Protein AF-0000000081423616 (afdb_homodimer)

Radius of gyration: 27.79 Å; Cα contacts (8 Å, |Δi|>4): 1349; chains: 2; bounding box: 126×76×77 Å

Foldseek 3Di:
DDPPPPPPPPPPPPVPALDWDWPDWDDDDQWIKTKIWHQDPQQRAIWIKIKTAGPDDPAAAFEEEEEEAFQDANVQCVPQQQCNVLCRVLVYMYMYITAFGPPDDAVPLPVDRLHHNRHLLLDQFDPPSRRNHSHNVCCVQPVVLVSCVVPGRHDQLQYAYEYAASRNLNQLLSCLVCVSRHVAGEYELYQQALLQADSSQVHCCVRPVGSVSCLSSHNLSSQLPRDDAAYEYEYEYEPQEPCNPHGRPVVSNQPRDDPRYHYNYHYHYPDYRDSVRSNVCVSVVSVVSSVSSD/DDPPDPPPPPPPCPVPALDWDWPDWDDDDQWIKTKIWHQDPQQRAIWIKIKTAGPDDPAAAFEEEEEEAFQDANVQCVPQQQCNVLCRVLVYMYMYITAFGPPDDAVPLPVDRLHHNRHLLLDQFDPPSRRNHSHNVCCVLPVVLVSCVVPGRHDQLQYAYEYAASRNLNQLLSCLVCVSRHQAGEYELYQQALLQADSSQVHCCVRPVGSVSCLSSHNLSSQLPRDDAAYEYEYEYEPQEPCNPHGRPVVSNCPRDDPRYHYDYHYHYPDYRDSVRSNVCVSVVSVVSSVSSD

Structure (mmCIF, N/CA/C/O backbone):
data_AF-0000000081423616-model_v1
#
loop_
_entity.id
_entity.type
_entity.pdbx_description
1 polymer 'S-formylglutathione hydrolase'
#
loop_
_atom_site.group_PDB
_atom_site.id
_atom_site.type_symbol
_atom_site.label_atom_id
_atom_site.label_alt_id
_atom_site.label_comp_id
_atom_site.label_asym_id
_atom_site.label_entity_id
_atom_site.label_seq_id
_atom_site.pdbx_PDB_ins_code
_atom_site.Cartn_x
_atom_site.Cartn_y
_atom_site.Cartn_z
_atom_site.occupancy
_atom_site.B_iso_or_equiv
_atom_site.auth_seq_id
_atom_site.auth_comp_id
_atom_site.auth_asym_id
_atom_site.auth_atom_id
_atom_site.pdbx_PDB_model_num
ATOM 1 N N . MET A 1 1 ? -69.375 26.703 20.109 1 29.42 1 MET A N 1
ATOM 2 C CA . MET A 1 1 ? -68.688 25.984 19.062 1 29.42 1 MET A CA 1
ATOM 3 C C . MET A 1 1 ? -67.188 26.391 19.016 1 29.42 1 MET A C 1
ATOM 5 O O . MET A 1 1 ? -66.875 27.516 18.625 1 29.42 1 MET A O 1
ATOM 9 N N . GLY A 1 2 ? -66.312 25.953 19.969 1 26.25 2 GLY A N 1
ATOM 10 C CA . GLY A 1 2 ? -64.938 26.391 20.281 1 26.25 2 GLY A CA 1
ATOM 11 C C . GLY A 1 2 ? -63.906 25.953 19.234 1 26.25 2 GLY A C 1
ATOM 12 O O . GLY A 1 2 ? -63.906 24.797 18.828 1 26.25 2 GLY A O 1
ATOM 13 N N . ALA A 1 3 ? -63.438 26.922 18.391 1 34.41 3 ALA A N 1
ATOM 14 C CA . ALA A 1 3 ? -62.375 26.766 17.406 1 34.41 3 ALA A CA 1
ATOM 15 C C . ALA A 1 3 ? -61.094 26.172 18.047 1 34.41 3 ALA A C 1
ATOM 17 O O . ALA A 1 3 ? -60.531 26.766 18.953 1 34.41 3 ALA A O 1
ATOM 18 N N . GLN A 1 4 ? -60.969 24.766 18.094 1 31.61 4 GLN A N 1
ATOM 19 C CA . GLN A 1 4 ? -59.781 24.078 18.594 1 31.61 4 GLN A CA 1
ATOM 20 C C . GLN A 1 4 ? -58.562 24.406 17.75 1 31.61 4 GLN A C 1
ATOM 22 O O . GLN A 1 4 ? -58.594 24.219 16.531 1 31.61 4 GLN A O 1
ATOM 27 N N . ASN A 1 5 ? -57.719 25.359 18.125 1 34.25 5 ASN A N 1
ATOM 28 C CA . ASN A 1 5 ? -56.438 25.719 17.531 1 34.25 5 ASN A CA 1
ATOM 29 C C . ASN A 1 5 ? -55.469 24.516 17.484 1 34.25 5 ASN A C 1
ATOM 31 O O . ASN A 1 5 ? -55.094 23.984 18.531 1 34.25 5 ASN A O 1
ATOM 35 N N . ILE A 1 6 ? -55.406 23.672 16.422 1 33.28 6 ILE A N 1
ATOM 36 C CA . ILE A 1 6 ? -54.5 22.578 16.156 1 33.28 6 ILE A CA 1
ATOM 37 C C . ILE A 1 6 ? -53.094 23.141 15.953 1 33.28 6 ILE A C 1
ATOM 39 O O . ILE A 1 6 ? -52.844 23.875 14.992 1 33.28 6 ILE A O 1
ATOM 43 N N . SER A 1 7 ? -52.281 23.359 16.938 1 31.11 7 SER A N 1
ATOM 44 C CA . SER A 1 7 ? -50.844 23.672 16.797 1 31.11 7 SER A CA 1
ATOM 45 C C . SER A 1 7 ? -50.094 22.531 16.141 1 31.11 7 SER A C 1
ATOM 47 O O . SER A 1 7 ? -50.062 21.422 16.688 1 31.11 7 SER A O 1
ATOM 49 N N . VAL A 1 8 ? -49.938 22.438 14.836 1 36.56 8 VAL A N 1
ATOM 50 C CA . VAL A 1 8 ? -49.062 21.5 14.141 1 36.56 8 VAL A CA 1
ATOM 51 C C . VAL A 1 8 ? -47.625 21.766 14.5 1 36.56 8 VAL A C 1
ATOM 53 O O . VAL A 1 8 ? -47.094 22.844 14.25 1 36.56 8 VAL A O 1
ATOM 56 N N . SER A 1 9 ? -47 21.109 15.508 1 33.41 9 SER A N 1
ATOM 57 C CA . SER A 1 9 ? -45.562 21.141 15.773 1 33.41 9 SER A CA 1
ATOM 58 C C . SER A 1 9 ? -44.781 20.516 14.625 1 33.41 9 SER A C 1
ATOM 60 O O . SER A 1 9 ? -44.969 19.344 14.297 1 33.41 9 SER A O 1
ATOM 62 N N . ILE A 1 10 ? -44.375 21.188 13.625 1 32.12 10 ILE A N 1
ATOM 63 C CA . ILE A 1 10 ? -43.406 20.734 12.609 1 32.12 10 ILE A CA 1
ATOM 64 C C . ILE A 1 10 ? -42.062 20.406 13.258 1 32.12 10 ILE A C 1
ATOM 66 O O . ILE A 1 10 ? -41.406 21.297 13.789 1 32.12 10 ILE A O 1
ATOM 70 N N . THR A 1 11 ? -41.844 19.281 13.883 1 32.38 11 THR A N 1
ATOM 71 C CA . THR A 1 11 ? -40.5 18.828 14.219 1 32.38 11 THR A CA 1
ATOM 72 C C . THR A 1 11 ? -39.656 18.688 12.961 1 32.38 11 THR A C 1
ATOM 74 O O . THR A 1 11 ? -39.906 17.828 12.117 1 32.38 11 THR A O 1
ATOM 77 N N . ILE A 1 12 ? -39.125 19.719 12.391 1 32.28 12 ILE A N 1
ATOM 78 C CA . ILE A 1 12 ? -38.094 19.594 11.383 1 32.28 12 ILE A CA 1
ATOM 79 C C . ILE A 1 12 ? -36.969 18.719 11.906 1 32.28 12 ILE A C 1
ATOM 81 O O . ILE A 1 12 ? -36.312 19.078 12.891 1 32.28 12 ILE A O 1
ATOM 85 N N . ASN A 1 13 ? -37.062 17.453 11.93 1 33.97 13 ASN A N 1
ATOM 86 C CA . ASN A 1 13 ? -35.875 16.609 12.133 1 33.97 13 ASN A CA 1
ATOM 87 C C . ASN A 1 13 ? -34.719 17.031 11.234 1 33.97 13 ASN A C 1
ATOM 89 O O . ASN A 1 13 ? -34.688 16.688 10.055 1 33.97 13 ASN A O 1
ATOM 93 N N . ILE A 1 14 ? -34.125 18.172 11.25 1 36.03 14 ILE A N 1
ATOM 94 C CA . ILE A 1 14 ? -32.906 18.625 10.617 1 36.03 14 ILE A CA 1
ATOM 95 C C . ILE A 1 14 ? -31.781 17.625 10.867 1 36.03 14 ILE A C 1
ATOM 97 O O . ILE A 1 14 ? -30.609 17.891 10.602 1 36.03 14 ILE A O 1
ATOM 101 N N . SER A 1 15 ? -31.891 16.672 11.703 1 40.56 15 SER A N 1
ATOM 102 C CA . SER A 1 15 ? -30.688 15.898 12.031 1 40.56 15 SER A CA 1
ATOM 103 C C . SER A 1 15 ? -30.125 15.203 10.789 1 40.56 15 SER A C 1
ATOM 105 O O . SER A 1 15 ? -29.578 14.109 10.891 1 40.56 15 SER A O 1
ATOM 107 N N . SER A 1 16 ? -30.547 15.266 9.633 1 44.94 16 SER A N 1
ATOM 108 C CA . SER A 1 16 ? -30.156 14.773 8.32 1 44.94 16 SER A CA 1
ATOM 109 C C . SER A 1 16 ? -28.672 15 8.062 1 44.94 16 SER A C 1
ATOM 111 O O . SER A 1 16 ? -28.078 14.32 7.223 1 44.94 16 SER A O 1
ATOM 113 N N . GLU A 1 17 ? -28.062 16.094 8.469 1 50.91 17 GLU A N 1
ATOM 114 C CA . GLU A 1 17 ? -26.844 16.766 8.008 1 50.91 17 GLU A CA 1
ATOM 115 C C . GLU A 1 17 ? -25.609 15.906 8.289 1 50.91 17 GLU A C 1
ATOM 117 O O . GLU A 1 17 ? -24.688 15.859 7.477 1 50.91 17 GLU A O 1
ATOM 122 N N . MET A 1 18 ? -25.375 15.391 9.461 1 64.94 18 MET A N 1
ATOM 123 C CA . MET A 1 18 ? -24.125 14.695 9.797 1 64.94 18 MET A CA 1
ATOM 124 C C . MET A 1 18 ? -24.188 13.234 9.383 1 64.94 18 MET A C 1
ATOM 126 O O . MET A 1 18 ? -23.656 12.359 10.078 1 64.94 18 MET A O 1
ATOM 130 N N . SER A 1 19 ? -24.844 13.016 8.258 1 85.12 19 SER A N 1
ATOM 131 C CA . SER A 1 19 ? -25 11.617 7.871 1 85.12 19 SER A CA 1
ATOM 132 C C . SER A 1 19 ? -23.859 11.156 6.984 1 85.12 19 SER A C 1
ATOM 134 O O . SER A 1 19 ? -23.438 11.883 6.082 1 85.12 19 SER A O 1
ATOM 136 N N . LEU A 1 20 ? -23.172 10.055 7.363 1 96.25 20 LEU A N 1
ATOM 137 C CA . LEU A 1 20 ? -22.094 9.422 6.621 1 96.25 20 LEU A CA 1
ATOM 138 C C . LEU A 1 20 ? -22.609 8.281 5.754 1 96.25 20 LEU A C 1
ATOM 140 O O . LEU A 1 20 ? -23.484 7.523 6.18 1 96.25 20 LEU A O 1
ATOM 144 N N . THR A 1 21 ? -22.219 8.297 4.52 1 97.81 21 THR A N 1
ATOM 145 C CA . THR A 1 21 ? -22.422 7.137 3.664 1 97.81 21 THR A CA 1
ATOM 146 C C . THR A 1 21 ? -21.172 6.262 3.631 1 97.81 21 THR A C 1
ATOM 148 O O . THR A 1 21 ? -20.078 6.738 3.291 1 97.81 21 THR A O 1
ATOM 151 N N . GLU A 1 22 ? -21.359 5 4.012 1 98 22 GLU A N 1
ATOM 152 C CA . GLU A 1 22 ? -20.234 4.066 3.951 1 98 22 GLU A CA 1
ATOM 153 C C . GLU A 1 22 ? -19.953 3.631 2.516 1 98 22 GLU A C 1
ATOM 155 O O . GLU A 1 22 ? -20.812 3.037 1.863 1 98 22 GLU A O 1
ATOM 160 N N . VAL A 1 23 ? -18.75 3.971 2.02 1 98 23 VAL A N 1
ATOM 161 C CA . VAL A 1 23 ? -18.328 3.66 0.657 1 98 23 VAL A CA 1
ATOM 162 C C . VAL A 1 23 ? -17.703 2.273 0.615 1 98 23 VAL A C 1
ATOM 164 O O . VAL A 1 23 ? -17.906 1.519 -0.34 1 98 23 VAL A O 1
ATOM 167 N N . SER A 1 24 ? -16.906 1.975 1.541 1 98 24 SER A N 1
ATOM 168 C CA . SER A 1 24 ? -16.25 0.673 1.647 1 98 24 SER A CA 1
ATOM 169 C C . SER A 1 24 ? -15.992 0.302 3.104 1 98 24 SER A C 1
ATOM 171 O O . SER A 1 24 ? -15.93 1.175 3.973 1 98 24 SER A O 1
ATOM 173 N N . SER A 1 25 ? -15.93 -0.943 3.371 1 98.25 25 SER A N 1
ATOM 174 C CA . SER A 1 25 ? -15.641 -1.541 4.672 1 98.25 25 SER A CA 1
ATOM 175 C C . SER A 1 25 ? -14.875 -2.85 4.52 1 98.25 25 SER A C 1
ATOM 177 O O . SER A 1 25 ? -15.43 -3.854 4.07 1 98.25 25 SER A O 1
ATOM 179 N N . ASN A 1 26 ? -13.625 -2.855 4.895 1 98.56 26 ASN A N 1
ATOM 180 C CA . ASN A 1 26 ? -12.766 -4.023 4.73 1 98.56 26 ASN A CA 1
ATOM 181 C C . ASN A 1 26 ? -12.141 -4.449 6.055 1 98.56 26 ASN A C 1
ATOM 183 O O . ASN A 1 26 ? -11.547 -3.633 6.762 1 98.56 26 ASN A O 1
ATOM 187 N N . ARG A 1 27 ? -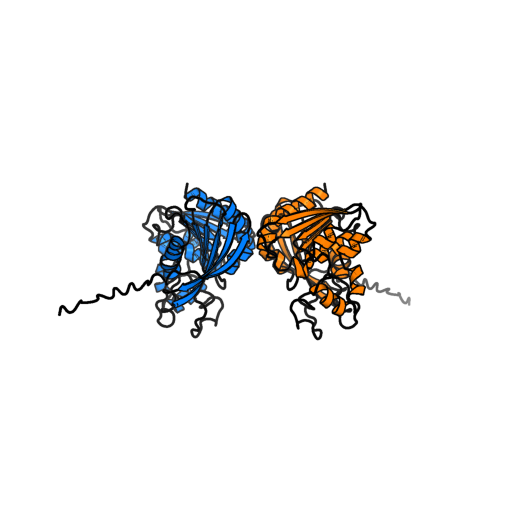12.312 -5.781 6.359 1 98.62 27 ARG A N 1
ATOM 188 C CA . ARG A 1 27 ? -11.609 -6.324 7.52 1 98.62 27 ARG A CA 1
ATOM 189 C C . ARG A 1 27 ? -10.094 -6.219 7.34 1 98.62 27 ARG A C 1
ATOM 191 O O . ARG A 1 27 ? -9.57 -6.516 6.266 1 98.62 27 ARG A O 1
ATOM 198 N N . SER A 1 28 ? -9.461 -5.75 8.273 1 98.62 28 SER A N 1
ATOM 199 C CA . SER A 1 28 ? -8.016 -5.516 8.273 1 98.62 28 SER A CA 1
ATOM 200 C C . SER A 1 28 ? -7.445 -5.598 9.688 1 98.62 28 SER A C 1
ATOM 202 O O . SER A 1 28 ? -7.816 -4.809 10.555 1 98.62 28 SER A O 1
ATOM 204 N N . PHE A 1 29 ? -6.617 -6.664 9.812 1 97.56 29 PHE A N 1
ATOM 205 C CA . P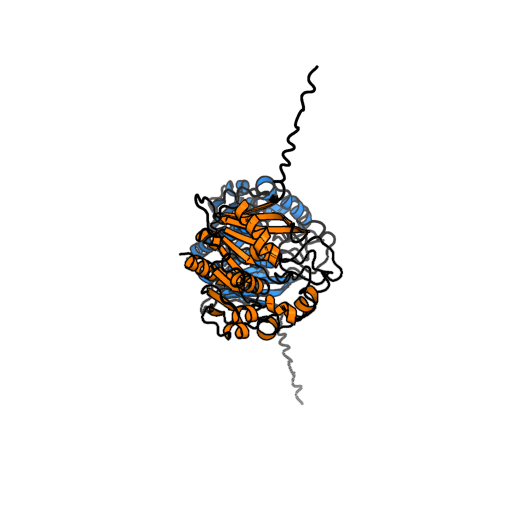HE A 1 29 ? -6.117 -6.961 11.148 1 97.56 29 PHE A CA 1
ATOM 206 C C . PHE A 1 29 ? -7.266 -7.086 12.141 1 97.56 29 PHE A C 1
ATOM 208 O O . PHE A 1 29 ? -8.258 -7.766 11.867 1 97.56 29 PHE A O 1
ATOM 215 N N . ASN A 1 30 ? -7.316 -6.688 13.266 1 96.75 30 ASN A N 1
ATOM 216 C CA . ASN A 1 30 ? -8.375 -6.723 14.273 1 96.75 30 ASN A CA 1
ATOM 217 C C . ASN A 1 30 ? -9.164 -5.418 14.305 1 96.75 30 ASN A C 1
ATOM 219 O O . ASN A 1 30 ? -9.352 -4.824 15.367 1 96.75 30 ASN A O 1
ATOM 223 N N . GLY A 1 31 ? -9.57 -5.02 13.102 1 98.12 31 GLY A N 1
ATOM 224 C CA . GLY A 1 31 ? -10.391 -3.838 12.891 1 98.12 31 GLY A CA 1
ATOM 225 C C . GLY A 1 31 ? -10.945 -3.734 11.477 1 98.12 31 GLY A C 1
ATOM 226 O O . GLY A 1 31 ? -10.906 -4.707 10.719 1 98.12 31 GLY A O 1
ATOM 227 N N . TYR A 1 32 ? -11.516 -2.658 11.164 1 98.44 32 TYR A N 1
ATOM 228 C CA . TYR A 1 32 ? -12.062 -2.389 9.836 1 98.44 32 TYR A CA 1
ATOM 229 C C . TYR A 1 32 ? -11.484 -1.1 9.266 1 98.44 32 TYR A C 1
ATOM 231 O O . TYR A 1 32 ? -11.406 -0.083 9.961 1 98.44 32 TYR A O 1
ATOM 239 N N . GLN A 1 33 ? -11 -1.189 8.055 1 98.81 33 GLN A N 1
ATOM 240 C CA . GLN A 1 33 ? -10.688 -0.006 7.258 1 98.81 33 GLN A CA 1
ATOM 241 C C . GLN A 1 33 ? -11.891 0.422 6.426 1 98.81 33 GLN A C 1
ATOM 243 O O . GLN A 1 33 ? -12.273 -0.27 5.477 1 98.81 33 GLN A O 1
ATOM 248 N N . LYS A 1 34 ? -12.43 1.541 6.77 1 98.6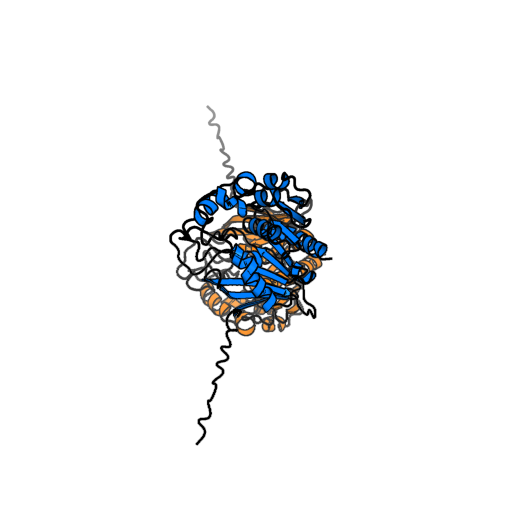9 34 LYS A N 1
ATOM 249 C CA . LYS A 1 34 ? -13.617 2.039 6.09 1 98.69 34 LYS A CA 1
ATOM 250 C C . LYS A 1 34 ? -13.32 3.34 5.348 1 98.69 34 LYS A C 1
ATOM 252 O O . LYS A 1 34 ? -12.352 4.031 5.656 1 98.69 34 LYS A O 1
ATOM 257 N N . VAL A 1 35 ? -14.109 3.613 4.32 1 98.81 35 VAL A N 1
ATOM 258 C CA . VAL A 1 35 ? -14.188 4.922 3.68 1 98.81 35 VAL A CA 1
ATOM 259 C C . VAL A 1 35 ? -15.625 5.441 3.73 1 98.81 35 VAL A C 1
ATOM 261 O O . VAL A 1 35 ? -16.562 4.699 3.443 1 98.81 35 VAL A O 1
ATOM 264 N N . TYR A 1 36 ? -15.711 6.645 4.141 1 98.69 36 TYR A N 1
ATOM 265 C CA . TYR A 1 36 ? -17.016 7.305 4.203 1 98.69 36 TYR A CA 1
ATOM 266 C C . TYR A 1 36 ? -17.062 8.492 3.248 1 98.69 36 TYR A C 1
ATOM 268 O O . TYR A 1 36 ? -16.031 9.07 2.904 1 98.69 36 TYR A O 1
ATOM 276 N N . GLU A 1 37 ? -18.25 8.781 2.828 1 98.38 37 GLU A N 1
ATOM 277 C CA . GLU A 1 37 ? -18.547 9.984 2.053 1 98.38 37 GLU A CA 1
ATOM 278 C C . GLU A 1 37 ? -19.641 10.82 2.727 1 98.38 37 GLU A C 1
ATOM 280 O O . GLU A 1 37 ? -20.531 10.281 3.377 1 98.38 37 GLU A O 1
ATOM 285 N N . HIS A 1 38 ? -19.547 12.109 2.586 1 98 38 HIS A N 1
ATOM 286 C CA . HIS A 1 38 ? -20.547 13.031 3.111 1 98 38 HIS A CA 1
ATOM 287 C C . HIS A 1 38 ? -20.562 14.344 2.334 1 98 38 HIS A C 1
ATOM 289 O O . HIS A 1 38 ? -19.594 14.664 1.645 1 98 38 HIS A O 1
ATOM 295 N N . LYS A 1 39 ? -21.641 15.023 2.449 1 97.38 39 LYS A N 1
ATOM 296 C CA . LYS A 1 39 ? -21.719 16.375 1.908 1 97.38 39 LYS A CA 1
ATOM 297 C C . LYS A 1 39 ? -21.109 17.391 2.879 1 97.38 39 LYS A C 1
ATOM 299 O O . LYS A 1 39 ? -21.641 17.578 3.982 1 97.38 39 LYS A O 1
ATOM 304 N N . SER A 1 40 ? -20.062 18 2.467 1 98.19 40 SER A N 1
ATOM 305 C CA . SER A 1 40 ? -19.422 19.016 3.307 1 98.19 40 SER A CA 1
ATOM 306 C C . SER A 1 40 ? -20.141 20.344 3.213 1 98.19 40 SER A C 1
ATOM 308 O O . SER A 1 40 ? -20.344 20.875 2.115 1 98.19 40 SER A O 1
ATOM 310 N N . GLU A 1 41 ? -20.438 20.891 4.328 1 97.56 41 GLU A N 1
ATOM 311 C CA . GLU A 1 41 ? -21.016 22.234 4.371 1 97.56 41 GLU A CA 1
ATOM 312 C C . GLU A 1 41 ? -19.938 23.297 4.211 1 97.56 41 GLU A C 1
ATOM 314 O O . GLU A 1 41 ? -20.188 24.359 3.623 1 97.56 41 GLU A O 1
ATOM 319 N N . VAL A 1 42 ? -18.828 22.938 4.664 1 98.06 42 VAL A N 1
ATOM 320 C CA . VAL A 1 42 ? -17.719 23.891 4.66 1 98.06 42 VAL A CA 1
ATOM 321 C C . VAL A 1 42 ? -17.156 24.031 3.244 1 98.06 42 VAL A C 1
ATOM 323 O O . VAL A 1 42 ? -16.953 25.156 2.758 1 98.06 42 VAL A O 1
ATOM 326 N N . LEU A 1 43 ? -16.938 22.938 2.578 1 98.44 43 LEU A N 1
ATOM 327 C CA . LEU A 1 43 ? -16.312 22.953 1.258 1 98.44 43 LEU A CA 1
ATOM 328 C C . LEU A 1 43 ? -17.375 22.984 0.159 1 98.44 43 LEU A C 1
ATOM 330 O O . LEU A 1 43 ? -17.047 23.203 -1.01 1 98.44 43 LEU A O 1
ATOM 334 N N . LYS A 1 44 ? -18.625 22.75 0.565 1 98 44 LYS A N 1
ATOM 335 C CA . LYS A 1 44 ? -19.766 22.766 -0.36 1 98 44 LYS A CA 1
ATOM 336 C C . LYS A 1 44 ? -19.547 21.766 -1.498 1 98 44 LYS A C 1
ATOM 338 O O . LYS A 1 44 ? -19.734 22.109 -2.668 1 98 44 LYS A O 1
ATOM 343 N N . CYS A 1 45 ? -19.109 20.625 -1.196 1 97.88 45 CYS A N 1
ATOM 344 C CA . CYS A 1 45 ? -18.938 19.516 -2.125 1 97.88 45 CYS A CA 1
ATOM 345 C C . CYS A 1 45 ? -18.969 18.172 -1.392 1 97.88 45 CYS A C 1
ATOM 347 O O . CYS A 1 45 ? -19.109 18.141 -0.169 1 97.88 45 CYS A O 1
ATOM 349 N N . GLN A 1 46 ? -18.953 17.109 -2.143 1 97.19 46 GLN A N 1
ATOM 350 C CA . GLN A 1 46 ? -18.828 15.781 -1.547 1 97.19 46 GLN A CA 1
ATOM 351 C C . GLN A 1 46 ? -17.391 15.492 -1.147 1 97.19 46 GLN A C 1
ATOM 353 O O . GLN A 1 46 ? -16.469 15.742 -1.923 1 97.19 46 GLN A O 1
ATOM 358 N N . MET A 1 47 ? -17.234 15.016 0.041 1 98.31 47 MET A N 1
ATOM 359 C CA . MET A 1 47 ? -15.906 14.672 0.535 1 98.31 47 MET A CA 1
ATOM 360 C C . MET A 1 47 ? -15.867 13.234 1.041 1 98.31 47 MET A C 1
ATOM 362 O O . MET A 1 47 ? -16.859 12.734 1.573 1 98.31 47 MET A O 1
ATOM 366 N N . LYS A 1 48 ? -14.688 12.609 0.845 1 98.62 48 LYS A N 1
ATOM 367 C CA . LYS A 1 48 ? -14.438 11.297 1.428 1 98.62 48 LYS A CA 1
ATOM 368 C C . LYS A 1 48 ? -13.391 11.383 2.535 1 98.62 48 LYS A C 1
ATOM 370 O O . LYS A 1 48 ? -12.547 12.273 2.533 1 98.62 48 LYS A O 1
ATOM 375 N N . PHE A 1 49 ? -13.461 10.508 3.43 1 98.81 49 PHE A N 1
ATOM 376 C CA . PHE A 1 49 ? -12.391 10.281 4.391 1 98.81 49 PHE A CA 1
ATOM 377 C C . PHE A 1 49 ? -12.328 8.812 4.797 1 98.81 49 PHE A C 1
ATOM 379 O O . PHE A 1 49 ? -13.328 8.102 4.734 1 98.81 49 PHE A O 1
ATOM 386 N N . GLY A 1 50 ? -11.133 8.359 5.051 1 98.81 50 GLY A N 1
ATOM 387 C CA . GLY A 1 50 ? -10.93 7.035 5.613 1 98.81 50 GLY A CA 1
ATOM 388 C C . GLY A 1 50 ? -11.086 6.996 7.121 1 98.81 50 GLY A C 1
ATOM 389 O O . GLY A 1 50 ? -10.82 7.984 7.809 1 98.81 50 GLY A O 1
ATOM 390 N N . ALA A 1 51 ? -11.484 5.836 7.633 1 98.75 51 ALA A N 1
ATOM 391 C CA . ALA A 1 51 ? -11.555 5.555 9.062 1 98.75 51 ALA A CA 1
ATOM 392 C C . ALA A 1 51 ? -11.125 4.121 9.359 1 98.75 51 ALA A C 1
ATOM 394 O O . ALA A 1 51 ? -11.703 3.172 8.82 1 98.75 51 ALA A O 1
ATOM 395 N N . TYR A 1 52 ? -10.094 3.99 10.102 1 98.81 52 TYR A N 1
ATOM 396 C CA . TYR A 1 52 ? -9.805 2.676 10.664 1 98.81 52 TYR A CA 1
ATOM 397 C C . TYR A 1 52 ? -10.352 2.559 12.086 1 98.81 52 TYR A C 1
ATOM 399 O O . TYR A 1 52 ? -10.055 3.395 12.945 1 98.81 52 TYR A O 1
ATOM 407 N N . ILE A 1 53 ? -11.086 1.529 12.305 1 97.81 53 ILE A N 1
ATOM 408 C CA . ILE A 1 53 ? -11.742 1.312 13.594 1 97.81 53 ILE A CA 1
ATOM 409 C C . ILE A 1 53 ? -11.344 -0.055 14.148 1 97.81 53 ILE A C 1
ATOM 411 O O . ILE A 1 53 ? -11.766 -1.09 13.625 1 97.81 53 ILE A O 1
ATOM 415 N N . PRO A 1 54 ? -10.516 -0.07 15.211 1 97.25 54 PRO A N 1
ATOM 416 C CA . PRO A 1 54 ? -10.172 -1.351 15.836 1 97.25 54 PRO A CA 1
ATOM 417 C C . PRO A 1 54 ? -11.398 -2.09 16.359 1 97.25 54 PRO A C 1
ATOM 419 O O . PRO A 1 54 ? -12.43 -1.468 16.656 1 97.25 54 PRO A O 1
ATOM 422 N N . ASP A 1 55 ? -11.156 -3.412 16.469 1 93.31 55 ASP A N 1
ATOM 423 C CA . ASP A 1 55 ? -12.234 -4.215 17.031 1 93.31 55 ASP A CA 1
ATOM 424 C C . ASP A 1 55 ? -12.508 -3.816 18.484 1 93.31 55 ASP A C 1
ATOM 426 O O . ASP A 1 55 ? -11.75 -3.039 19.078 1 93.31 55 ASP A O 1
ATOM 430 N N . GLU A 1 56 ? -13.68 -4.52 19.062 1 70.75 56 GLU A N 1
ATOM 431 C CA . GLU A 1 56 ? -14.258 -4.508 20.406 1 70.75 56 GLU A CA 1
ATOM 432 C C . GLU A 1 56 ? -13.68 -3.377 21.25 1 70.75 56 GLU A C 1
ATOM 434 O O . GLU A 1 56 ? -12.461 -3.238 21.359 1 70.75 56 GLU A O 1
ATOM 439 N N . HIS A 1 57 ? -14.32 -2.316 21.438 1 70.69 57 HIS A N 1
ATOM 440 C CA . HIS A 1 57 ? -13.859 -1.443 22.516 1 70.69 57 HIS A CA 1
ATOM 441 C C . HIS A 1 57 ? -15.031 -0.938 23.359 1 70.69 57 HIS A C 1
ATOM 443 O O . HIS A 1 57 ? -16.047 -0.509 22.812 1 70.69 57 HIS A O 1
ATOM 449 N N . ASP A 1 58 ? -15.172 -1.218 24.422 1 80.88 58 ASP A N 1
ATOM 450 C CA . ASP A 1 58 ? -16.203 -0.705 25.312 1 80.88 58 ASP A CA 1
ATOM 451 C C . ASP A 1 58 ? -15.992 0.778 25.609 1 80.88 58 ASP A C 1
ATOM 453 O O . ASP A 1 58 ? -16.953 1.543 25.703 1 80.88 58 ASP A O 1
ATOM 457 N N . SER A 1 59 ? -14.812 1.169 25.562 1 89.62 59 SER A N 1
ATOM 458 C CA . SER A 1 59 ? -14.5 2.549 25.922 1 89.62 59 SER A CA 1
ATOM 459 C C . SER A 1 59 ? -14.109 3.367 24.703 1 89.62 59 SER A C 1
ATOM 461 O O . SER A 1 59 ? -13.781 2.807 23.656 1 89.62 59 SER A O 1
ATOM 463 N N . ALA 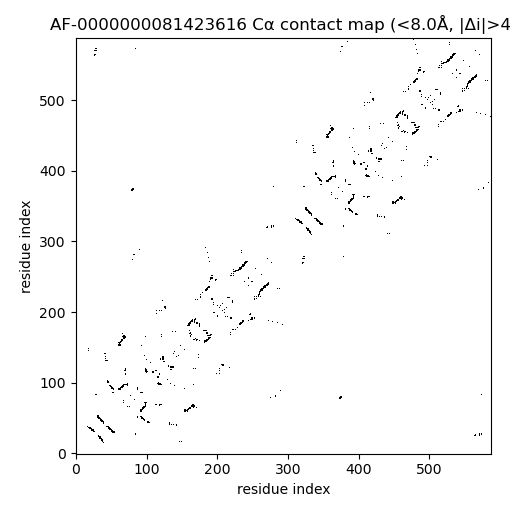A 1 60 ? -14.344 4.672 24.891 1 95.38 60 ALA A N 1
ATOM 464 C CA . ALA A 1 60 ? -13.875 5.59 23.844 1 95.38 60 ALA A CA 1
ATOM 465 C C . ALA A 1 60 ? -12.383 5.406 23.594 1 95.38 60 ALA A C 1
ATOM 467 O O . ALA A 1 60 ? -11.609 5.215 24.531 1 95.38 60 ALA A O 1
ATOM 468 N N . LEU A 1 61 ? -12 5.43 22.359 1 97.38 61 LEU A N 1
ATOM 469 C CA . LEU A 1 61 ? -10.609 5.207 21.969 1 97.38 61 LEU A CA 1
ATOM 470 C C . LEU A 1 61 ? -9.938 6.516 21.578 1 97.38 61 LEU A C 1
ATOM 472 O O . LEU A 1 61 ? -10.609 7.473 21.188 1 97.38 61 LEU A O 1
ATOM 476 N N . PRO A 1 62 ? -8.594 6.578 21.734 1 97.81 62 PRO A N 1
ATOM 477 C CA . PRO A 1 62 ? -7.871 7.699 21.141 1 97.81 62 PRO A CA 1
ATOM 478 C C . PRO A 1 62 ? -8.023 7.746 19.609 1 97.81 62 PRO A C 1
ATOM 480 O O . PRO A 1 62 ? -8.383 6.742 19 1 97.81 62 PRO A O 1
ATOM 483 N N . VAL A 1 63 ? -7.766 8.914 19.078 1 98.38 63 VAL A N 1
ATOM 484 C CA . VAL A 1 63 ? -7.918 9.062 17.641 1 98.38 63 VAL A CA 1
ATOM 485 C C . VAL A 1 63 ? -6.75 9.867 17.078 1 98.38 63 VAL A C 1
ATOM 487 O O . VAL A 1 63 ? -6.277 10.82 17.703 1 98.38 63 VAL A O 1
ATOM 490 N N . LEU A 1 64 ? -6.238 9.383 15.977 1 98.88 64 LEU A N 1
ATOM 491 C CA . LEU A 1 64 ? -5.258 10.109 15.172 1 98.88 64 LEU A CA 1
ATOM 492 C C . LEU A 1 64 ? -5.867 10.57 13.852 1 98.88 64 LEU A C 1
ATOM 494 O O . LEU A 1 64 ? -6.516 9.789 13.156 1 98.88 64 LEU A O 1
ATOM 498 N N . ILE A 1 65 ? -5.703 11.836 13.547 1 98.94 65 ILE A N 1
ATOM 499 C CA . ILE A 1 65 ? -6.059 12.375 12.234 1 98.94 65 ILE A CA 1
ATOM 500 C C . ILE A 1 65 ? -4.812 12.469 11.359 1 98.94 65 ILE A C 1
ATOM 502 O O . ILE A 1 65 ? -3.816 13.086 11.75 1 98.94 65 ILE A O 1
ATOM 506 N N . TYR A 1 66 ? -4.848 11.852 10.211 1 98.94 66 TYR A N 1
ATOM 507 C CA . TYR A 1 66 ? -3.727 11.875 9.273 1 98.94 66 TYR A CA 1
ATOM 508 C C . TYR A 1 66 ? -4.039 12.742 8.07 1 98.94 66 TYR A C 1
ATOM 510 O O . TYR A 1 66 ? -5.066 12.562 7.41 1 98.94 66 TYR A O 1
ATOM 518 N N . LEU A 1 67 ? -3.133 13.641 7.762 1 98.94 67 LEU A N 1
ATOM 519 C CA . LEU A 1 67 ? -3.27 14.516 6.602 1 98.94 67 LEU A CA 1
ATOM 520 C C . LEU A 1 67 ? -2.281 14.125 5.508 1 98.94 67 LEU A C 1
ATOM 522 O O . LEU A 1 67 ? -1.077 14.031 5.758 1 98.94 67 LEU A O 1
ATOM 526 N N . SER A 1 68 ? -2.773 13.961 4.242 1 98.88 68 SER A N 1
ATOM 527 C CA . SER A 1 68 ? -1.969 13.492 3.121 1 98.88 68 SER A CA 1
ATOM 528 C C . SER A 1 68 ? -1.356 14.656 2.348 1 98.88 68 SER A C 1
ATOM 530 O O . SER A 1 68 ? -1.718 15.812 2.57 1 98.88 68 SER A O 1
ATOM 532 N N . GLY A 1 69 ? -0.458 14.344 1.505 1 98.69 69 GLY A N 1
ATOM 533 C CA . GLY A 1 69 ? 0.303 15.336 0.768 1 98.69 69 GLY A CA 1
ATOM 534 C C . GLY A 1 69 ? -0.285 15.648 -0.596 1 98.69 69 GLY A C 1
ATOM 535 O O . GLY A 1 69 ? -1.4 15.227 -0.908 1 98.69 69 GLY A O 1
ATOM 536 N N . LEU A 1 70 ? 0.511 16.391 -1.374 1 98.38 70 LEU A N 1
ATOM 537 C CA . LEU A 1 70 ? 0.112 16.828 -2.707 1 98.38 70 LEU A CA 1
ATOM 538 C C . LEU A 1 70 ? -0.356 15.641 -3.549 1 98.38 70 LEU A C 1
ATOM 540 O O . LEU A 1 70 ? 0.216 14.555 -3.469 1 98.38 70 LEU A O 1
ATOM 544 N N . THR A 1 71 ? -1.381 15.844 -4.312 1 97.12 71 THR A N 1
ATOM 545 C CA . THR A 1 71 ? -1.89 14.977 -5.371 1 97.12 71 THR A CA 1
ATOM 546 C C . THR A 1 71 ? -2.602 13.766 -4.785 1 97.12 71 THR A C 1
ATOM 548 O O . THR A 1 71 ? -3.201 12.969 -5.516 1 97.12 71 THR A O 1
ATOM 551 N N . CYS A 1 72 ? -2.557 13.578 -3.48 1 97.88 72 CYS A N 1
ATOM 552 C CA . CYS A 1 72 ? -3.162 12.406 -2.855 1 97.88 72 CYS A CA 1
ATOM 553 C C . CYS A 1 72 ? -4.664 12.594 -2.676 1 97.88 72 CYS A C 1
ATOM 555 O O . CYS A 1 72 ? -5.172 13.711 -2.814 1 97.88 72 CYS A O 1
ATOM 557 N N . THR A 1 73 ? -5.359 11.57 -2.43 1 98.06 73 THR A N 1
ATOM 558 C CA . THR A 1 73 ? -6.695 11.469 -1.851 1 98.06 73 THR A CA 1
ATOM 559 C C . THR A 1 73 ? -6.648 10.742 -0.509 1 98.06 73 THR A C 1
ATOM 561 O O . THR A 1 73 ? -5.57 10.539 0.057 1 98.06 73 THR A O 1
ATOM 564 N N . GLU A 1 74 ? -7.852 10.336 -0.001 1 98.19 74 GLU A N 1
ATOM 565 C CA . GLU A 1 74 ? -7.863 9.562 1.238 1 98.19 74 GLU A CA 1
ATOM 566 C C . GLU A 1 74 ? -7.207 8.195 1.047 1 98.19 74 GLU A C 1
ATOM 568 O O . GLU A 1 74 ? -6.762 7.578 2.014 1 98.19 74 GLU A O 1
ATOM 573 N N . ALA A 1 75 ? -6.984 7.77 -0.154 1 98.31 75 ALA A N 1
ATOM 574 C CA . ALA A 1 75 ? -6.672 6.379 -0.468 1 98.31 75 ALA A CA 1
ATOM 575 C C . ALA A 1 75 ? -5.184 6.098 -0.292 1 98.31 75 ALA A C 1
ATOM 577 O O . ALA A 1 75 ? -4.797 4.996 0.106 1 98.31 75 ALA A O 1
ATOM 578 N N . ASN A 1 76 ? -4.332 7.078 -0.608 1 98 76 ASN A N 1
ATOM 579 C CA . ASN A 1 76 ? -2.893 6.832 -0.658 1 98 76 ASN A CA 1
ATOM 580 C C . ASN A 1 76 ? -2.361 6.336 0.684 1 98 76 ASN A C 1
ATOM 582 O O . ASN A 1 76 ? -1.645 5.336 0.741 1 98 76 ASN A O 1
ATOM 586 N N . PHE A 1 77 ? -2.705 7.027 1.73 1 98.81 77 PHE A N 1
ATOM 587 C CA . PHE A 1 77 ? -2.293 6.664 3.082 1 98.81 77 PHE A CA 1
ATOM 588 C C . PHE A 1 77 ? -2.828 5.289 3.461 1 98.81 77 PHE A C 1
ATOM 590 O O . PHE A 1 77 ? -2.096 4.461 4.008 1 98.81 77 PHE A O 1
ATOM 597 N N . ILE A 1 78 ? -4.074 5.035 3.139 1 98.81 78 ILE A N 1
ATOM 598 C CA . ILE A 1 78 ? -4.754 3.785 3.459 1 98.81 78 ILE A CA 1
ATOM 599 C C . ILE A 1 78 ? -4.027 2.619 2.795 1 98.81 78 ILE A C 1
ATOM 601 O O . ILE A 1 78 ? -3.76 1.6 3.438 1 98.81 78 ILE A O 1
ATOM 605 N N . ASP A 1 79 ? -3.607 2.822 1.605 1 98 79 ASP A N 1
ATOM 606 C CA . ASP A 1 79 ? -3.125 1.713 0.791 1 98 79 ASP A CA 1
ATOM 607 C C . ASP A 1 79 ? -1.642 1.452 1.042 1 98 79 ASP A C 1
ATOM 609 O O . ASP A 1 79 ? -1.185 0.31 0.967 1 98 79 ASP A O 1
ATOM 613 N N . LYS A 1 80 ? -0.911 2.469 1.377 1 98.38 80 LYS A N 1
ATOM 614 C CA . LYS A 1 80 ? 0.529 2.32 1.185 1 98.38 80 LYS A CA 1
ATOM 615 C C . LYS A 1 80 ? 1.27 2.367 2.518 1 98.38 80 LYS A C 1
ATOM 617 O O . LYS A 1 80 ? 2.43 1.958 2.604 1 98.38 80 LYS A O 1
ATOM 622 N N . SER A 1 81 ? 0.662 2.844 3.553 1 98.62 81 SER A N 1
ATOM 623 C CA . SER A 1 81 ? 1.437 3.195 4.738 1 98.62 81 SER A CA 1
ATOM 624 C C . SER A 1 81 ? 1.583 2.002 5.676 1 98.62 81 SER A C 1
ATOM 626 O O . SER A 1 81 ? 2.469 1.985 6.535 1 98.62 81 SER A O 1
ATOM 628 N N . GLY A 1 82 ? 0.643 1.06 5.586 1 98.38 82 GLY A N 1
ATOM 629 C CA . GLY A 1 82 ? 0.644 -0.072 6.496 1 98.38 82 GLY A CA 1
ATOM 630 C C . GLY A 1 82 ? 0.272 0.308 7.918 1 98.38 82 GLY A C 1
ATOM 631 O O . GLY A 1 82 ? 0.558 -0.435 8.859 1 98.38 82 GLY A O 1
ATOM 632 N N . PHE A 1 83 ? -0.436 1.409 8.133 1 98.88 83 PHE A N 1
ATOM 633 C CA . PHE A 1 83 ? -0.682 1.95 9.469 1 98.88 83 PHE A CA 1
ATOM 634 C C . PHE A 1 83 ? -1.653 1.066 10.242 1 98.88 83 PHE A C 1
ATOM 636 O O . PHE A 1 83 ? -1.674 1.087 11.469 1 98.88 83 PHE A O 1
ATOM 643 N N . GLN A 1 84 ? -2.492 0.287 9.531 1 98.81 84 GLN A N 1
ATOM 644 C CA . GLN A 1 84 ? -3.627 -0.404 10.133 1 98.81 84 GLN A CA 1
ATOM 645 C C . GLN A 1 84 ? -3.166 -1.366 11.227 1 98.81 84 GLN A C 1
ATOM 647 O O . GLN A 1 84 ? -3.822 -1.5 12.258 1 98.81 84 GLN A O 1
ATOM 652 N N . ARG A 1 85 ? -2.021 -1.972 10.992 1 98.38 85 ARG A N 1
ATOM 653 C CA . ARG A 1 85 ? -1.485 -2.895 11.992 1 98.38 85 ARG A CA 1
ATOM 654 C C . ARG A 1 85 ? -1.219 -2.182 13.312 1 98.38 85 ARG A C 1
ATOM 656 O O . ARG A 1 85 ? -1.597 -2.674 14.375 1 98.38 85 ARG A O 1
ATOM 663 N N . PHE A 1 86 ? -0.611 -1.043 13.281 1 98.69 86 PHE A N 1
ATOM 664 C CA . PHE A 1 86 ? -0.255 -0.298 14.484 1 98.69 86 PHE A CA 1
ATOM 665 C C . PHE A 1 86 ? -1.497 0.283 15.148 1 98.69 86 PHE A C 1
ATOM 667 O O . PHE A 1 86 ? -1.597 0.307 16.375 1 98.69 86 PHE A O 1
ATOM 674 N N . ALA A 1 87 ? -2.41 0.76 14.289 1 98.69 87 ALA A N 1
ATOM 675 C CA . ALA A 1 87 ? -3.674 1.259 14.82 1 98.69 87 ALA A CA 1
ATOM 676 C C . ALA A 1 87 ? -4.414 0.166 15.586 1 98.69 87 ALA A C 1
ATOM 678 O O . ALA A 1 87 ? -4.98 0.419 16.656 1 98.69 87 ALA A O 1
ATOM 679 N N . SER A 1 88 ? -4.426 -1.013 15.016 1 98.06 88 SER A N 1
ATOM 680 C CA . SER A 1 88 ? -5.062 -2.158 15.664 1 98.06 88 SER A CA 1
ATOM 681 C C . SER A 1 88 ? -4.363 -2.52 16.969 1 98.06 88 SER A C 1
ATOM 683 O O . SER A 1 88 ? -5.012 -2.693 18 1 98.06 88 SER A O 1
ATOM 685 N N . GLU A 1 89 ? -3.041 -2.613 16.938 1 97.38 89 GLU A N 1
ATOM 686 C CA . GLU A 1 89 ? -2.242 -3.02 18.094 1 97.38 89 GLU A CA 1
ATOM 687 C C . GLU A 1 89 ? -2.385 -2.025 19.25 1 97.38 89 GLU A C 1
ATOM 689 O O . GLU A 1 89 ? -2.488 -2.422 20.406 1 97.38 89 GLU A O 1
ATOM 694 N N . GLU A 1 90 ? -2.447 -0.773 18.906 1 97.25 90 GLU A N 1
ATOM 695 C CA . GLU A 1 90 ? -2.455 0.27 19.922 1 97.25 90 GLU A CA 1
ATOM 696 C C . GLU A 1 90 ? -3.879 0.708 20.25 1 97.25 90 GLU A C 1
ATOM 698 O O . GLU A 1 90 ? -4.09 1.548 21.141 1 97.25 90 GLU A O 1
ATOM 703 N N . LYS A 1 91 ? -4.848 0.158 19.562 1 96.75 91 LYS A N 1
ATOM 704 C CA . LYS A 1 91 ? -6.254 0.498 19.734 1 96.75 91 LYS A CA 1
ATOM 705 C C . LYS A 1 91 ? -6.484 1.996 19.562 1 96.75 91 LYS A C 1
ATOM 707 O O . LYS A 1 91 ? -6.988 2.662 20.469 1 96.75 91 LYS A O 1
ATOM 712 N N . VAL A 1 92 ? -6.156 2.449 18.375 1 98.19 92 VAL A N 1
ATOM 713 C CA . VAL A 1 92 ? -6.305 3.852 18 1 98.19 92 VAL A CA 1
ATOM 714 C C . VAL A 1 92 ? -7.172 3.967 16.75 1 98.19 92 VAL A C 1
ATOM 716 O O . VAL A 1 92 ? -6.949 3.26 15.773 1 98.19 92 VAL A O 1
ATOM 719 N N . ILE A 1 93 ? -8.219 4.762 16.812 1 98.5 93 ILE A N 1
ATOM 720 C CA . ILE A 1 93 ? -8.977 5.098 15.617 1 98.5 93 ILE A CA 1
ATOM 721 C C . ILE A 1 93 ? -8.18 6.07 14.758 1 98.5 93 ILE A C 1
ATOM 723 O O . ILE A 1 93 ? -7.527 6.98 15.281 1 98.5 93 ILE A O 1
ATOM 727 N N . VAL A 1 94 ? -8.125 5.859 13.469 1 98.94 94 VAL A N 1
ATOM 728 C CA . VAL A 1 94 ? -7.41 6.758 12.57 1 98.94 94 VAL A CA 1
ATOM 729 C C . VAL A 1 94 ? -8.383 7.324 11.531 1 98.94 94 VAL A C 1
ATOM 731 O O . VAL A 1 94 ? -9.102 6.574 10.875 1 98.94 94 VAL A O 1
ATOM 734 N N . ILE A 1 95 ? -8.422 8.633 11.422 1 98.94 95 ILE A N 1
ATOM 735 C CA . ILE A 1 95 ? -9.234 9.359 10.453 1 98.94 95 ILE A CA 1
ATOM 736 C C . ILE A 1 95 ? -8.328 10.07 9.453 1 98.94 95 ILE A C 1
ATOM 738 O O . ILE A 1 95 ? -7.379 10.758 9.844 1 98.94 95 ILE A O 1
ATOM 742 N N . ASN A 1 96 ? -8.562 9.875 8.156 1 98.94 96 ASN A N 1
ATOM 743 C CA . ASN A 1 96 ? -7.742 10.562 7.164 1 98.94 96 ASN A CA 1
ATOM 744 C C . ASN A 1 96 ? -8.586 11.102 6.012 1 98.94 96 ASN A C 1
ATOM 746 O O . ASN A 1 96 ? -9.031 10.344 5.156 1 98.94 96 ASN A O 1
ATOM 750 N N . PRO A 1 97 ? -8.758 12.406 5.938 1 98.88 97 PRO A N 1
ATOM 751 C CA . PRO A 1 97 ? -9.586 13.016 4.898 1 98.88 97 PRO A CA 1
ATOM 752 C C . PRO A 1 97 ? -8.891 13.078 3.543 1 98.88 97 PRO A C 1
ATOM 754 O O . PRO A 1 97 ? -7.668 12.922 3.467 1 98.88 97 PRO A O 1
ATOM 757 N N . ASP A 1 98 ? -9.703 13.297 2.48 1 98.62 98 ASP A N 1
ATOM 758 C CA . ASP A 1 98 ? -9.156 13.766 1.214 1 98.62 98 ASP A CA 1
ATOM 759 C C . ASP A 1 98 ? -8.414 15.086 1.391 1 98.62 98 ASP A C 1
ATOM 761 O O . ASP A 1 98 ? -8.477 15.703 2.459 1 98.62 98 ASP A O 1
ATOM 765 N N . THR A 1 99 ? -7.668 15.508 0.37 1 98.5 99 THR A N 1
ATOM 766 C CA . THR A 1 99 ? -6.723 16.609 0.54 1 98.5 99 THR A CA 1
ATOM 767 C C . THR A 1 99 ? -7.289 17.906 -0.032 1 98.5 99 THR A C 1
ATOM 769 O O . THR A 1 99 ? -6.734 18.984 0.191 1 98.5 99 THR A O 1
ATOM 772 N N . SER A 1 100 ? -8.383 17.781 -0.82 1 98.38 100 SER A N 1
ATOM 773 C CA . SER A 1 100 ? -8.93 18.922 -1.534 1 98.38 100 SER A CA 1
ATOM 774 C C . SER A 1 100 ? -10.391 18.703 -1.9 1 98.38 100 SER A C 1
ATOM 776 O O . SER A 1 100 ? -10.883 17.578 -1.867 1 98.38 100 SER A O 1
ATOM 778 N N . PRO A 1 101 ? -11.117 19.828 -2.193 1 97.88 101 PRO A N 1
ATOM 779 C CA . PRO A 1 101 ? -12.477 19.672 -2.707 1 97.88 101 PRO A CA 1
ATOM 780 C C . PRO A 1 101 ? -12.539 18.828 -3.973 1 97.88 101 PRO A C 1
ATOM 782 O O . PRO A 1 101 ? -11.625 18.875 -4.797 1 97.88 101 PRO A O 1
ATOM 785 N N . ARG A 1 102 ? -13.656 18.125 -4.117 1 97.56 102 ARG A N 1
ATOM 786 C CA . ARG A 1 102 ? -13.836 17.25 -5.273 1 97.56 102 ARG A CA 1
ATOM 787 C C . ARG A 1 102 ? -15.164 17.547 -5.973 1 97.56 102 ARG A C 1
ATOM 789 O O . ARG A 1 102 ? -16.094 18.062 -5.355 1 97.56 102 ARG A O 1
ATOM 796 N N . GLY A 1 103 ? -15.195 17.141 -7.188 1 95.31 103 GLY A N 1
ATOM 797 C CA . GLY A 1 103 ? -16.438 17.188 -7.945 1 95.31 103 GLY A CA 1
ATOM 798 C C . GLY A 1 103 ? -16.828 18.594 -8.359 1 95.31 103 GLY A C 1
ATOM 799 O O . GLY A 1 103 ? -17.906 18.812 -8.898 1 95.31 103 GLY A O 1
ATOM 800 N N . ILE A 1 104 ? -16.031 19.594 -8.023 1 95.5 104 ILE A N 1
ATOM 801 C CA . ILE A 1 104 ? -16.266 20.984 -8.398 1 95.5 104 ILE A CA 1
ATOM 802 C C . ILE A 1 104 ? -15.227 21.422 -9.43 1 95.5 104 ILE A C 1
ATOM 804 O O . ILE A 1 104 ? -14.023 21.234 -9.219 1 95.5 104 ILE A O 1
ATOM 808 N N . LYS A 1 105 ? -15.695 21.938 -10.523 1 95 105 LYS A N 1
ATOM 809 C CA . LYS A 1 105 ? -14.758 22.406 -11.539 1 95 105 LYS A CA 1
ATOM 810 C C . LYS A 1 105 ? -14.539 23.906 -11.43 1 95 105 LYS A C 1
ATOM 812 O O . LYS A 1 105 ? -15.492 24.688 -11.531 1 95 105 LYS A O 1
ATOM 817 N N . ILE A 1 106 ? -13.406 24.344 -11.109 1 96.94 106 ILE A N 1
ATOM 818 C CA . ILE A 1 106 ? -12.969 25.734 -11.094 1 96.94 106 ILE A CA 1
ATOM 819 C C . ILE A 1 106 ? -11.867 25.938 -12.133 1 96.94 106 ILE A C 1
ATOM 821 O O . ILE A 1 106 ? -10.969 25.094 -12.273 1 96.94 106 ILE A O 1
ATOM 825 N N . ASP A 1 107 ? -11.953 27.016 -12.844 1 96.75 107 ASP A N 1
ATOM 826 C CA . ASP A 1 107 ? -10.93 27.297 -13.844 1 96.75 107 ASP A CA 1
ATOM 827 C C . ASP A 1 107 ? -9.539 27.297 -13.227 1 96.75 107 ASP A C 1
ATOM 829 O O . ASP A 1 107 ? -9.281 28.031 -12.266 1 96.75 107 ASP A O 1
ATOM 833 N N . GLY A 1 108 ? -8.68 26.406 -13.711 1 96 108 GLY A N 1
ATOM 834 C CA . GLY A 1 108 ? -7.301 26.375 -13.25 1 96 108 GLY A CA 1
ATOM 835 C C . GLY A 1 108 ? -7.066 25.359 -12.141 1 96 108 GLY A C 1
ATOM 836 O O . GLY A 1 108 ? -5.945 25.203 -11.656 1 96 108 GLY A O 1
ATOM 837 N N . ASP A 1 109 ? -8.07 24.641 -11.781 1 96.25 109 ASP A N 1
ATOM 838 C CA . ASP A 1 109 ? -7.977 23.797 -10.594 1 96.25 109 ASP A CA 1
ATOM 839 C C . ASP A 1 109 ? -7.223 22.516 -10.898 1 96.25 109 ASP A C 1
ATOM 841 O O . ASP A 1 109 ? -6.863 21.766 -9.977 1 96.25 109 ASP A O 1
ATOM 845 N N . ASP A 1 110 ? -6.926 22.219 -12.188 1 95.38 110 ASP A N 1
ATOM 846 C CA . ASP A 1 110 ? -6.207 21 -12.555 1 95.38 110 ASP A CA 1
ATOM 847 C C . ASP A 1 110 ? -5.086 21.297 -13.547 1 95.38 110 ASP A C 1
ATOM 849 O O . ASP A 1 110 ? -4.734 20.453 -14.367 1 95.38 110 ASP A O 1
ATOM 853 N N . GLU A 1 111 ? -4.594 22.484 -13.555 1 95.06 111 GLU A N 1
ATOM 854 C CA . GLU A 1 111 ? -3.572 22.906 -14.508 1 95.06 111 GLU A CA 1
ATOM 855 C C . GLU A 1 111 ? -2.189 22.406 -14.086 1 95.06 111 GLU A C 1
ATOM 857 O O . GLU A 1 111 ? -1.284 22.297 -14.922 1 95.06 111 GLU A O 1
ATOM 862 N N . SER A 1 112 ? -2.041 22.266 -12.82 1 95.94 112 SER A N 1
ATOM 863 C CA . SER A 1 112 ? -0.785 21.766 -12.281 1 95.94 112 SER A CA 1
ATOM 864 C C . SER A 1 112 ? -1.03 20.828 -11.102 1 95.94 112 SER A C 1
ATOM 866 O O . SER A 1 112 ? -2.066 20.906 -10.438 1 95.94 112 SER A O 1
ATOM 868 N N . TYR A 1 113 ? -0.071 19.953 -10.844 1 96.31 113 TYR A N 1
ATOM 869 C CA . TYR A 1 113 ? -0.226 18.938 -9.82 1 96.31 113 TYR A CA 1
ATOM 870 C C . TYR A 1 113 ? -0.154 19.547 -8.422 1 96.31 113 TYR A C 1
ATOM 872 O O . TYR A 1 113 ? -0.638 18.953 -7.453 1 96.31 113 TYR A O 1
ATOM 880 N N . ASP A 1 114 ? 0.46 20.719 -8.273 1 97.69 114 ASP A N 1
ATOM 881 C CA . ASP A 1 114 ? 0.761 21.297 -6.969 1 97.69 114 ASP A CA 1
ATOM 882 C C . ASP A 1 114 ? -0.16 22.484 -6.668 1 97.69 114 ASP A C 1
ATOM 884 O O . ASP A 1 114 ? 0.232 23.406 -5.965 1 97.69 114 ASP A O 1
ATOM 888 N N . PHE A 1 115 ? -1.417 22.453 -7.266 1 97.81 115 PHE A N 1
ATOM 889 C CA . PHE A 1 115 ? -2.439 23.469 -7.023 1 97.81 115 PHE A CA 1
ATOM 890 C C . PHE A 1 115 ? -3.832 22.906 -7.289 1 97.81 115 PHE A C 1
ATOM 892 O O . PHE A 1 115 ? -3.973 21.859 -7.949 1 97.81 115 PHE A O 1
ATOM 899 N N . GLY A 1 116 ? -4.836 23.531 -6.676 1 97.25 116 GLY A N 1
ATOM 900 C CA . GLY A 1 116 ? -6.195 23.078 -6.926 1 97.25 116 GLY A CA 1
ATOM 901 C C . GLY A 1 116 ? -6.473 21.688 -6.398 1 97.25 116 GLY A C 1
ATOM 902 O O . GLY A 1 116 ? -6.191 21.391 -5.238 1 97.25 116 GLY A O 1
ATOM 903 N N . THR A 1 117 ? -6.965 20.797 -7.227 1 97 117 THR A N 1
ATOM 904 C CA . THR A 1 117 ? -7.387 19.469 -6.824 1 97 117 THR A CA 1
ATOM 905 C C . THR A 1 117 ? -6.207 18.672 -6.27 1 97 117 THR A C 1
ATOM 907 O O . THR A 1 117 ? -6.391 17.766 -5.457 1 97 117 THR A O 1
ATOM 910 N N . GLY A 1 118 ? -5.051 19.078 -6.668 1 95.5 118 GLY A N 1
ATOM 911 C CA . GLY A 1 118 ? -3.863 18.375 -6.211 1 95.5 118 GLY A CA 1
ATOM 912 C C . GLY A 1 118 ? -3.285 18.938 -4.93 1 95.5 118 GLY A C 1
ATOM 913 O O . GLY A 1 118 ? -2.404 18.344 -4.316 1 95.5 118 GLY A O 1
ATOM 914 N N . ALA A 1 119 ? -3.826 20.125 -4.492 1 95.12 119 ALA A N 1
ATOM 915 C CA . ALA A 1 119 ? -3.184 20.797 -3.365 1 95.12 119 ALA A CA 1
ATOM 916 C C . ALA A 1 119 ? -4.176 21.688 -2.623 1 95.12 119 ALA A C 1
ATOM 918 O O . ALA A 1 119 ? -4.312 22.875 -2.943 1 95.12 119 ALA A O 1
ATOM 919 N N . GLY A 1 120 ? -4.727 21.156 -1.535 1 96.94 120 GLY A N 1
ATOM 920 C CA . GLY A 1 120 ? -5.605 21.969 -0.702 1 96.94 120 GLY A CA 1
ATOM 921 C C . GLY A 1 120 ? -4.867 22.719 0.389 1 96.94 120 GLY A C 1
ATOM 922 O O . GLY A 1 120 ? -5.402 23.672 0.966 1 96.94 120 GLY A O 1
ATOM 923 N N . PHE A 1 121 ? -3.688 22.312 0.693 1 98.5 121 PHE A N 1
ATOM 924 C CA . PHE A 1 121 ? -2.678 22.938 1.535 1 98.5 121 PHE A CA 1
ATOM 925 C C . PHE A 1 121 ? -3.219 23.188 2.939 1 98.5 121 PHE A C 1
ATOM 927 O O . PHE A 1 121 ? -2.607 23.906 3.73 1 98.5 121 PHE A O 1
ATOM 934 N N . TYR A 1 122 ? -4.434 22.688 3.275 1 98.81 122 TYR A N 1
ATOM 935 C CA . TYR A 1 122 ? -5.074 22.719 4.586 1 98.81 122 TYR A CA 1
ATOM 936 C C . TYR A 1 122 ? -5.164 24.141 5.117 1 98.81 122 TYR A C 1
ATOM 938 O O . TYR A 1 122 ? -4.785 24.406 6.262 1 98.81 122 TYR A O 1
ATOM 946 N N . LEU A 1 123 ? -5.621 25.062 4.273 1 98.88 123 LEU A N 1
ATOM 947 C CA . LEU A 1 123 ? -5.879 26.453 4.59 1 98.88 123 LEU A CA 1
ATOM 948 C C . LEU A 1 123 ? -7.285 26.859 4.156 1 98.88 123 LEU A C 1
ATOM 950 O O . LEU A 1 123 ? -8.031 26.047 3.605 1 98.88 123 LEU A O 1
ATOM 954 N N . ASN A 1 124 ? -7.703 28.109 4.559 1 98.88 124 ASN A N 1
ATOM 955 C CA . ASN A 1 124 ? -8.914 28.719 4.031 1 98.88 124 ASN A CA 1
ATOM 956 C C . ASN A 1 124 ? -8.594 29.797 3.006 1 98.88 124 ASN A C 1
ATOM 958 O O . ASN A 1 124 ? -8.117 30.875 3.365 1 98.88 124 ASN A O 1
ATOM 962 N N . ALA A 1 125 ? -8.914 29.484 1.764 1 98.88 125 ALA A N 1
ATOM 963 C CA . ALA A 1 125 ? -8.688 30.469 0.698 1 98.88 125 ALA A CA 1
ATOM 964 C C . ALA A 1 125 ? -9.523 31.719 0.914 1 98.88 125 ALA A C 1
ATOM 966 O O . ALA A 1 125 ? -10.664 31.641 1.38 1 98.88 125 ALA A O 1
ATOM 967 N N . THR A 1 126 ? -8.953 32.875 0.508 1 98.75 126 THR A N 1
ATOM 968 C CA . THR A 1 126 ? -9.68 34.125 0.633 1 98.75 126 THR A CA 1
ATOM 969 C C . THR A 1 126 ? -9.961 34.719 -0.741 1 98.75 126 THR A C 1
ATOM 971 O O . THR A 1 126 ? -10.828 35.594 -0.881 1 98.75 126 THR A O 1
ATOM 974 N N . GLU A 1 127 ? -9.086 34.375 -1.741 1 98.56 127 GLU A N 1
ATOM 975 C CA . GLU A 1 127 ? -9.359 34.844 -3.094 1 98.56 127 GLU A CA 1
ATOM 976 C C . GLU A 1 127 ? -10.727 34.375 -3.58 1 98.56 127 GLU A C 1
ATOM 978 O O . GLU A 1 127 ? -11.031 33.156 -3.484 1 98.56 127 GLU A O 1
ATOM 983 N N . PRO A 1 128 ? -11.5 35.188 -4.09 1 98.12 128 PRO A N 1
ATOM 984 C CA . PRO A 1 128 ? -12.906 34.906 -4.391 1 98.12 128 PRO A CA 1
ATOM 985 C C . PRO A 1 128 ? -13.078 33.656 -5.266 1 98.12 128 PRO A C 1
ATOM 987 O O . PRO A 1 128 ? -14.016 32.906 -5.074 1 98.12 128 PRO A O 1
ATOM 990 N N . LYS A 1 129 ? -12.164 33.406 -6.148 1 97.19 129 LYS A N 1
ATOM 991 C CA . LYS A 1 129 ? -12.242 32.281 -7.074 1 97.19 129 LYS A CA 1
ATOM 992 C C . LYS A 1 129 ? -12.227 30.953 -6.324 1 97.19 129 LYS A C 1
ATOM 994 O O . LYS A 1 129 ? -12.844 29.984 -6.762 1 97.19 129 LYS A O 1
ATOM 999 N N . TRP A 1 130 ? -11.617 30.953 -5.168 1 98.44 130 TRP A N 1
ATOM 1000 C CA . TRP A 1 130 ? -11.328 29.703 -4.484 1 98.44 130 TRP A CA 1
ATOM 1001 C C . TRP A 1 130 ? -12.023 29.656 -3.125 1 98.44 130 TRP A C 1
ATOM 1003 O O . TRP A 1 130 ? -12.195 28.578 -2.551 1 98.44 130 TRP A O 1
ATOM 1013 N N . SER A 1 131 ? -12.492 30.719 -2.627 1 98.56 131 SER A N 1
ATOM 1014 C CA . SER A 1 131 ? -12.852 30.891 -1.225 1 98.56 131 SER A CA 1
ATOM 1015 C C . SER A 1 131 ? -14.141 30.141 -0.895 1 98.56 131 SER A C 1
ATOM 1017 O O . SER A 1 131 ? -14.422 29.859 0.273 1 98.56 131 SER A O 1
ATOM 1019 N N . GLU A 1 132 ? -14.867 29.797 -1.845 1 98.12 132 GLU A N 1
ATOM 1020 C CA . GLU A 1 132 ? -16.109 29.078 -1.581 1 98.12 132 GLU A CA 1
ATOM 1021 C C . GLU A 1 132 ? -15.836 27.625 -1.202 1 98.12 132 GLU A C 1
ATOM 1023 O O . GLU A 1 132 ? -16.547 27.062 -0.377 1 98.12 132 GLU A O 1
ATOM 1028 N N . HIS A 1 133 ? -14.828 27.047 -1.78 1 98.56 133 HIS A N 1
ATOM 1029 C CA . HIS A 1 133 ? -14.664 25.609 -1.657 1 98.56 133 HIS A CA 1
ATOM 1030 C C . HIS A 1 133 ? -13.352 25.25 -0.972 1 98.56 133 HIS A C 1
ATOM 1032 O O . HIS A 1 133 ? -13.289 24.312 -0.175 1 98.56 133 HIS A O 1
ATOM 1038 N N . TYR A 1 134 ? -12.305 25.953 -1.245 1 98.69 134 TYR A N 1
ATOM 1039 C CA . TYR A 1 134 ? -10.977 25.594 -0.748 1 98.69 134 TYR A CA 1
ATOM 1040 C C . TYR A 1 134 ? -10.758 26.141 0.657 1 98.69 134 TYR A C 1
ATOM 1042 O O . TYR A 1 134 ? -10.016 27.109 0.843 1 98.69 134 TYR A O 1
ATOM 1050 N N . ARG A 1 135 ? -11.398 25.438 1.617 1 98.81 135 ARG A N 1
ATOM 1051 C CA . ARG A 1 135 ? -11.375 25.781 3.035 1 98.81 135 ARG A CA 1
ATOM 1052 C C . ARG A 1 135 ? -11.062 24.562 3.891 1 98.81 135 ARG A C 1
ATOM 1054 O O . ARG A 1 135 ? -11.781 24.266 4.84 1 98.81 135 ARG A O 1
ATOM 1061 N N . MET A 1 136 ? -9.938 23.938 3.58 1 98.88 136 MET A N 1
ATOM 1062 C CA . MET A 1 136 ? -9.586 22.656 4.188 1 98.88 136 MET A CA 1
ATOM 1063 C C . MET A 1 136 ? -9.203 22.828 5.652 1 98.88 136 MET A C 1
ATOM 1065 O O . MET A 1 136 ? -9.328 21.906 6.453 1 98.88 136 MET A O 1
ATOM 1069 N N . TYR A 1 137 ? -8.711 24.031 6.051 1 98.88 137 TYR A N 1
ATOM 1070 C CA . TYR A 1 137 ? -8.477 24.281 7.469 1 98.88 137 TYR A CA 1
ATOM 1071 C C . TYR A 1 137 ? -9.758 24.078 8.273 1 98.88 137 TYR A C 1
ATOM 1073 O O . TYR A 1 137 ? -9.805 23.266 9.195 1 98.88 137 TYR A O 1
ATOM 1081 N N . SER A 1 138 ? -10.812 24.797 7.875 1 98.88 138 SER A N 1
ATOM 1082 C CA . SER A 1 138 ? -12.094 24.719 8.562 1 98.88 138 SER A CA 1
ATOM 1083 C C . SER A 1 138 ? -12.711 23.328 8.43 1 98.88 138 SER A C 1
ATOM 1085 O O . SER A 1 138 ? -13.367 22.844 9.352 1 98.88 138 SER A O 1
ATOM 1087 N N . TYR A 1 139 ? -12.477 22.719 7.27 1 98.75 139 TYR A N 1
ATOM 1088 C CA . TYR A 1 139 ? -13.016 21.375 7.086 1 98.75 139 TYR A CA 1
ATOM 1089 C C . TYR A 1 139 ? -12.469 20.406 8.133 1 98.75 139 TYR A C 1
ATOM 1091 O O . TYR A 1 139 ? -13.227 19.688 8.773 1 98.75 139 TYR A O 1
ATOM 1099 N N . VAL A 1 140 ? -11.164 20.422 8.391 1 98.81 140 VAL A N 1
ATOM 1100 C CA . VAL A 1 140 ? -10.539 19.469 9.297 1 98.81 140 VAL A CA 1
ATOM 1101 C C . VAL A 1 140 ? -10.867 19.828 10.742 1 98.81 140 VAL A C 1
ATOM 1103 O O . VAL A 1 140 ? -11.305 18.969 11.523 1 98.81 140 VAL A O 1
ATOM 1106 N N . VAL A 1 141 ? -10.773 21.109 11.117 1 98.31 141 VAL A N 1
ATOM 1107 C CA . VAL A 1 141 ? -10.797 21.484 12.523 1 98.31 141 VAL A CA 1
ATOM 1108 C C . VAL A 1 141 ? -12.234 21.641 13 1 98.31 141 VAL A C 1
ATOM 1110 O O . VAL A 1 141 ? -12.531 21.453 14.18 1 98.31 141 VAL A O 1
ATOM 1113 N N . GLU A 1 142 ? -13.164 21.891 12.062 1 97.94 142 GLU A N 1
ATOM 1114 C CA . GLU A 1 142 ? -14.539 22.156 12.477 1 97.94 142 GLU A CA 1
ATOM 1115 C C . GLU A 1 142 ? -15.469 21.016 12.023 1 97.94 142 GLU A C 1
ATOM 1117 O O . GLU A 1 142 ? -16.016 20.297 12.859 1 97.94 142 GLU A O 1
ATOM 1122 N N . GLU A 1 143 ? -15.438 20.781 10.781 1 98.25 143 GLU A N 1
ATOM 1123 C CA . GLU A 1 143 ? -16.453 19.875 10.266 1 98.25 143 GLU A CA 1
ATOM 1124 C C . GLU A 1 143 ? -16.062 18.422 10.492 1 98.25 143 GLU A C 1
ATOM 1126 O O . GLU A 1 143 ? -16.828 17.656 11.094 1 98.25 143 GLU A O 1
ATOM 1131 N N . LEU A 1 144 ? -14.906 18.031 10.016 1 98.31 144 LEU A N 1
ATOM 1132 C CA . LEU A 1 144 ? -14.461 16.656 10.172 1 98.31 144 LEU A CA 1
ATOM 1133 C C . LEU A 1 144 ? -14.352 16.281 11.648 1 98.31 144 LEU A C 1
ATOM 1135 O O . LEU A 1 144 ? -14.711 15.164 12.039 1 98.31 144 LEU A O 1
ATOM 1139 N N . TYR A 1 145 ? -13.805 17.188 12.398 1 97.56 145 TYR A N 1
ATOM 1140 C CA . TYR A 1 145 ? -13.672 16.984 13.836 1 97.56 145 TYR A CA 1
ATOM 1141 C C . TYR A 1 145 ? -15.023 16.672 14.477 1 97.56 145 TYR A C 1
ATOM 1143 O O . TYR A 1 145 ? -15.148 15.711 15.234 1 97.56 145 TYR A O 1
ATOM 1151 N N . LYS A 1 146 ? -16.047 17.453 14.148 1 96.12 146 LYS A N 1
ATOM 1152 C CA . LYS A 1 146 ? -17.391 17.25 14.68 1 96.12 146 LYS A CA 1
ATOM 1153 C C . LYS A 1 146 ? -17.969 15.938 14.18 1 96.12 146 LYS A C 1
ATOM 1155 O O . LYS A 1 146 ? -18.609 15.211 14.945 1 96.12 146 LYS A O 1
ATOM 1160 N N . LEU A 1 147 ? -17.719 15.648 12.922 1 96.81 147 LEU A N 1
ATOM 1161 C CA . LEU A 1 147 ? -18.219 14.406 12.336 1 96.81 147 LEU A CA 1
ATOM 1162 C C . LEU A 1 147 ? -17.609 13.195 13.047 1 96.81 147 LEU A C 1
ATOM 1164 O O . LEU A 1 147 ? -18.312 12.211 13.297 1 96.81 147 LEU A O 1
ATOM 1168 N N . MET A 1 148 ? -16.375 13.281 13.312 1 95.69 148 MET A N 1
ATOM 1169 C CA . MET A 1 148 ? -15.656 12.203 13.992 1 95.69 148 MET A CA 1
ATOM 1170 C C . MET A 1 148 ? -16.297 11.906 15.344 1 95.69 148 MET A C 1
ATOM 1172 O O . MET A 1 148 ? -16.578 10.75 15.656 1 95.69 148 MET A O 1
ATOM 1176 N N . PHE A 1 149 ? -16.625 12.859 16.125 1 95.19 149 PHE A N 1
ATOM 1177 C CA . PHE A 1 149 ? -17.172 12.68 17.469 1 95.19 149 PHE A CA 1
ATOM 1178 C C . PHE A 1 149 ? -18.625 12.227 17.406 1 95.19 149 PHE A C 1
ATOM 1180 O O . PHE A 1 149 ? -19.078 11.484 18.281 1 95.19 149 PHE A O 1
ATOM 1187 N N . ALA A 1 150 ? -19.297 12.625 16.375 1 95.56 150 ALA A N 1
ATOM 1188 C CA . ALA A 1 150 ? -20.719 12.281 16.234 1 95.56 150 ALA A CA 1
ATOM 1189 C C . ALA A 1 150 ? -20.875 10.828 15.805 1 95.56 150 ALA A C 1
ATOM 1191 O O . ALA A 1 150 ? -21.922 10.211 16.062 1 95.56 150 ALA A O 1
ATOM 1192 N N . ASN A 1 151 ? -19.828 10.273 15.227 1 95.5 151 ASN A N 1
ATOM 1193 C CA . ASN A 1 151 ? -20.062 9 14.562 1 95.5 151 ASN A CA 1
ATOM 1194 C C . ASN A 1 151 ? -19.172 7.898 15.133 1 95.5 151 ASN A C 1
ATOM 1196 O O . ASN A 1 151 ? -19.422 6.711 14.914 1 95.5 151 ASN A O 1
ATOM 1200 N N . PHE A 1 152 ? -18.141 8.258 15.836 1 95.12 152 PHE A N 1
ATOM 1201 C CA . PHE A 1 152 ? -17.234 7.273 16.391 1 95.12 152 PHE A CA 1
ATOM 1202 C C . PHE A 1 152 ? -17.047 7.496 17.891 1 95.12 152 PHE A C 1
ATOM 1204 O O . PHE A 1 152 ? -17.219 8.617 18.391 1 95.12 152 PHE A O 1
ATOM 1211 N N . LYS A 1 153 ? -16.766 6.414 18.625 1 94.75 153 LYS A N 1
ATOM 1212 C CA . LYS A 1 153 ? -16.516 6.492 20.062 1 94.75 153 LYS A CA 1
ATOM 1213 C C . LYS A 1 153 ? -15.07 6.898 20.344 1 94.75 153 LYS A C 1
ATOM 1215 O O . LYS A 1 153 ? -14.227 6.047 20.641 1 94.75 153 LYS A O 1
ATOM 1220 N N . VAL A 1 154 ? -14.859 8.18 20.266 1 95.94 154 VAL A N 1
ATOM 1221 C CA . VAL A 1 154 ? -13.508 8.695 20.391 1 95.94 154 VAL A CA 1
ATOM 1222 C C . VAL A 1 154 ? -13.375 9.516 21.672 1 95.94 154 VAL A C 1
ATOM 1224 O O . VAL A 1 154 ? -14.359 10.094 22.141 1 95.94 154 VAL A O 1
ATOM 1227 N N . ASP A 1 155 ? -12.234 9.523 22.219 1 95.81 155 ASP A N 1
ATOM 1228 C CA . ASP A 1 155 ? -11.891 10.273 23.422 1 95.81 155 ASP A CA 1
ATOM 1229 C C . ASP A 1 155 ? -11.312 11.641 23.062 1 95.81 155 ASP A C 1
ATOM 1231 O O . ASP A 1 155 ? -10.188 11.734 22.578 1 95.81 155 ASP A O 1
ATOM 1235 N N . ALA A 1 156 ? -11.984 12.688 23.453 1 95 156 ALA A N 1
ATOM 1236 C CA . ALA A 1 156 ? -11.602 14.055 23.094 1 95 156 ALA A CA 1
ATOM 1237 C C . ALA A 1 156 ? -10.289 14.453 23.766 1 95 156 ALA A C 1
ATOM 1239 O O . ALA A 1 156 ? -9.641 15.414 23.344 1 95 156 ALA A O 1
ATOM 1240 N N . ASN A 1 157 ? -9.883 13.711 24.766 1 95.94 157 ASN A N 1
ATOM 1241 C CA . ASN A 1 157 ? -8.656 14.055 25.484 1 95.94 157 ASN A CA 1
ATOM 1242 C C . ASN A 1 157 ? -7.441 13.352 24.875 1 95.94 157 ASN A C 1
ATOM 1244 O O . ASN A 1 157 ? -6.309 13.586 25.297 1 95.94 157 ASN A O 1
ATOM 1248 N N . ARG A 1 158 ? -7.641 12.531 23.953 1 97.69 158 ARG A N 1
ATOM 1249 C CA . ARG A 1 158 ? -6.559 11.781 23.328 1 97.69 158 ARG A CA 1
ATOM 1250 C C . ARG A 1 158 ? -6.66 11.852 21.797 1 97.69 158 ARG A C 1
ATOM 1252 O O . ARG A 1 158 ? -6.746 10.812 21.141 1 97.69 158 ARG A O 1
ATOM 1259 N N . VAL A 1 159 ? -6.594 13.078 21.281 1 98.69 159 VAL A N 1
ATOM 1260 C CA . VAL A 1 159 ? -6.633 13.352 19.859 1 98.69 159 VAL A CA 1
ATOM 1261 C C . VAL A 1 159 ? -5.266 13.844 19.391 1 98.69 159 VAL A C 1
ATOM 1263 O O . VAL A 1 159 ? -4.719 14.797 19.953 1 98.69 159 VAL A O 1
ATOM 1266 N N . GLY A 1 160 ? -4.699 13.164 18.453 1 98.88 160 GLY A N 1
ATOM 1267 C CA . GLY A 1 160 ? -3.469 13.602 17.812 1 98.88 160 GLY A CA 1
ATOM 1268 C C . GLY A 1 160 ? -3.635 13.891 16.328 1 98.88 160 GLY A C 1
ATOM 1269 O O . GLY A 1 160 ? -4.66 13.547 15.734 1 98.88 160 GLY A O 1
ATOM 1270 N N . ILE A 1 161 ? -2.678 14.586 15.758 1 98.94 161 ILE A N 1
ATOM 1271 C CA . ILE A 1 161 ? -2.68 14.906 14.336 1 98.94 161 ILE A CA 1
ATOM 1272 C C . ILE A 1 161 ? -1.286 14.688 13.758 1 98.94 161 ILE A C 1
ATOM 1274 O O . ILE A 1 161 ? -0.281 14.977 14.406 1 98.94 161 ILE A O 1
ATOM 1278 N N . PHE A 1 162 ? -1.204 14.031 12.625 1 98.94 162 PHE A N 1
ATOM 1279 C CA . PHE A 1 162 ? 0.056 13.859 11.914 1 98.94 162 PHE A CA 1
ATOM 1280 C C . PHE A 1 162 ? -0.177 13.805 10.406 1 98.94 162 PHE A C 1
ATOM 1282 O O . PHE A 1 162 ? -1.314 13.914 9.945 1 98.94 162 PHE A O 1
ATOM 1289 N N . GLY A 1 163 ? 0.872 13.781 9.625 1 98.94 163 GLY A N 1
ATOM 1290 C CA . GLY A 1 163 ? 0.739 13.805 8.172 1 98.94 163 GLY A CA 1
ATOM 1291 C C . GLY A 1 163 ? 2.072 13.758 7.453 1 98.94 163 GLY A C 1
ATOM 1292 O O . GLY A 1 163 ? 3.115 13.547 8.07 1 98.94 163 GLY A O 1
ATOM 1293 N N . HIS A 1 164 ? 1.99 13.852 6.152 1 98.94 164 HIS A N 1
ATOM 1294 C CA . HIS A 1 164 ? 3.148 13.727 5.277 1 98.94 164 HIS A CA 1
ATOM 1295 C C . HIS A 1 164 ? 3.203 14.867 4.27 1 98.94 164 HIS A C 1
ATOM 1297 O O . HIS A 1 164 ? 2.189 15.211 3.654 1 98.94 164 HIS A O 1
ATOM 1303 N N . SER A 1 165 ? 4.465 15.523 4.066 1 98.81 165 SER A N 1
ATOM 1304 C CA . SER A 1 165 ? 4.664 16.531 3.041 1 98.81 165 SER A CA 1
ATOM 1305 C C . SER A 1 165 ? 3.725 17.719 3.246 1 98.81 165 SER A C 1
ATOM 1307 O O . SER A 1 165 ? 3.713 18.328 4.316 1 98.81 165 SER A O 1
ATOM 1309 N N . MET A 1 166 ? 2.828 17.984 2.316 1 98.88 166 MET A N 1
ATOM 1310 C CA . MET A 1 166 ? 1.798 19 2.5 1 98.88 166 MET A CA 1
ATOM 1311 C C . MET A 1 166 ? 0.919 18.672 3.703 1 98.88 166 MET A C 1
ATOM 1313 O O . MET A 1 166 ? 0.531 19.578 4.457 1 98.88 166 MET A O 1
ATOM 1317 N N . GLY A 1 167 ? 0.659 17.375 3.865 1 98.94 167 GLY A N 1
ATOM 1318 C CA . GLY A 1 167 ? -0.122 16.938 5.016 1 98.94 167 GLY A CA 1
ATOM 1319 C C . GLY A 1 167 ? 0.616 17.109 6.332 1 98.94 167 GLY A C 1
ATOM 1320 O O . GLY A 1 167 ? 0 17.391 7.363 1 98.94 167 GLY A O 1
ATOM 1321 N N . GLY A 1 168 ? 1.94 16.922 6.301 1 98.94 168 GLY A N 1
ATOM 1322 C CA . GLY A 1 168 ? 2.734 17.25 7.473 1 98.94 168 GLY A CA 1
ATOM 1323 C C . GLY A 1 168 ? 2.689 18.734 7.824 1 98.94 168 GLY A C 1
ATOM 1324 O O . GLY A 1 168 ? 2.594 19.094 9 1 98.94 168 GLY A O 1
ATOM 1325 N N . HIS A 1 169 ? 2.752 19.578 6.812 1 98.81 169 HIS A N 1
ATOM 1326 C CA . HIS A 1 169 ? 2.531 21.016 6.996 1 98.81 169 HIS A CA 1
ATOM 1327 C C . HIS A 1 169 ? 1.191 21.281 7.672 1 98.81 169 HIS A C 1
ATOM 1329 O O . HIS A 1 169 ? 1.128 22.016 8.656 1 98.81 169 HIS A O 1
ATOM 1335 N N . GLY A 1 170 ? 0.167 20.656 7.129 1 98.94 170 GLY A N 1
ATOM 1336 C CA . GLY A 1 170 ? -1.152 20.797 7.727 1 98.94 170 GLY A CA 1
ATOM 1337 C C . GLY A 1 170 ? -1.195 20.375 9.18 1 98.94 170 GLY A C 1
ATOM 1338 O O . GLY A 1 170 ? -1.801 21.047 10.016 1 98.94 170 GLY A O 1
ATOM 1339 N N . ALA A 1 171 ? -0.585 19.281 9.492 1 98.94 171 ALA A N 1
ATOM 1340 C CA . ALA A 1 171 ? -0.573 18.781 10.859 1 98.94 171 ALA A CA 1
ATOM 1341 C C . ALA A 1 171 ? 0.106 19.766 11.805 1 98.94 171 ALA A C 1
ATOM 1343 O O . ALA A 1 171 ? -0.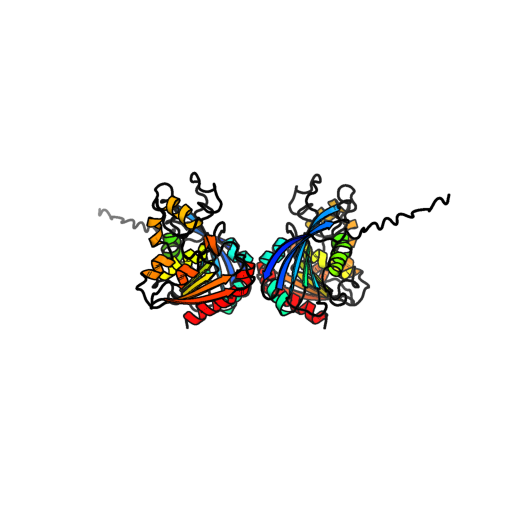378 20 12.914 1 98.94 171 ALA A O 1
ATOM 1344 N N . LEU A 1 172 ? 1.231 20.344 11.367 1 98.94 172 LEU A N 1
ATOM 1345 C CA . LEU A 1 172 ? 1.944 21.328 12.172 1 98.94 172 LEU A CA 1
ATOM 1346 C C . LEU A 1 172 ? 1.092 22.562 12.398 1 98.94 172 LEU A C 1
ATOM 1348 O O . LEU A 1 172 ? 0.942 23.031 13.531 1 98.94 172 LEU A O 1
ATOM 1352 N N . VAL A 1 173 ? 0.491 23.047 11.352 1 98.94 173 VAL A N 1
ATOM 1353 C CA . VAL A 1 173 ? -0.284 24.281 11.398 1 98.94 173 VAL A CA 1
ATOM 1354 C C . VAL A 1 173 ? -1.531 24.078 12.258 1 98.94 173 VAL A C 1
ATOM 1356 O O . VAL A 1 173 ? -1.753 24.797 13.227 1 98.94 173 VAL A O 1
ATOM 1359 N N . LEU A 1 174 ? -2.332 23.078 11.914 1 98.94 174 LEU A N 1
ATOM 1360 C CA . LEU A 1 174 ? -3.572 22.828 12.648 1 98.94 174 LEU A CA 1
ATOM 1361 C C . LEU A 1 174 ? -3.285 22.453 14.094 1 98.94 174 LEU A C 1
ATOM 1363 O O . LEU A 1 174 ? -3.996 22.891 15.008 1 98.94 174 LEU A O 1
ATOM 1367 N N . GLY A 1 175 ? -2.25 21.656 14.344 1 98.88 175 GLY A N 1
ATOM 1368 C CA . GLY A 1 175 ? -1.901 21.234 15.688 1 98.88 175 GLY A CA 1
ATOM 1369 C C . GLY A 1 175 ? -1.464 22.375 16.578 1 98.88 175 GLY A C 1
ATOM 1370 O O . GLY A 1 175 ? -1.9 22.484 17.734 1 98.88 175 GLY A O 1
ATOM 1371 N N . LEU A 1 176 ? -0.639 23.266 16.078 1 98.81 176 LEU A N 1
ATOM 1372 C CA . LEU A 1 176 ? -0.117 24.359 16.891 1 98.81 176 LEU A CA 1
ATOM 1373 C C . LEU A 1 176 ? -1.18 25.438 17.094 1 98.81 176 LEU A C 1
ATOM 1375 O O . LEU A 1 176 ? -1.261 26.031 18.172 1 98.81 176 LEU A O 1
ATOM 1379 N N . ARG A 1 177 ? -2.055 25.625 16.094 1 98.56 177 ARG A N 1
ATOM 1380 C CA . ARG A 1 177 ? -3.061 26.672 16.172 1 98.56 177 ARG A CA 1
ATOM 1381 C C . ARG A 1 177 ? -4.242 26.234 17.031 1 98.56 177 ARG A C 1
ATOM 1383 O O . ARG A 1 177 ? -5.055 27.062 17.438 1 98.56 177 ARG A O 1
ATOM 1390 N N . ASN A 1 178 ? -4.383 24.953 17.219 1 98.44 178 ASN A N 1
ATOM 1391 C CA . ASN A 1 178 ? -5.516 24.422 17.984 1 98.44 178 ASN A CA 1
ATOM 1392 C C . ASN A 1 178 ? -5.062 23.469 19.078 1 98.44 178 ASN A C 1
ATOM 1394 O O . ASN A 1 178 ? -5.457 22.297 19.078 1 98.44 178 ASN A O 1
ATOM 1398 N N . PRO A 1 179 ? -4.285 23.984 20.047 1 97.75 179 PRO A N 1
ATOM 1399 C CA . PRO A 1 179 ? -3.725 23.109 21.078 1 97.75 179 PRO A CA 1
ATOM 1400 C C . PRO A 1 179 ? -4.797 22.469 21.953 1 97.75 179 PRO A C 1
ATOM 1402 O O . PRO A 1 179 ? -4.539 21.453 22.609 1 97.75 179 PRO A O 1
ATOM 1405 N N . ASN A 1 180 ? -6 23 21.938 1 96.56 180 ASN A N 1
ATOM 1406 C CA . ASN A 1 180 ? -7.082 22.422 22.734 1 96.56 180 ASN A CA 1
ATOM 1407 C C . ASN A 1 180 ? -7.727 21.234 22.016 1 96.56 180 ASN A C 1
ATOM 1409 O O . ASN A 1 180 ? -8.383 20.406 22.656 1 96.56 180 ASN A O 1
ATOM 1413 N N . LEU A 1 181 ? -7.543 21.188 20.734 1 97.94 181 LEU A N 1
ATOM 1414 C CA . LEU A 1 181 ? -8.148 20.109 19.969 1 97.94 181 LEU A CA 1
ATOM 1415 C C . LEU A 1 181 ? -7.18 18.938 19.812 1 97.94 181 LEU A C 1
ATOM 1417 O O . LEU A 1 181 ? -7.59 17.781 19.844 1 97.94 181 LEU A O 1
ATOM 1421 N N . PHE A 1 182 ? -5.922 19.266 19.625 1 98.62 182 PHE A N 1
ATOM 1422 C CA . PHE A 1 182 ? -4.934 18.234 19.312 1 98.62 182 PHE A CA 1
ATOM 1423 C C . PHE A 1 182 ? -3.873 18.172 20.406 1 98.62 182 PHE A C 1
ATOM 1425 O O . PHE A 1 182 ? -3.086 19.094 20.578 1 98.62 182 PHE A O 1
ATOM 1432 N N . ARG A 1 183 ? -3.762 17 20.984 1 97.75 183 ARG A N 1
ATOM 1433 C CA . ARG A 1 183 ? -2.865 16.828 22.125 1 97.75 183 ARG A CA 1
ATOM 1434 C C . ARG A 1 183 ? -1.453 16.484 21.656 1 97.75 183 ARG A C 1
ATOM 1436 O O . ARG A 1 183 ? -0.48 16.75 22.375 1 97.75 183 ARG A O 1
ATOM 1443 N N . SER A 1 184 ? -1.338 15.867 20.562 1 98.75 184 SER A N 1
ATOM 1444 C CA . SER A 1 184 ? -0.036 15.445 20.047 1 98.75 184 SER A CA 1
ATOM 1445 C C . SER A 1 184 ? 0.083 15.727 18.547 1 98.75 184 SER A C 1
ATOM 1447 O O . SER A 1 184 ? -0.918 15.719 17.828 1 98.75 184 SER A O 1
ATOM 1449 N N . ILE A 1 185 ? 1.34 16.062 18.125 1 98.94 185 ILE A N 1
ATOM 1450 C CA . ILE A 1 185 ? 1.628 16.438 16.734 1 98.94 185 ILE A CA 1
ATOM 1451 C C . ILE A 1 185 ? 2.873 15.695 16.25 1 98.94 185 ILE A C 1
ATOM 1453 O O . ILE A 1 185 ? 3.902 15.688 16.938 1 98.94 185 ILE A O 1
ATOM 1457 N N . SER A 1 186 ? 2.785 15.039 15.102 1 98.94 186 SER A N 1
ATOM 1458 C CA . SER A 1 186 ? 3.982 14.57 14.414 1 98.94 186 SER A CA 1
ATOM 1459 C C . SER A 1 186 ? 3.867 14.773 12.906 1 98.94 186 SER A C 1
ATOM 1461 O O . SER A 1 186 ? 2.783 15.062 12.391 1 98.94 186 SER A O 1
ATOM 1463 N N . ALA A 1 187 ? 4.992 14.711 12.203 1 98.94 187 ALA A N 1
ATOM 1464 C CA . ALA A 1 187 ? 4.961 14.961 10.766 1 98.94 187 ALA A CA 1
ATOM 1465 C C . ALA A 1 187 ? 6.109 14.25 10.062 1 98.94 187 ALA A C 1
ATOM 1467 O O . ALA A 1 187 ? 7.25 14.273 10.531 1 98.94 187 ALA A O 1
ATOM 1468 N N . PHE A 1 188 ? 5.746 13.617 8.953 1 98.94 188 PHE A N 1
ATOM 1469 C CA . PHE A 1 188 ? 6.719 13.039 8.031 1 98.94 188 PHE A CA 1
ATOM 1470 C C . PHE A 1 188 ? 7.059 14.023 6.918 1 98.94 188 PHE A C 1
ATOM 1472 O O . PHE A 1 188 ? 6.184 14.422 6.148 1 98.94 188 PHE A O 1
ATOM 1479 N N . ALA A 1 189 ? 8.32 14.391 6.781 1 98.94 189 ALA A N 1
ATOM 1480 C CA . ALA A 1 189 ? 8.836 15.211 5.691 1 98.94 189 ALA A CA 1
ATOM 1481 C C . ALA A 1 189 ? 7.918 16.391 5.402 1 98.94 189 ALA A C 1
ATOM 1483 O O . ALA A 1 189 ? 7.512 16.609 4.258 1 98.94 189 ALA A O 1
ATOM 1484 N N . PRO A 1 190 ? 7.621 17.141 6.375 1 98.94 190 PRO A N 1
ATOM 1485 C CA . PRO A 1 190 ? 6.66 18.234 6.188 1 98.94 190 PRO A CA 1
ATOM 1486 C C . PRO A 1 190 ? 7.258 19.422 5.438 1 98.94 190 PRO A C 1
ATOM 1488 O O . PRO A 1 190 ? 8.469 19.656 5.516 1 98.94 190 PRO A O 1
ATOM 1491 N N . ILE A 1 191 ? 6.371 20.094 4.738 1 98.94 191 ILE A N 1
ATOM 1492 C CA . ILE A 1 191 ? 6.703 21.469 4.375 1 98.94 191 ILE A CA 1
ATOM 1493 C C . ILE A 1 191 ? 6.711 22.344 5.621 1 98.94 191 ILE A C 1
ATOM 1495 O O . ILE A 1 191 ? 5.664 22.594 6.227 1 98.94 191 ILE A O 1
ATOM 1499 N N . CYS A 1 192 ? 7.867 22.906 5.938 1 98.94 192 CYS A N 1
ATOM 1500 C CA . CYS A 1 192 ? 7.984 23.547 7.246 1 98.94 192 CYS A CA 1
ATOM 1501 C C . CYS A 1 192 ? 7.922 25.062 7.121 1 98.94 192 CYS A C 1
ATOM 1503 O O . CYS A 1 192 ? 7.609 25.766 8.086 1 98.94 192 CYS A O 1
ATOM 1505 N N . ASN A 1 193 ? 8.234 25.562 5.973 1 98.88 193 ASN A N 1
ATOM 1506 C CA . ASN A 1 193 ? 8.305 27.016 5.781 1 98.88 193 ASN A CA 1
ATOM 1507 C C . ASN A 1 193 ? 7.805 27.422 4.398 1 98.88 193 ASN A C 1
ATOM 1509 O O . ASN A 1 193 ? 8.547 28 3.605 1 98.88 193 ASN A O 1
ATOM 1513 N N . PRO A 1 194 ? 6.5 27.312 4.215 1 98.88 194 PRO A N 1
ATOM 1514 C CA . PRO A 1 194 ? 5.953 27.516 2.871 1 98.88 194 PRO A CA 1
ATOM 1515 C C . PRO A 1 194 ? 6.059 28.969 2.396 1 98.88 194 PRO A C 1
ATOM 1517 O O . PRO A 1 194 ? 6.023 29.234 1.192 1 98.88 194 PRO A O 1
ATOM 1520 N N . THR A 1 195 ? 6.172 29.938 3.248 1 98.75 195 THR A N 1
ATOM 1521 C CA . THR A 1 195 ? 6.387 31.297 2.799 1 98.75 195 THR A CA 1
ATOM 1522 C C . THR A 1 195 ? 7.75 31.438 2.131 1 98.75 195 THR A C 1
ATOM 1524 O O . THR A 1 195 ? 8.023 32.438 1.468 1 98.75 195 THR A O 1
ATOM 1527 N N . ASN A 1 196 ? 8.594 30.453 2.238 1 98.5 196 ASN A N 1
ATOM 1528 C CA . ASN A 1 196 ? 9.945 30.531 1.701 1 98.5 196 ASN A CA 1
ATOM 1529 C C . ASN A 1 196 ? 10.242 29.375 0.755 1 98.5 196 ASN A C 1
ATOM 1531 O O . ASN A 1 196 ? 11.391 28.938 0.644 1 98.5 196 ASN A O 1
ATOM 1535 N N . CYS A 1 197 ? 9.297 28.828 0.162 1 98.69 197 CYS A N 1
ATOM 1536 C CA . CYS A 1 197 ? 9.547 27.781 -0.83 1 98.69 197 CYS A CA 1
ATOM 1537 C C . CYS A 1 197 ? 8.602 27.922 -2.018 1 98.69 197 CYS A C 1
ATOM 1539 O O . CYS A 1 197 ? 7.547 28.547 -1.905 1 98.69 197 CYS A O 1
ATOM 1541 N N . PRO A 1 198 ? 8.914 27.312 -3.176 1 98.75 198 PRO A N 1
ATOM 1542 C CA . PRO A 1 198 ? 8.117 27.469 -4.395 1 98.75 198 PRO A CA 1
ATOM 1543 C C . PRO A 1 198 ? 6.684 26.984 -4.238 1 98.75 198 PRO A C 1
ATOM 1545 O O . PRO A 1 198 ? 5.742 27.656 -4.648 1 98.75 198 PRO A O 1
ATOM 1548 N N . TRP A 1 199 ? 6.449 25.828 -3.604 1 98.69 199 TRP A N 1
ATOM 1549 C CA . TRP A 1 199 ? 5.098 25.312 -3.414 1 98.69 199 TRP A CA 1
ATOM 1550 C C . TRP A 1 199 ? 4.238 26.312 -2.635 1 98.69 199 TRP A C 1
ATOM 1552 O O . TRP A 1 199 ? 3.105 26.594 -3.023 1 98.69 199 TRP A O 1
ATOM 1562 N N . GLY A 1 200 ? 4.809 26.844 -1.579 1 98.69 200 GLY A N 1
ATOM 1563 C CA . GLY A 1 200 ? 4.09 27.797 -0.765 1 98.69 200 GLY A CA 1
ATOM 1564 C C . GLY A 1 200 ? 3.809 29.109 -1.493 1 98.69 200 GLY A C 1
ATOM 1565 O O . GLY A 1 200 ? 2.709 29.656 -1.395 1 98.69 200 GLY A O 1
ATOM 1566 N N . HIS A 1 201 ? 4.801 29.594 -2.223 1 98.69 201 HIS A N 1
ATOM 1567 C CA . HIS A 1 201 ? 4.609 30.812 -2.998 1 98.69 201 HIS A CA 1
ATOM 1568 C C . HIS A 1 201 ? 3.428 30.688 -3.953 1 98.69 201 HIS A C 1
ATOM 1570 O O . HIS A 1 201 ? 2.564 31.562 -4.004 1 98.69 201 HIS A O 1
ATOM 1576 N N . LYS A 1 202 ? 3.414 29.609 -4.676 1 98.44 202 LYS A N 1
ATOM 1577 C CA . LYS A 1 202 ? 2.359 29.375 -5.656 1 98.44 202 LYS A CA 1
ATOM 1578 C C . LYS A 1 202 ? 0.991 29.297 -4.984 1 98.44 202 LYS A C 1
ATOM 1580 O O . LYS A 1 202 ? 0.05 29.984 -5.398 1 98.44 202 LYS A O 1
ATOM 1585 N N . VAL A 1 203 ? 0.89 28.547 -3.943 1 98.5 203 VAL A N 1
ATOM 1586 C CA . VAL A 1 203 ? -0.387 28.266 -3.293 1 98.5 203 VAL A CA 1
ATOM 1587 C C . VAL A 1 203 ? -0.887 29.516 -2.582 1 98.5 203 VAL A C 1
ATOM 1589 O O . VAL A 1 203 ? -2.064 29.875 -2.684 1 98.5 203 VAL A O 1
ATOM 1592 N N . PHE A 1 204 ? -0.025 30.219 -1.87 1 98.75 204 PHE A N 1
ATOM 1593 C CA . PHE A 1 204 ? -0.438 31.406 -1.121 1 98.75 204 PHE A CA 1
ATOM 1594 C C . PHE A 1 204 ? -0.829 32.531 -2.066 1 98.75 204 PHE A C 1
ATOM 1596 O O . PHE A 1 204 ? -1.806 33.25 -1.822 1 98.75 204 PHE A O 1
ATOM 1603 N N . GLN A 1 205 ? -0.066 32.688 -3.148 1 98.38 205 GLN A N 1
ATOM 1604 C CA . GLN A 1 205 ? -0.466 33.688 -4.152 1 98.38 205 GLN A CA 1
ATOM 1605 C C . GLN A 1 205 ? -1.837 33.344 -4.73 1 98.38 205 GLN A C 1
ATOM 1607 O O . GLN A 1 205 ? -2.672 34.219 -4.918 1 98.38 205 GLN A O 1
ATOM 1612 N N . GLY A 1 206 ? -2.035 32.125 -5.02 1 98.38 206 GLY A N 1
ATOM 1613 C CA . GLY A 1 206 ? -3.277 31.703 -5.641 1 98.38 206 GLY A CA 1
ATOM 1614 C C . GLY A 1 206 ? -4.473 31.797 -4.707 1 98.38 206 GLY A C 1
ATOM 1615 O O . GLY A 1 206 ? -5.488 32.406 -5.051 1 98.38 206 GLY A O 1
ATOM 1616 N N . TYR A 1 207 ? -4.34 31.266 -3.471 1 98.75 207 TYR A N 1
ATOM 1617 C CA . TYR A 1 207 ? -5.48 31.109 -2.574 1 98.75 207 TYR A CA 1
ATOM 1618 C C . TYR A 1 207 ? -5.68 32.344 -1.718 1 98.75 207 TYR A C 1
ATOM 1620 O O . TYR A 1 207 ? -6.797 32.625 -1.278 1 98.75 207 TYR A O 1
ATOM 1628 N N . LEU A 1 208 ? -4.562 33.125 -1.487 1 98.81 208 LEU A N 1
ATOM 1629 C CA . LEU A 1 208 ? -4.656 34.188 -0.479 1 98.81 208 LEU A CA 1
ATOM 1630 C C . LEU A 1 208 ? -4.32 35.531 -1.08 1 98.81 208 LEU A C 1
ATOM 1632 O O . LEU A 1 208 ? -4.484 36.562 -0.422 1 98.81 208 LEU A O 1
ATOM 1636 N N . GLY A 1 209 ? -3.828 35.562 -2.242 1 98.62 209 GLY A N 1
ATOM 1637 C CA . GLY A 1 209 ? -3.561 36.812 -2.938 1 98.62 209 GLY A CA 1
ATOM 1638 C C . GLY A 1 209 ? -2.135 37.312 -2.764 1 98.62 209 GLY A C 1
ATOM 1639 O O . GLY A 1 209 ? -1.666 38.156 -3.521 1 98.62 209 GLY A O 1
ATOM 1640 N N . SER A 1 210 ? -1.402 36.75 -1.732 1 98.69 210 SER A N 1
ATOM 1641 C CA . SER A 1 210 ? -0.002 37.125 -1.525 1 98.69 210 SER A CA 1
ATOM 1642 C C . SER A 1 210 ? 0.709 36.062 -0.666 1 98.69 210 SER A C 1
ATOM 1644 O O . SER A 1 210 ? 0.071 35.375 0.115 1 98.69 210 SER A O 1
ATOM 1646 N N . VAL A 1 211 ? 1.992 36 -0.801 1 98.69 211 VAL A N 1
ATOM 1647 C CA . VAL A 1 211 ? 2.803 35.094 0.013 1 98.69 211 VAL A CA 1
ATOM 1648 C C . VAL A 1 211 ? 2.758 35.531 1.474 1 98.69 211 VAL A C 1
ATOM 1650 O O . VAL A 1 211 ? 2.688 34.688 2.381 1 98.69 211 VAL A O 1
ATOM 1653 N N . GLU A 1 212 ? 2.715 36.812 1.716 1 98.44 212 GLU A N 1
ATOM 1654 C CA . GLU A 1 212 ? 2.686 37.375 3.061 1 98.44 212 GLU A CA 1
ATOM 1655 C C . GLU A 1 212 ? 1.433 36.938 3.816 1 98.44 212 GLU A C 1
ATOM 1657 O O . GLU A 1 212 ? 1.489 36.656 5.016 1 98.44 212 GLU A O 1
ATOM 1662 N N . ALA A 1 213 ? 0.344 36.875 3.092 1 98.5 213 ALA A N 1
ATOM 1663 C CA . ALA A 1 213 ? -0.91 36.438 3.713 1 98.5 213 ALA A CA 1
ATOM 1664 C C . ALA A 1 213 ? -0.825 35 4.195 1 98.5 213 ALA A C 1
ATOM 1666 O O . ALA A 1 213 ? -1.589 34.594 5.07 1 98.5 213 ALA A O 1
ATOM 1667 N N . GLY A 1 214 ? 0.124 34.281 3.682 1 98.69 214 GLY A N 1
ATOM 1668 C CA . GLY A 1 214 ? 0.3 32.875 4.02 1 98.69 214 GLY A CA 1
ATOM 1669 C C . GLY A 1 214 ? 1.008 32.656 5.344 1 98.69 214 GLY A C 1
ATOM 1670 O O . GLY A 1 214 ? 1.025 31.547 5.871 1 98.69 214 GLY A O 1
ATOM 1671 N N . SER A 1 215 ? 1.521 33.719 5.906 1 98.56 215 SER A N 1
ATOM 1672 C CA . SER A 1 215 ? 2.258 33.594 7.164 1 98.56 215 SER A CA 1
ATOM 1673 C C . SER A 1 215 ? 1.408 32.938 8.25 1 98.56 215 SER A C 1
ATOM 1675 O O . SER A 1 215 ? 1.932 32.25 9.117 1 98.56 215 SER A O 1
ATOM 1677 N N . GLN A 1 216 ? 0.127 33.156 8.219 1 98.12 216 GLN A N 1
ATOM 1678 C CA . GLN A 1 216 ? -0.766 32.594 9.234 1 98.12 216 GLN A CA 1
ATOM 1679 C C . GLN A 1 216 ? -0.928 31.094 9.078 1 98.12 216 GLN A C 1
ATOM 1681 O O . GLN A 1 216 ? -1.425 30.422 9.977 1 98.12 216 GLN A O 1
ATOM 1686 N N . TYR A 1 217 ? -0.518 30.578 7.918 1 98.75 217 TYR A N 1
ATOM 1687 C CA . TYR A 1 217 ? -0.56 29.141 7.656 1 98.75 217 TYR A CA 1
ATOM 1688 C C . TYR A 1 217 ? 0.846 28.578 7.488 1 98.75 217 TYR A C 1
ATOM 1690 O O . TYR A 1 217 ? 1.029 27.516 6.867 1 98.75 217 TYR A O 1
ATOM 1698 N N . ASP A 1 218 ? 1.832 29.203 7.949 1 98.88 218 ASP A N 1
ATOM 1699 C CA . ASP A 1 218 ? 3.227 28.781 7.879 1 98.88 218 ASP A CA 1
ATOM 1700 C C . ASP A 1 218 ? 3.713 28.281 9.234 1 98.88 218 ASP A C 1
ATOM 1702 O O . ASP A 1 218 ? 3.848 29.047 10.18 1 98.88 218 ASP A O 1
ATOM 1706 N N . ALA A 1 219 ? 4.078 27.016 9.242 1 98.69 219 ALA A N 1
ATOM 1707 C CA . ALA A 1 219 ? 4.438 26.359 10.5 1 98.69 219 ALA A CA 1
ATOM 1708 C C . ALA A 1 219 ? 5.59 27.094 11.188 1 98.69 219 ALA A C 1
ATOM 1710 O O .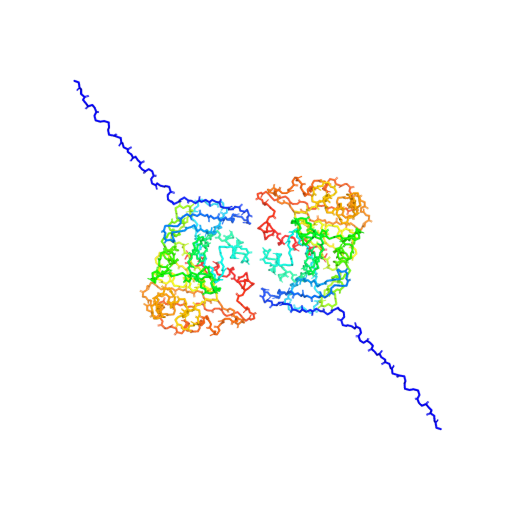 ALA A 1 219 ? 5.602 27.234 12.414 1 98.69 219 ALA A O 1
ATOM 1711 N N . THR A 1 220 ? 6.582 27.5 10.422 1 98.88 220 THR A N 1
ATOM 1712 C CA . THR A 1 220 ? 7.727 28.203 10.992 1 98.88 220 THR A CA 1
ATOM 1713 C C . THR A 1 220 ? 7.293 29.531 11.609 1 98.88 220 THR A C 1
ATOM 1715 O O . THR A 1 220 ? 7.672 29.844 12.742 1 98.88 220 THR A O 1
ATOM 1718 N N . GLU A 1 221 ? 6.438 30.297 10.914 1 98.75 221 GLU A N 1
ATOM 1719 C CA . GLU A 1 221 ? 5.949 31.562 11.422 1 98.75 221 GLU A CA 1
ATOM 1720 C C . GLU A 1 221 ? 5.051 31.359 12.641 1 98.75 221 GLU A C 1
ATOM 1722 O O . GLU A 1 221 ? 5.133 32.125 13.617 1 98.75 221 GLU A O 1
ATOM 1727 N N . ILE A 1 222 ? 4.219 30.375 12.57 1 98.81 222 ILE A N 1
ATOM 1728 C CA . ILE A 1 222 ? 3.328 30.062 13.688 1 98.81 222 ILE A CA 1
ATOM 1729 C C . ILE A 1 222 ? 4.152 29.688 14.914 1 98.81 222 ILE A C 1
ATOM 1731 O O . ILE A 1 222 ? 3.867 30.141 16.031 1 98.81 222 ILE A O 1
ATOM 1735 N N . ALA A 1 223 ? 5.176 28.922 14.75 1 98.81 223 ALA A N 1
ATOM 1736 C CA . ALA A 1 223 ? 6.023 28.469 15.852 1 98.81 223 ALA A CA 1
ATOM 1737 C C . ALA A 1 223 ? 6.723 29.656 16.516 1 98.81 223 ALA A C 1
ATOM 1739 O O . ALA A 1 223 ? 6.859 29.688 17.75 1 98.81 223 ALA A O 1
ATOM 1740 N N . LYS A 1 224 ? 7.133 30.625 15.758 1 98.44 224 LYS A N 1
ATOM 1741 C CA . LYS A 1 224 ? 7.82 31.797 16.281 1 98.44 224 LYS A CA 1
ATOM 1742 C C . LYS A 1 224 ? 6.945 32.531 17.297 1 98.44 224 LYS A C 1
ATOM 1744 O O . LYS A 1 224 ? 7.445 33.062 18.281 1 98.44 224 LYS A O 1
ATOM 1749 N N . ASN A 1 225 ? 5.676 32.469 17.016 1 97.5 225 ASN A N 1
ATOM 1750 C CA . ASN A 1 225 ? 4.766 33.312 17.781 1 97.5 225 ASN A CA 1
ATOM 1751 C C . ASN A 1 225 ? 3.859 32.469 18.688 1 97.5 225 ASN A C 1
ATOM 1753 O O . ASN A 1 225 ? 2.928 33 19.297 1 97.5 225 ASN A O 1
ATOM 1757 N N . TYR A 1 226 ? 4.09 31.219 18.719 1 98.5 226 TYR A N 1
ATOM 1758 C CA . TYR A 1 226 ? 3.24 30.312 19.5 1 98.5 226 TYR A CA 1
ATOM 1759 C C . TYR A 1 226 ? 3.291 30.656 20.984 1 98.5 226 TYR A C 1
ATOM 1761 O O . TYR A 1 226 ? 4.375 30.844 21.547 1 98.5 226 TYR A O 1
ATOM 1769 N N . ASP A 1 227 ? 2.139 30.781 21.594 1 97.94 227 ASP A N 1
ATOM 1770 C CA . ASP A 1 227 ? 2.068 31.125 23.016 1 97.94 227 ASP A CA 1
ATOM 1771 C C . ASP A 1 227 ? 1.09 30.219 23.75 1 97.94 227 ASP A C 1
ATOM 1773 O O . ASP A 1 227 ? 0.544 30.594 24.797 1 97.94 227 ASP A O 1
ATOM 1777 N N . GLY A 1 228 ? 0.818 29.031 23.188 1 97.75 228 GLY A N 1
ATOM 1778 C CA . GLY A 1 228 ? -0.032 28.047 23.828 1 97.75 228 GLY A CA 1
ATOM 1779 C C . GLY A 1 228 ? 0.706 27.188 24.844 1 97.75 228 GLY A C 1
ATOM 1780 O O . GLY A 1 228 ? 1.755 27.594 25.359 1 97.75 228 GLY A O 1
ATOM 1781 N N . PRO A 1 229 ? 0.124 26.094 25.219 1 98.06 229 PRO A N 1
ATOM 1782 C CA . PRO A 1 229 ? 0.798 25.172 26.141 1 98.06 229 PRO A CA 1
ATOM 1783 C C . PRO A 1 229 ? 2.062 24.562 25.531 1 98.06 229 PRO A C 1
ATOM 1785 O O . PRO A 1 229 ? 2.229 24.562 24.312 1 98.06 229 PRO A O 1
ATOM 1788 N N . GLU A 1 230 ? 2.857 24.062 26.391 1 98 230 GLU A N 1
ATOM 1789 C CA . GLU A 1 230 ? 4.082 23.422 25.922 1 98 230 GLU A CA 1
ATOM 1790 C C . GLU A 1 230 ? 3.766 22.25 24.984 1 98 230 GLU A C 1
ATOM 1792 O O . GLU A 1 230 ? 2.857 21.469 25.266 1 98 230 GLU A O 1
ATOM 1797 N N . ARG A 1 231 ? 4.484 22.188 23.906 1 98.06 231 ARG A N 1
ATOM 1798 C CA . ARG A 1 231 ? 4.273 21.141 22.906 1 98.06 231 ARG A CA 1
ATOM 1799 C C . ARG A 1 231 ? 5.566 20.391 22.625 1 98.06 231 ARG A C 1
ATOM 1801 O O . ARG A 1 231 ? 6.637 21 22.516 1 98.06 231 ARG A O 1
ATOM 1808 N N . ASN A 1 232 ? 5.523 19.078 22.625 1 98.19 232 ASN A N 1
ATOM 1809 C CA . ASN A 1 232 ? 6.535 18.219 22.016 1 98.19 232 ASN A CA 1
ATOM 1810 C C . ASN A 1 232 ? 6.109 17.75 20.625 1 98.19 232 ASN A C 1
ATOM 1812 O O . ASN A 1 232 ? 5.082 17.094 20.469 1 98.19 232 ASN A O 1
ATOM 1816 N N . VAL A 1 233 ? 6.855 18.094 19.625 1 98.88 233 VAL A N 1
ATOM 1817 C CA . VAL A 1 233 ? 6.492 17.781 18.25 1 98.88 233 VAL A CA 1
ATOM 1818 C C . VAL A 1 233 ? 7.52 16.828 17.641 1 98.88 233 VAL A C 1
ATOM 1820 O O . VAL A 1 233 ? 8.727 17.078 17.719 1 98.88 233 VAL A O 1
ATOM 1823 N N . LEU A 1 234 ? 7.086 15.711 17.062 1 98.94 234 LEU A N 1
ATOM 1824 C CA . LEU A 1 234 ? 7.973 14.789 16.359 1 98.94 234 LEU A CA 1
ATOM 1825 C C . LEU A 1 234 ? 8.086 15.164 14.891 1 98.94 234 LEU A C 1
ATOM 1827 O O . LEU A 1 234 ? 7.074 15.211 14.18 1 98.94 234 LEU A O 1
ATOM 1831 N N . LEU A 1 235 ? 9.289 15.484 14.461 1 98.88 235 LEU A N 1
ATOM 1832 C CA . LEU A 1 235 ? 9.617 15.766 13.062 1 98.88 235 LEU A CA 1
ATOM 1833 C C . LEU A 1 235 ? 10.531 14.68 12.5 1 98.88 235 LEU A C 1
ATOM 1835 O O . LEU A 1 235 ? 11.617 14.445 13.023 1 98.88 235 LEU A O 1
ATOM 1839 N N . ASP A 1 236 ? 10.078 14.07 11.461 1 98.94 236 ASP A N 1
ATOM 1840 C CA . ASP A 1 236 ? 10.781 12.953 10.828 1 98.94 236 ASP A CA 1
ATOM 1841 C C . ASP A 1 236 ? 11.133 13.273 9.375 1 98.94 236 ASP A C 1
ATOM 1843 O O . ASP A 1 236 ? 10.281 13.734 8.617 1 98.94 236 ASP A O 1
ATOM 1847 N N . GLN A 1 237 ? 12.438 13.086 8.984 1 98.94 237 GLN A N 1
ATOM 1848 C CA . GLN A 1 237 ? 12.867 13.57 7.68 1 98.94 237 GLN A CA 1
ATOM 1849 C C . GLN A 1 2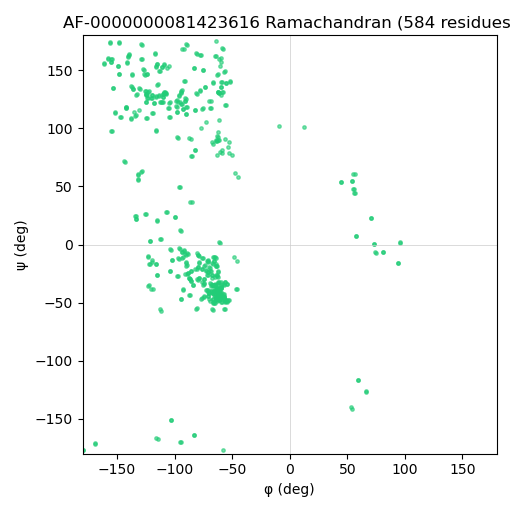37 ? 13.844 12.602 7.023 1 98.94 237 GLN A C 1
ATOM 1851 O O . GLN A 1 237 ? 14.914 12.32 7.574 1 98.94 237 GLN A O 1
ATOM 1856 N N . GLY A 1 238 ? 13.422 12.055 5.859 1 98.81 238 GLY A N 1
ATOM 1857 C CA . GLY A 1 238 ? 14.414 11.375 5.043 1 98.81 238 GLY A CA 1
ATOM 1858 C C . GLY A 1 238 ? 15.461 12.312 4.473 1 98.81 238 GLY A C 1
ATOM 1859 O O . GLY A 1 238 ? 15.125 13.359 3.922 1 98.81 238 GLY A O 1
ATOM 1860 N N . LEU A 1 239 ? 16.688 11.93 4.453 1 98.62 239 LEU A N 1
ATOM 1861 C CA . LEU A 1 239 ? 17.766 12.844 4.062 1 98.62 239 LEU A CA 1
ATOM 1862 C C . LEU A 1 239 ? 18.016 12.773 2.561 1 98.62 239 LEU A C 1
ATOM 1864 O O . LEU A 1 239 ? 18.672 13.648 1.995 1 98.62 239 LEU A O 1
ATOM 1868 N N . ASP A 1 240 ? 17.5 11.734 1.907 1 98.56 240 ASP A N 1
ATOM 1869 C CA . ASP A 1 240 ? 17.609 11.648 0.454 1 98.56 240 ASP A CA 1
ATOM 1870 C C . ASP A 1 240 ? 16.312 12.086 -0.224 1 98.56 240 ASP A C 1
ATOM 1872 O O . ASP A 1 240 ? 16.031 11.672 -1.348 1 98.56 240 ASP A O 1
ATOM 1876 N N . ASP A 1 241 ? 15.594 12.844 0.465 1 98.75 241 ASP A N 1
ATOM 1877 C CA . ASP A 1 241 ? 14.367 13.438 -0.058 1 98.75 241 ASP A CA 1
ATOM 1878 C C . ASP A 1 241 ? 14.672 14.469 -1.136 1 98.75 241 ASP A C 1
ATOM 1880 O O . ASP A 1 241 ? 15.328 15.477 -0.868 1 98.75 241 ASP A O 1
ATOM 1884 N N . GLN A 1 242 ? 14.133 14.297 -2.271 1 98.38 242 GLN A N 1
ATOM 1885 C CA . GLN A 1 242 ? 14.438 15.156 -3.41 1 98.38 242 GLN A CA 1
ATOM 1886 C C . GLN A 1 242 ? 13.836 16.547 -3.225 1 98.38 242 GLN A C 1
ATOM 1888 O O . GLN A 1 242 ? 14.211 17.484 -3.93 1 98.38 242 GLN A O 1
ATOM 1893 N N . PHE A 1 243 ? 12.961 16.719 -2.301 1 98.75 243 PHE A N 1
ATOM 1894 C CA . PHE A 1 243 ? 12.297 18 -2.082 1 98.75 243 PHE A CA 1
ATOM 1895 C C . PHE A 1 243 ? 12.875 18.703 -0.87 1 98.75 243 PHE A C 1
ATOM 1897 O O . PHE A 1 243 ? 12.492 19.844 -0.559 1 98.75 243 PHE A O 1
ATOM 1904 N N . LEU A 1 244 ? 13.789 18.094 -0.147 1 98.62 244 LEU A N 1
ATOM 1905 C CA . LEU A 1 244 ? 14.281 18.547 1.147 1 98.62 244 LEU A CA 1
ATOM 1906 C C . LEU A 1 244 ? 14.758 19.984 1.069 1 98.62 244 LEU A C 1
ATOM 1908 O O . LEU A 1 244 ? 14.281 20.844 1.812 1 98.62 244 LEU A O 1
ATOM 1912 N N . LYS A 1 245 ? 15.562 20.344 0.081 1 97.5 245 LYS A N 1
ATOM 1913 C CA . LYS A 1 245 ? 16.25 21.641 0.04 1 97.5 245 LYS A CA 1
ATOM 1914 C C . LYS A 1 245 ? 15.367 22.719 -0.577 1 97.5 245 LYS A C 1
ATOM 1916 O O . LYS A 1 245 ? 15.391 23.859 -0.143 1 97.5 245 LYS A O 1
ATOM 1921 N N . GLU A 1 246 ? 14.539 22.328 -1.487 1 98.44 246 GLU A N 1
ATOM 1922 C CA . GLU A 1 246 ? 13.836 23.344 -2.26 1 98.44 246 GLU A CA 1
ATOM 1923 C C . GLU A 1 246 ? 12.445 23.609 -1.69 1 98.44 246 GLU A C 1
ATOM 1925 O O . GLU A 1 246 ? 11.906 24.703 -1.819 1 98.44 246 GLU A O 1
ATOM 1930 N N . GLN A 1 247 ? 11.883 22.562 -1.027 1 98.81 247 GLN A N 1
ATOM 1931 C CA . GLN A 1 247 ? 10.461 22.688 -0.725 1 98.81 247 GLN A CA 1
ATOM 1932 C C . GLN A 1 247 ? 10.203 22.562 0.773 1 98.81 247 GLN A C 1
ATOM 1934 O O . GLN A 1 247 ? 9.367 23.281 1.329 1 98.81 247 GLN A O 1
ATOM 1939 N N . LEU A 1 248 ? 10.922 21.734 1.533 1 98.88 248 LEU A N 1
ATOM 1940 C CA . LEU A 1 248 ? 10.477 21.312 2.855 1 98.88 248 LEU A CA 1
ATOM 1941 C C . LEU A 1 248 ? 11.062 22.203 3.939 1 98.88 248 LEU A C 1
ATOM 1943 O O . LEU A 1 248 ? 10.375 22.562 4.898 1 98.88 248 LEU A O 1
ATOM 1947 N N . HIS A 1 249 ? 12.328 22.531 3.959 1 98.56 249 HIS A N 1
ATOM 1948 C CA . HIS A 1 249 ? 13.055 23.469 4.805 1 98.56 249 HIS A CA 1
ATOM 1949 C C . HIS A 1 249 ? 12.828 23.172 6.281 1 98.56 249 HIS A C 1
ATOM 1951 O O . HIS A 1 249 ? 12.469 24.078 7.051 1 98.56 249 HIS A O 1
ATOM 1957 N N . PRO A 1 250 ? 13.102 21.891 6.73 1 98.81 250 PRO A N 1
ATOM 1958 C CA . PRO A 1 250 ? 12.93 21.625 8.164 1 98.81 250 PRO A CA 1
ATOM 1959 C C . PRO A 1 250 ? 13.883 22.438 9.039 1 98.81 250 PRO A C 1
ATOM 1961 O O . PRO A 1 250 ? 13.562 22.734 10.188 1 98.81 250 PRO A O 1
ATOM 1964 N N . GLU A 1 251 ? 15.047 22.844 8.492 1 98.44 251 GLU A N 1
ATOM 1965 C CA . GLU A 1 251 ? 16.031 23.594 9.258 1 98.44 251 GLU A CA 1
ATOM 1966 C C . GLU A 1 251 ? 15.477 24.938 9.719 1 98.44 251 GLU A C 1
ATOM 1968 O O . GLU A 1 251 ? 15.828 25.406 10.805 1 98.44 251 GLU A O 1
ATOM 1973 N N . ASN A 1 252 ? 14.609 25.531 8.906 1 98.75 252 ASN A N 1
ATOM 1974 C CA . ASN A 1 252 ? 14.008 26.797 9.273 1 98.75 252 ASN A CA 1
ATOM 1975 C C . ASN A 1 252 ? 13.102 26.656 10.5 1 98.75 252 ASN A C 1
ATOM 1977 O O . ASN A 1 252 ? 13.07 27.547 11.352 1 98.75 252 ASN A O 1
ATOM 1981 N N . LEU A 1 253 ? 12.344 25.547 10.562 1 98.88 253 LEU A N 1
ATOM 1982 C CA . LEU A 1 253 ? 11.484 25.297 11.719 1 98.88 253 LEU A CA 1
ATOM 1983 C C . LEU A 1 253 ? 12.305 24.953 12.945 1 98.88 253 LEU A C 1
ATOM 1985 O O . LEU A 1 253 ? 12.039 25.438 14.047 1 98.88 253 LEU A O 1
ATOM 1989 N N . LEU A 1 254 ? 13.352 24.156 12.766 1 98.5 254 LEU A N 1
ATOM 1990 C CA . LEU A 1 254 ? 14.156 23.641 13.867 1 98.5 254 LEU A CA 1
ATOM 1991 C C . LEU A 1 254 ? 14.969 24.75 14.523 1 98.5 254 LEU A C 1
ATOM 1993 O O . LEU A 1 254 ? 15.391 24.609 15.672 1 98.5 254 LEU A O 1
ATOM 1997 N N . THR A 1 255 ? 15.172 25.828 13.852 1 97.5 255 THR A N 1
ATOM 1998 C CA . THR A 1 255 ? 16 26.891 14.391 1 97.5 255 THR A CA 1
ATOM 1999 C C . THR A 1 255 ? 15.148 27.922 15.117 1 97.5 255 THR A C 1
ATOM 2001 O O . THR A 1 255 ? 15.68 28.875 15.695 1 97.5 255 THR A O 1
ATOM 2004 N N . VAL A 1 256 ? 13.844 27.75 15.016 1 98.06 256 VAL A N 1
ATOM 2005 C CA . VAL A 1 256 ? 12.961 28.641 15.758 1 98.06 256 VAL A CA 1
ATOM 2006 C C . VAL A 1 256 ? 13.242 28.531 17.25 1 98.06 256 VAL A C 1
ATOM 2008 O O . VAL A 1 256 ? 13.312 27.422 17.797 1 98.06 256 VAL A O 1
ATOM 2011 N N . LYS A 1 257 ? 13.453 29.641 17.922 1 96.44 257 LYS A N 1
ATOM 2012 C CA . LYS A 1 257 ? 13.672 29.688 19.359 1 96.44 257 LYS A CA 1
ATOM 2013 C C . LYS A 1 257 ? 12.375 30.016 20.109 1 96.44 257 LYS A C 1
ATOM 2015 O O . LYS A 1 257 ? 12.023 31.188 20.25 1 96.44 257 LYS A O 1
ATOM 2020 N N . ASN A 1 258 ? 11.641 29.094 20.5 1 98.06 258 ASN A N 1
ATOM 2021 C CA . ASN A 1 258 ? 10.43 29.172 21.312 1 98.06 258 ASN A CA 1
ATOM 2022 C C . ASN A 1 258 ? 10.438 28.141 22.438 1 98.06 258 ASN A C 1
ATOM 2024 O O . ASN A 1 258 ? 10.391 26.938 22.172 1 98.06 258 ASN A O 1
ATOM 2028 N N . PRO A 1 259 ? 10.547 28.562 23.672 1 97.31 259 PRO A N 1
ATOM 2029 C CA . PRO A 1 259 ? 10.695 27.625 24.781 1 97.31 259 PRO A CA 1
ATOM 2030 C C . PRO A 1 259 ? 9.469 26.75 24.984 1 97.31 259 PRO A C 1
ATOM 2032 O O . PRO A 1 259 ? 9.523 25.766 25.734 1 97.31 259 PRO A O 1
ATOM 2035 N N . LYS A 1 260 ? 8.367 27.094 24.297 1 98.19 260 LYS A N 1
ATOM 2036 C CA . LYS A 1 260 ? 7.129 26.328 24.469 1 98.19 260 LYS A CA 1
ATOM 2037 C C . LYS A 1 260 ? 7.059 25.156 23.484 1 98.19 260 LYS A C 1
ATOM 2039 O O . LYS A 1 260 ? 6.18 24.312 23.594 1 98.19 260 LYS A O 1
ATOM 2044 N N . ILE A 1 261 ? 7.949 25.109 22.609 1 98.62 261 ILE A N 1
ATOM 2045 C CA . ILE A 1 261 ? 7.918 24.031 21.609 1 98.62 261 ILE A CA 1
ATOM 2046 C C . ILE A 1 261 ? 9.25 23.281 21.625 1 98.62 261 ILE A C 1
ATOM 2048 O O . ILE A 1 261 ? 10.312 23.891 21.453 1 98.62 261 ILE A O 1
ATOM 2052 N N . LYS A 1 262 ? 9.219 22.031 21.844 1 98.12 262 LYS A N 1
ATOM 2053 C CA . LYS A 1 262 ? 10.367 21.141 21.703 1 98.12 262 LYS A CA 1
ATOM 2054 C C . LYS A 1 262 ? 10.211 20.219 20.5 1 98.12 262 LYS A C 1
ATOM 2056 O O . LYS A 1 262 ? 9.164 19.578 20.328 1 98.12 262 LYS A O 1
ATOM 2061 N N . PHE A 1 263 ? 11.203 20.141 19.703 1 98.44 263 PHE A N 1
ATOM 2062 C CA . PHE A 1 263 ? 11.164 19.281 18.531 1 98.44 263 PHE A CA 1
ATOM 2063 C C . PHE A 1 263 ? 12 18.031 18.734 1 98.44 263 PHE A C 1
ATOM 2065 O O . PHE A 1 263 ? 13.172 18.109 19.109 1 98.44 263 PHE A O 1
ATOM 2072 N N . ASP A 1 264 ? 11.406 16.906 18.625 1 98.5 264 ASP A N 1
ATOM 2073 C CA . ASP A 1 264 ? 12.102 15.633 18.422 1 98.5 264 ASP A CA 1
ATOM 2074 C C . ASP A 1 264 ? 12.375 15.375 16.953 1 98.5 264 ASP A C 1
ATOM 2076 O O . ASP A 1 264 ? 11.539 14.789 16.25 1 98.5 264 ASP A O 1
ATOM 2080 N N . TYR A 1 265 ? 13.523 15.82 16.5 1 98.69 265 TYR A N 1
ATOM 2081 C CA . TYR A 1 265 ? 13.875 15.711 15.094 1 98.69 265 TYR A CA 1
ATOM 2082 C C . TYR A 1 265 ? 14.617 14.406 14.812 1 98.69 265 TYR A C 1
ATOM 2084 O O . TYR A 1 265 ? 15.641 14.117 15.438 1 98.69 265 TYR A O 1
ATOM 2092 N N . ARG A 1 266 ? 14.078 13.656 13.898 1 98.75 266 ARG A N 1
ATOM 2093 C CA . ARG A 1 266 ? 14.664 12.383 13.508 1 98.75 266 ARG A CA 1
ATOM 2094 C C . ARG A 1 266 ? 15.055 12.383 12.031 1 98.75 266 ARG A C 1
ATOM 2096 O O . ARG A 1 266 ? 14.188 12.43 11.156 1 98.75 266 ARG A O 1
ATOM 2103 N N . SER A 1 267 ? 16.312 12.32 11.734 1 98.31 267 SER A N 1
ATOM 2104 C CA . SER A 1 267 ? 16.844 12.266 10.375 1 98.31 267 SER A CA 1
ATOM 2105 C C . SER A 1 267 ? 17.078 10.828 9.93 1 98.31 267 SER A C 1
ATOM 2107 O O . SER A 1 267 ? 17.672 10.031 10.664 1 98.31 267 SER A O 1
ATOM 2109 N N . ARG A 1 268 ? 16.609 10.531 8.75 1 98.69 268 ARG A N 1
ATOM 2110 C CA . ARG A 1 268 ? 16.688 9.172 8.234 1 98.69 268 ARG A CA 1
ATOM 2111 C C . ARG A 1 268 ? 17.562 9.094 6.992 1 98.69 268 ARG A C 1
ATOM 2113 O O . ARG A 1 268 ? 17.094 9.344 5.879 1 98.69 268 ARG A O 1
ATOM 2120 N N . PRO A 1 269 ? 18.859 8.672 7.156 1 98.31 269 PRO A N 1
ATOM 2121 C CA . PRO A 1 269 ? 19.734 8.539 5.98 1 98.31 269 PRO A CA 1
ATOM 2122 C C . PRO A 1 269 ? 19.188 7.547 4.957 1 98.31 269 PRO A C 1
ATOM 2124 O O . PRO A 1 269 ? 18.625 6.512 5.332 1 98.31 269 PRO A O 1
ATOM 2127 N N . LYS A 1 270 ? 19.281 7.832 3.717 1 98.06 270 LYS A N 1
ATOM 2128 C CA . LYS A 1 270 ? 19.016 6.969 2.568 1 98.06 270 LYS A CA 1
ATOM 2129 C C . LYS A 1 270 ? 17.531 6.891 2.27 1 98.06 270 LYS A C 1
ATOM 2131 O O . LYS A 1 270 ? 17.125 6.32 1.255 1 98.06 270 LYS A O 1
ATOM 2136 N N . TYR A 1 271 ? 16.719 7.465 3.104 1 98.81 271 TYR A N 1
ATOM 2137 C CA . TYR A 1 271 ? 15.289 7.457 2.828 1 98.81 271 TYR A CA 1
ATOM 2138 C C . TYR A 1 271 ? 14.883 8.695 2.047 1 98.81 271 TYR A C 1
ATOM 2140 O O . TYR A 1 271 ? 15.391 9.789 2.291 1 98.81 271 TYR A O 1
ATOM 2148 N N . ASN A 1 272 ? 13.984 8.508 1.106 1 98.5 272 ASN A N 1
ATOM 2149 C CA . ASN A 1 272 ? 13.5 9.617 0.297 1 98.5 272 ASN A CA 1
ATOM 2150 C C . ASN A 1 272 ? 12.109 10.062 0.738 1 98.5 272 ASN A C 1
ATOM 2152 O O . ASN A 1 272 ? 11.789 10.031 1.928 1 98.5 272 ASN A O 1
ATOM 2156 N N . HIS A 1 273 ? 11.289 10.609 -0.176 1 98.56 273 HIS A N 1
ATOM 2157 C CA . HIS A 1 273 ? 10.008 11.234 0.135 1 98.56 273 HIS A CA 1
ATOM 2158 C C . HIS A 1 273 ? 8.859 10.25 -0.024 1 98.56 273 HIS A C 1
ATOM 2160 O O . HIS A 1 273 ? 7.691 10.633 0.003 1 98.56 273 HIS A O 1
ATOM 2166 N N . SER A 1 274 ? 9.125 8.922 -0.18 1 97.88 274 SER A N 1
ATOM 2167 C CA . SER A 1 274 ? 8.148 7.934 -0.611 1 97.88 274 SER A CA 1
ATOM 2168 C C . SER A 1 274 ? 7.406 7.332 0.579 1 97.88 274 SER A C 1
ATOM 2170 O O . SER A 1 274 ? 7.773 7.574 1.731 1 97.88 274 SER A O 1
ATOM 2172 N N . TYR A 1 275 ? 6.402 6.574 0.281 1 98.5 275 TYR A N 1
ATOM 2173 C CA . TYR A 1 275 ? 5.672 5.863 1.326 1 98.5 275 TYR A CA 1
ATOM 2174 C C . TYR A 1 275 ? 6.469 4.664 1.828 1 98.5 275 TYR A C 1
ATOM 2176 O O . TYR A 1 275 ? 6.129 4.078 2.859 1 98.5 275 TYR A O 1
ATOM 2184 N N . PHE A 1 276 ? 7.59 4.266 1.112 1 98.75 276 PHE A N 1
ATOM 2185 C CA . PHE A 1 276 ? 8.484 3.271 1.692 1 98.75 276 PHE A CA 1
ATOM 2186 C C . PHE A 1 276 ? 9.117 3.795 2.979 1 98.75 276 PHE A C 1
ATOM 2188 O O . PHE A 1 276 ? 9.266 3.049 3.947 1 98.75 276 PHE A O 1
ATOM 2195 N N . TYR A 1 277 ? 9.406 5.105 2.896 1 98.62 277 TYR A N 1
ATOM 2196 C CA . TYR A 1 277 ? 9.906 5.832 4.059 1 98.62 277 TYR A CA 1
ATOM 2197 C C . TYR A 1 277 ? 8.859 5.875 5.164 1 98.62 277 TYR A C 1
ATOM 2199 O O . TYR A 1 277 ? 9.133 5.504 6.309 1 98.62 277 TYR A O 1
ATOM 2207 N N . ILE A 1 278 ? 7.66 6.172 4.93 1 98.81 278 ILE A N 1
ATOM 2208 C CA . ILE A 1 278 ? 6.57 6.27 5.895 1 98.81 278 ILE A CA 1
ATOM 2209 C C . ILE A 1 278 ? 6.266 4.891 6.477 1 98.81 278 ILE A C 1
ATOM 2211 O O . ILE A 1 278 ? 6.188 4.73 7.695 1 98.81 278 ILE A O 1
ATOM 2215 N N . ALA A 1 279 ? 6.109 3.924 5.566 1 98.81 279 ALA A N 1
ATOM 2216 C CA . ALA A 1 279 ? 5.793 2.566 6 1 98.81 279 ALA A CA 1
ATOM 2217 C C . ALA A 1 279 ? 6.844 2.039 6.973 1 98.81 279 ALA A C 1
ATOM 2219 O O . ALA A 1 279 ? 6.52 1.305 7.91 1 98.81 279 ALA A O 1
ATOM 2220 N N . THR A 1 280 ? 8.117 2.436 6.766 1 98.81 280 THR A N 1
ATOM 2221 C CA . THR A 1 280 ? 9.211 1.964 7.602 1 98.81 280 THR A CA 1
ATOM 2222 C C . THR A 1 280 ? 9.086 2.51 9.023 1 98.81 280 THR A C 1
ATOM 2224 O O . THR A 1 280 ? 9.336 1.794 9.992 1 98.81 280 THR A O 1
ATOM 2227 N N . PHE A 1 281 ? 8.57 3.799 9.164 1 98.88 281 PHE A N 1
ATOM 2228 C CA . PHE A 1 281 ? 8.75 4.445 10.461 1 98.88 281 PHE A CA 1
ATOM 2229 C C . PHE A 1 281 ? 7.402 4.812 11.07 1 98.88 281 PHE A C 1
ATOM 2231 O O . PHE A 1 281 ? 7.348 5.402 12.156 1 98.88 281 PHE A O 1
ATOM 2238 N N . ILE A 1 282 ? 6.266 4.496 10.469 1 98.81 282 ILE A N 1
ATOM 2239 C CA . ILE A 1 282 ? 4.949 4.922 10.93 1 98.81 282 ILE A CA 1
ATOM 2240 C C . ILE A 1 282 ? 4.68 4.371 12.328 1 98.81 282 ILE A C 1
ATOM 2242 O O . ILE A 1 282 ? 4.023 5.02 13.141 1 98.81 282 ILE A O 1
ATOM 2246 N N . GLY A 1 283 ? 5.203 3.172 12.664 1 98.75 283 GLY A N 1
ATOM 2247 C CA . GLY A 1 283 ? 5.055 2.613 14 1 98.75 283 GLY A CA 1
ATOM 2248 C C . GLY A 1 283 ? 5.645 3.496 15.086 1 98.75 283 GLY A C 1
ATOM 2249 O O . GLY A 1 283 ? 5.09 3.594 16.188 1 98.75 283 GLY A O 1
ATOM 2250 N N . GLU A 1 284 ? 6.762 4.137 14.797 1 98.81 284 GLU A N 1
ATOM 2251 C CA . GLU A 1 284 ? 7.391 5.039 15.758 1 98.81 284 GLU A CA 1
ATOM 2252 C C . GLU A 1 284 ? 6.52 6.262 16.016 1 98.81 284 GLU A C 1
ATOM 2254 O O . GLU A 1 284 ? 6.496 6.785 17.125 1 98.81 284 GLU A O 1
ATOM 2259 N N . HIS A 1 285 ? 5.816 6.727 14.969 1 98.94 285 HIS A N 1
ATOM 2260 C CA . HIS A 1 285 ? 4.922 7.863 15.156 1 98.94 285 HIS A CA 1
ATOM 2261 C C . HIS A 1 285 ? 3.713 7.477 16 1 98.94 285 HIS A C 1
ATOM 2263 O O . HIS A 1 285 ? 3.283 8.242 16.859 1 98.94 285 HIS A O 1
ATOM 2269 N N . PHE A 1 286 ? 3.148 6.27 15.742 1 98.88 286 PHE A N 1
ATOM 2270 C CA . PHE A 1 286 ? 2.066 5.793 16.594 1 98.88 286 PHE A CA 1
ATOM 2271 C C . PHE A 1 286 ? 2.508 5.734 18.047 1 98.88 286 PHE A C 1
ATOM 2273 O O . PHE A 1 286 ? 1.798 6.207 18.938 1 98.88 286 PHE A O 1
ATOM 2280 N N . LYS A 1 287 ? 3.668 5.184 18.312 1 98.75 287 LYS A N 1
ATOM 2281 C CA . LYS A 1 287 ? 4.188 5.082 19.672 1 98.75 287 LYS A CA 1
ATOM 2282 C C . LYS A 1 287 ? 4.355 6.461 20.312 1 98.75 287 LYS A C 1
ATOM 2284 O O . LYS A 1 287 ? 4.02 6.66 21.469 1 98.75 287 LYS A O 1
ATOM 2289 N N . PHE A 1 288 ? 4.887 7.418 19.547 1 98.88 288 PHE A N 1
ATOM 2290 C CA . PHE A 1 288 ? 5.047 8.789 20.031 1 98.88 288 PHE A CA 1
ATOM 2291 C C . PHE A 1 288 ? 3.715 9.352 20.516 1 98.88 288 PHE A C 1
ATOM 2293 O O . PHE A 1 288 ? 3.639 9.914 21.609 1 98.88 288 PHE A O 1
ATOM 2300 N N . HIS A 1 289 ? 2.693 9.172 19.672 1 98.81 289 HIS A N 1
ATOM 2301 C CA . HIS A 1 289 ? 1.38 9.703 20.016 1 98.81 289 HIS A CA 1
ATOM 2302 C C . HIS A 1 289 ? 0.799 8.977 21.234 1 98.81 289 HIS A C 1
ATOM 2304 O O . HIS A 1 289 ? 0.31 9.625 22.172 1 98.81 289 HIS A O 1
ATOM 2310 N N . VAL A 1 290 ? 0.845 7.672 21.266 1 98.25 290 VAL A N 1
ATOM 2311 C CA . VAL A 1 290 ? 0.279 6.879 22.344 1 98.25 290 VAL A CA 1
ATOM 2312 C C . VAL A 1 290 ? 0.98 7.223 23.656 1 98.25 290 VAL A C 1
ATOM 2314 O O . VAL A 1 290 ? 0.332 7.367 24.703 1 98.25 290 VAL A O 1
ATOM 2317 N N . ASP A 1 291 ? 2.312 7.418 23.594 1 97.81 291 ASP A N 1
ATOM 2318 C CA . ASP A 1 291 ? 3.086 7.766 24.781 1 97.81 291 ASP A CA 1
ATOM 2319 C C . ASP A 1 291 ? 2.725 9.164 25.281 1 97.81 291 ASP A C 1
ATOM 2321 O O . ASP A 1 291 ? 2.844 9.453 26.469 1 97.81 291 ASP A O 1
ATOM 2325 N N . SER A 1 292 ? 2.264 10 24.375 1 96.69 292 SER A N 1
ATOM 2326 C CA . SER A 1 292 ? 1.927 11.375 24.734 1 96.69 292 SER A CA 1
ATOM 2327 C C . SER A 1 292 ? 0.573 11.445 25.422 1 96.69 292 SER A C 1
ATOM 2329 O O . SER A 1 292 ? 0.251 12.453 26.062 1 96.69 292 SER A O 1
ATOM 2331 N N . TRP A 1 293 ? -0.227 10.359 25.312 1 94.62 293 TRP A N 1
ATOM 2332 C CA . TRP A 1 293 ? -1.575 10.367 25.875 1 94.62 293 TRP A CA 1
ATOM 2333 C C . TRP A 1 293 ? -1.599 9.711 27.25 1 94.62 293 TRP A C 1
ATOM 2335 O O . TRP A 1 293 ? -2.621 9.727 27.938 1 94.62 293 TRP A O 1
ATOM 2345 N N . LYS A 1 294 ? -0.503 9.023 27.641 1 86.06 294 LYS A N 1
ATOM 2346 C CA . LYS A 1 294 ? -0.426 8.414 28.953 1 86.06 294 LYS A CA 1
ATOM 2347 C C . LYS A 1 294 ? -0.211 9.469 30.047 1 86.06 294 LYS A C 1
ATOM 2349 O O . LYS A 1 294 ? 0.353 10.531 29.781 1 86.06 294 LYS A O 1
ATOM 2354 N N . MET B 1 1 ? 58.312 -13.047 -48.625 1 28.91 1 MET B N 1
ATOM 2355 C CA . MET B 1 1 ? 57.312 -12.062 -48.25 1 28.91 1 MET B CA 1
ATOM 2356 C C . MET B 1 1 ? 56.094 -12.742 -47.594 1 28.91 1 MET B C 1
ATOM 2358 O O . MET B 1 1 ? 55.375 -13.5 -48.25 1 28.91 1 MET B O 1
ATOM 2362 N N . GLY B 1 2 ? 56.062 -13.172 -46.281 1 23.73 2 GLY B N 1
ATOM 2363 C CA . GLY B 1 2 ? 55.219 -14.102 -45.531 1 23.73 2 GLY B CA 1
ATOM 2364 C C . GLY B 1 2 ? 53.875 -13.508 -45.188 1 23.73 2 GLY B C 1
ATOM 2365 O O . GLY B 1 2 ? 53.781 -12.422 -44.625 1 23.73 2 GLY B O 1
ATOM 2366 N N . ALA B 1 3 ? 52.844 -13.891 -46 1 33.41 3 ALA B N 1
ATOM 2367 C CA . ALA B 1 3 ? 51.469 -13.523 -45.719 1 33.41 3 ALA B CA 1
ATOM 2368 C C . ALA B 1 3 ? 51.062 -13.938 -44.281 1 33.41 3 ALA B C 1
ATOM 2370 O O . ALA B 1 3 ? 51 -15.125 -43.969 1 33.41 3 ALA B O 1
ATOM 2371 N N . GLN B 1 4 ? 51.375 -13.078 -43.125 1 30.53 4 GLN B N 1
ATOM 2372 C CA . GLN B 1 4 ? 50.938 -13.352 -41.781 1 30.53 4 GLN B CA 1
ATOM 2373 C C . GLN B 1 4 ? 49.438 -13.367 -41.688 1 30.53 4 GLN B C 1
ATOM 2375 O O . GLN B 1 4 ? 48.75 -12.414 -42.094 1 30.53 4 GLN B O 1
ATOM 2380 N N . ASN B 1 5 ? 48.781 -14.477 -41.531 1 32.94 5 ASN B N 1
ATOM 2381 C CA . ASN B 1 5 ? 47.375 -14.742 -41.281 1 32.94 5 ASN B CA 1
ATOM 2382 C C . ASN B 1 5 ? 46.906 -14.125 -39.969 1 32.94 5 ASN B C 1
ATOM 2384 O O . ASN B 1 5 ? 47.375 -14.508 -38.906 1 32.94 5 ASN B O 1
ATOM 2388 N N . ILE B 1 6 ? 46.406 -12.859 -39.875 1 32.78 6 ILE B N 1
ATOM 2389 C CA . ILE B 1 6 ? 45.812 -12.18 -38.719 1 32.78 6 ILE B CA 1
ATOM 2390 C C . ILE B 1 6 ? 44.5 -12.844 -38.375 1 32.78 6 ILE B C 1
ATOM 2392 O O . ILE B 1 6 ? 43.531 -12.836 -39.156 1 32.78 6 ILE B O 1
ATOM 2396 N N . SER B 1 7 ? 44.438 -13.867 -37.562 1 30.86 7 SER B N 1
ATOM 2397 C CA . SER B 1 7 ? 43.188 -14.398 -37 1 30.86 7 SER B CA 1
ATOM 2398 C C . SER B 1 7 ? 42.5 -13.383 -36.094 1 30.86 7 SER B C 1
ATOM 2400 O O . SER B 1 7 ? 43.062 -12.922 -35.125 1 30.86 7 SER B O 1
ATOM 2402 N N . VAL B 1 8 ? 41.625 -12.539 -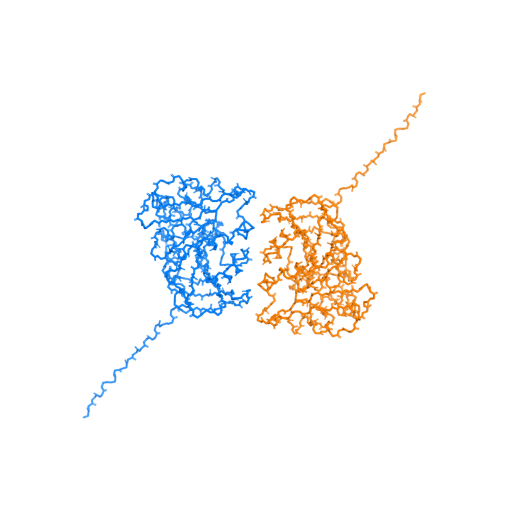36.594 1 37 8 VAL B N 1
ATOM 2403 C CA . VAL B 1 8 ? 40.75 -11.664 -35.812 1 37 8 VAL B CA 1
ATOM 2404 C C . VAL B 1 8 ? 39.812 -12.5 -34.938 1 37 8 VAL B C 1
ATOM 2406 O O . VAL B 1 8 ? 39.031 -13.32 -35.438 1 37 8 VAL B O 1
ATOM 2409 N N . SER B 1 9 ? 40.125 -12.828 -33.688 1 32.97 9 SER B N 1
ATOM 2410 C CA . SER B 1 9 ? 39.219 -13.422 -32.719 1 32.97 9 SER B CA 1
ATOM 2411 C C . SER B 1 9 ? 38.062 -12.477 -32.406 1 32.97 9 SER B C 1
ATOM 2413 O O . SER B 1 9 ? 38.281 -11.359 -31.938 1 32.97 9 SER B O 1
ATOM 2415 N N . ILE B 1 10 ? 36.969 -12.461 -33.062 1 31.39 10 ILE B N 1
ATOM 2416 C CA . ILE B 1 10 ? 35.719 -11.773 -32.719 1 31.39 10 ILE B CA 1
ATOM 2417 C C . ILE B 1 10 ? 35.156 -12.344 -31.422 1 31.39 10 ILE B C 1
ATOM 2419 O O . ILE B 1 10 ? 34.781 -13.516 -31.359 1 31.39 10 ILE B O 1
ATOM 2423 N N . THR B 1 11 ? 35.688 -12 -30.234 1 32.53 11 THR B N 1
ATOM 2424 C CA . THR B 1 11 ? 34.938 -12.312 -29.016 1 32.53 11 THR B CA 1
ATOM 2425 C C . THR B 1 11 ? 33.562 -11.641 -29.031 1 32.53 11 THR B C 1
ATOM 2427 O O . THR B 1 11 ? 33.469 -10.414 -29.016 1 32.53 11 THR B O 1
ATOM 2430 N N . ILE B 1 12 ? 32.594 -12.188 -29.688 1 31.5 12 ILE B N 1
ATOM 2431 C CA . ILE B 1 12 ? 31.219 -11.75 -29.484 1 31.5 12 ILE B CA 1
ATOM 2432 C C . ILE B 1 12 ? 30.891 -11.719 -28 1 31.5 12 ILE B C 1
ATOM 2434 O O . ILE B 1 12 ? 30.922 -12.758 -27.328 1 31.5 12 ILE B O 1
ATOM 2438 N N . ASN B 1 13 ? 31.297 -10.781 -27.219 1 33.53 13 ASN B N 1
ATOM 2439 C CA . ASN B 1 13 ? 30.719 -10.578 -25.891 1 33.53 13 ASN B CA 1
ATOM 2440 C C . ASN B 1 13 ? 29.203 -10.656 -25.922 1 33.53 13 ASN B C 1
ATOM 2442 O O . ASN B 1 13 ? 28.531 -9.68 -26.266 1 33.53 13 ASN B O 1
ATOM 2446 N N . ILE B 1 14 ? 28.5 -11.648 -26.328 1 35.69 14 ILE B N 1
ATOM 2447 C CA . ILE B 1 14 ? 27.078 -11.914 -26.203 1 35.69 14 ILE B CA 1
ATOM 2448 C C . ILE B 1 14 ? 26.625 -11.633 -24.781 1 35.69 14 ILE B C 1
ATOM 2450 O O . ILE B 1 14 ? 25.484 -11.969 -24.406 1 35.69 14 ILE B O 1
ATOM 2454 N N . SER B 1 15 ? 27.422 -11.484 -23.812 1 40.31 15 SER B N 1
ATOM 2455 C CA . SER B 1 15 ? 26.906 -11.461 -22.453 1 40.31 15 SER B CA 1
ATOM 2456 C C . SER B 1 15 ? 25.922 -10.312 -22.25 1 40.31 15 SER B C 1
ATOM 2458 O O . SER B 1 15 ? 25.875 -9.711 -21.172 1 40.31 15 SER B O 1
ATOM 2460 N N . SER B 1 16 ? 25.547 -9.492 -23.078 1 44.78 16 SER B N 1
ATOM 2461 C CA . SER B 1 16 ? 24.594 -8.391 -23.172 1 44.78 16 SER B CA 1
ATOM 2462 C C . SER B 1 16 ? 23.234 -8.781 -22.578 1 44.78 16 SER B C 1
ATOM 2464 O O . SER B 1 16 ? 22.438 -7.918 -22.203 1 44.78 16 SER B O 1
ATOM 2466 N N . GLU B 1 17 ? 22.734 -10 -22.75 1 50.84 17 GLU B N 1
ATOM 2467 C CA . GLU B 1 17 ? 21.375 -10.508 -22.688 1 50.84 17 GLU B CA 1
ATOM 2468 C C . GLU B 1 17 ? 20.797 -10.391 -21.281 1 50.84 17 GLU B C 1
ATOM 2470 O O . GLU B 1 17 ? 19.625 -10.086 -21.109 1 50.84 17 GLU B O 1
ATOM 2475 N N . MET B 1 18 ? 21.453 -10.836 -20.234 1 65.06 18 MET B N 1
ATOM 2476 C CA . MET B 1 18 ? 20.859 -10.875 -18.906 1 65.06 18 MET B CA 1
ATOM 2477 C C . MET B 1 18 ? 21.047 -9.539 -18.188 1 65.06 18 MET B C 1
ATOM 2479 O O . MET B 1 18 ? 21.25 -9.508 -16.969 1 65.06 18 MET B O 1
ATOM 2483 N N . SER B 1 19 ? 20.953 -8.484 -18.984 1 85 19 SER B N 1
ATOM 2484 C CA . SER B 1 19 ? 21.203 -7.195 -18.359 1 85 19 SER B CA 1
ATOM 2485 C C . SER B 1 19 ? 19.922 -6.578 -17.812 1 85 19 SER B C 1
ATOM 2487 O O . SER B 1 19 ? 18.875 -6.613 -18.484 1 85 19 SER B O 1
ATOM 2489 N N . LEU B 1 20 ? 19.891 -6.223 -16.531 1 96.25 20 LEU B N 1
ATOM 2490 C CA . LEU B 1 20 ? 18.797 -5.559 -15.852 1 96.25 20 LEU B CA 1
ATOM 2491 C C . LEU B 1 20 ? 18.984 -4.047 -15.836 1 96.25 20 LEU B C 1
ATOM 2493 O O . LEU B 1 20 ? 20.109 -3.568 -15.625 1 96.25 20 LEU B O 1
ATOM 2497 N N . THR B 1 21 ? 17.969 -3.342 -16.203 1 97.81 21 THR B N 1
ATOM 2498 C CA . THR B 1 21 ? 17.938 -1.9 -15.977 1 97.81 21 THR B CA 1
ATOM 2499 C C . THR B 1 21 ? 17.172 -1.575 -14.703 1 97.81 21 THR B C 1
ATOM 2501 O O . THR B 1 21 ? 16 -1.962 -14.555 1 97.81 21 THR B O 1
ATOM 2504 N N . GLU B 1 22 ? 17.844 -0.888 -13.789 1 98 22 GLU B N 1
ATOM 2505 C CA . GLU B 1 22 ? 17.172 -0.472 -12.555 1 98 22 GLU B CA 1
ATOM 2506 C C . GLU B 1 22 ? 16.25 0.711 -12.812 1 98 22 GLU B C 1
ATOM 2508 O O . GLU B 1 22 ? 16.703 1.78 -13.234 1 98 22 GLU B O 1
ATOM 2513 N N . VAL B 1 23 ? 14.953 0.49 -12.594 1 98.06 23 VAL B N 1
ATOM 2514 C CA . VAL B 1 23 ? 13.914 1.497 -12.812 1 98.06 23 VAL B CA 1
ATOM 2515 C C . VAL B 1 23 ? 13.758 2.354 -11.555 1 98.06 23 VAL B C 1
ATOM 2517 O O . VAL B 1 23 ? 13.555 3.566 -11.641 1 98.06 23 VAL B O 1
ATOM 2520 N N . SER B 1 24 ? 13.75 1.761 -10.445 1 98 24 SER B N 1
ATOM 2521 C CA . SER B 1 24 ? 13.633 2.453 -9.164 1 98 24 SER B CA 1
ATOM 2522 C C . SER B 1 24 ? 14.367 1.694 -8.062 1 98 24 SER B C 1
ATOM 2524 O O . SER B 1 24 ? 14.602 0.489 -8.18 1 98 24 SER B O 1
ATOM 2526 N N . SER B 1 25 ? 14.781 2.389 -7.078 1 98.25 25 SER B N 1
ATOM 2527 C CA . SER B 1 25 ? 15.461 1.886 -5.887 1 98.25 25 SER B CA 1
ATOM 2528 C C . SER B 1 25 ? 15.109 2.719 -4.66 1 98.25 25 SER B C 1
ATOM 2530 O O . SER B 1 25 ? 15.539 3.869 -4.539 1 98.25 25 SER B O 1
ATOM 2532 N N . ASN B 1 26 ? 14.359 2.16 -3.748 1 98.5 26 ASN B N 1
ATOM 2533 C CA . ASN B 1 26 ? 13.891 2.875 -2.564 1 98.5 26 ASN B CA 1
ATOM 2534 C C . ASN B 1 26 ? 14.289 2.15 -1.28 1 98.5 26 ASN B C 1
ATOM 2536 O O . ASN B 1 26 ? 14.031 0.955 -1.133 1 98.5 26 ASN B O 1
ATOM 2540 N N . ARG B 1 27 ? 14.93 2.945 -0.359 1 98.62 27 ARG B N 1
ATOM 2541 C CA . ARG B 1 27 ? 15.188 2.393 0.967 1 98.62 27 ARG B CA 1
ATOM 2542 C C . ARG B 1 27 ? 13.883 2.051 1.679 1 98.62 27 ARG B C 1
ATOM 2544 O O . ARG B 1 27 ? 12.93 2.834 1.651 1 98.62 27 ARG B O 1
ATOM 2551 N N . SER B 1 28 ? 13.797 0.938 2.193 1 98.62 28 SER B N 1
ATOM 2552 C CA . SER B 1 28 ? 12.617 0.409 2.873 1 98.62 28 SER B CA 1
ATOM 2553 C C . SER B 1 28 ? 13.008 -0.608 3.939 1 98.62 28 SER B C 1
ATOM 2555 O O . SER B 1 28 ? 13.586 -1.651 3.631 1 98.62 28 SER B O 1
ATOM 2557 N N . PHE B 1 29 ? 12.719 -0.122 5.164 1 97.56 29 PHE B N 1
ATOM 2558 C CA . PHE B 1 29 ? 13.18 -0.916 6.301 1 97.56 29 PHE B CA 1
ATOM 2559 C C . PHE B 1 29 ? 14.672 -1.193 6.199 1 97.56 29 PHE B C 1
ATOM 2561 O O . PHE B 1 29 ? 15.461 -0.285 5.93 1 97.56 29 PHE B O 1
ATOM 2568 N N . ASN B 1 30 ? 15.258 -2.199 6.48 1 96.75 30 ASN B N 1
ATOM 2569 C CA . ASN B 1 30 ? 16.672 -2.568 6.383 1 96.75 30 ASN B CA 1
ATOM 2570 C C . ASN B 1 30 ? 16.969 -3.32 5.09 1 96.75 30 ASN B C 1
ATOM 2572 O O . ASN B 1 30 ? 17.562 -4.395 5.113 1 96.75 30 ASN B O 1
ATOM 2576 N N . GLY B 1 31 ? 16.484 -2.715 4.008 1 98.12 31 GLY B N 1
ATOM 2577 C CA . GLY B 1 31 ? 16.703 -3.209 2.654 1 98.12 31 GLY B CA 1
ATOM 2578 C C . GLY B 1 31 ? 16.281 -2.217 1.584 1 98.12 31 GLY B C 1
ATOM 2579 O O . GLY B 1 31 ? 16.062 -1.039 1.874 1 98.12 31 GLY B O 1
ATOM 2580 N N . TYR B 1 32 ? 16.281 -2.631 0.389 1 98.38 32 TYR B N 1
ATOM 2581 C CA . TYR B 1 32 ? 15.875 -1.812 -0.746 1 98.38 32 TYR B CA 1
ATOM 2582 C C . TYR B 1 32 ? 14.773 -2.498 -1.541 1 98.38 32 TYR B C 1
ATOM 2584 O O . TYR B 1 32 ? 14.852 -3.695 -1.828 1 98.38 32 TYR B O 1
ATOM 2592 N N . GLN B 1 33 ? 13.719 -1.765 -1.787 1 98.81 33 GLN B N 1
ATOM 2593 C CA . GLN B 1 33 ? 12.719 -2.158 -2.775 1 98.81 33 GLN B CA 1
ATOM 2594 C C . GLN B 1 33 ? 13.062 -1.61 -4.156 1 98.81 33 GLN B C 1
ATOM 2596 O O . GLN B 1 33 ? 13 -0.401 -4.383 1 98.81 33 GLN B O 1
ATOM 2601 N N . LYS B 1 34 ? 13.391 -2.504 -5.031 1 98.62 34 LYS B N 1
ATOM 2602 C CA . LYS B 1 34 ? 13.797 -2.107 -6.375 1 98.62 34 LYS B CA 1
ATOM 2603 C C . LYS B 1 34 ? 12.805 -2.617 -7.418 1 98.62 34 LYS B C 1
ATOM 2605 O O . LYS B 1 34 ? 12.055 -3.559 -7.16 1 98.62 34 LYS B O 1
ATOM 2610 N N . VAL B 1 35 ? 12.766 -1.937 -8.555 1 98.81 35 VAL B N 1
ATOM 2611 C CA . VAL B 1 35 ? 12.117 -2.426 -9.766 1 98.81 35 VAL B CA 1
ATOM 2612 C C . VAL B 1 35 ? 13.133 -2.465 -10.914 1 98.81 35 VAL B C 1
ATOM 2614 O O . VAL B 1 35 ? 13.883 -1.513 -11.109 1 98.81 35 VAL B O 1
ATOM 2617 N N . TYR B 1 36 ? 13.125 -3.568 -11.547 1 98.69 36 TYR B N 1
ATOM 2618 C CA . TYR B 1 36 ? 14 -3.748 -12.703 1 98.69 36 TYR B CA 1
ATOM 2619 C C . TYR B 1 36 ? 13.188 -3.951 -13.977 1 98.69 36 TYR B C 1
ATOM 2621 O O . TYR B 1 36 ? 12.039 -4.398 -13.922 1 98.69 36 TYR B O 1
ATOM 2629 N N . GLU B 1 37 ? 13.797 -3.576 -15.062 1 98.38 37 GLU B N 1
ATOM 2630 C CA . GLU B 1 37 ? 13.273 -3.844 -16.406 1 98.38 37 GLU B CA 1
ATOM 2631 C C . GLU B 1 37 ? 14.289 -4.605 -17.25 1 98.38 37 GLU B C 1
ATOM 2633 O O . GLU B 1 37 ? 15.492 -4.414 -17.109 1 98.38 37 GLU B O 1
ATOM 2638 N N . HIS B 1 38 ? 13.805 -5.457 -18.109 1 98 38 HIS B N 1
ATOM 2639 C CA . HIS B 1 38 ? 14.648 -6.195 -19.031 1 98 38 HIS B CA 1
ATOM 2640 C C . HIS B 1 38 ? 13.875 -6.613 -20.281 1 98 38 HIS B C 1
ATOM 2642 O O . HIS B 1 38 ? 12.641 -6.637 -20.266 1 98 38 HIS B O 1
ATOM 2648 N N . LYS B 1 39 ? 14.617 -6.891 -21.297 1 97.38 39 LYS B N 1
ATOM 2649 C CA . LYS B 1 39 ? 14.016 -7.477 -22.5 1 97.38 39 LYS B CA 1
ATOM 2650 C C . LYS B 1 39 ? 13.844 -8.984 -22.344 1 97.38 39 LYS B C 1
ATOM 2652 O O . LYS B 1 39 ? 14.836 -9.719 -22.234 1 97.38 39 LYS B O 1
ATOM 2657 N N . SER B 1 40 ? 12.641 -9.422 -22.344 1 98.19 40 SER B N 1
ATOM 2658 C CA . SER B 1 40 ? 12.367 -10.852 -22.219 1 98.19 40 SER B CA 1
ATOM 2659 C C . SER B 1 40 ? 12.531 -11.555 -23.562 1 98.19 40 SER B C 1
ATOM 2661 O O . SER B 1 40 ? 11.922 -11.156 -24.562 1 98.19 40 SER B O 1
ATOM 2663 N N . GLU B 1 41 ? 13.258 -12.602 -23.547 1 97.5 41 GLU B N 1
ATOM 2664 C CA . GLU B 1 41 ? 13.391 -13.438 -24.734 1 97.5 41 GLU B CA 1
ATOM 2665 C C . GLU B 1 41 ? 12.188 -14.367 -24.891 1 97.5 41 GLU B C 1
ATOM 2667 O O . GLU B 1 41 ? 11.773 -14.672 -26.016 1 97.5 41 GLU B O 1
ATOM 2672 N N . VAL B 1 42 ? 11.672 -14.68 -23.797 1 98.06 42 VAL B N 1
ATOM 2673 C CA . VAL B 1 42 ? 10.57 -15.641 -23.781 1 98.06 42 VAL B CA 1
ATOM 2674 C C . VAL B 1 42 ? 9.289 -14.945 -24.234 1 98.06 42 VAL B C 1
ATOM 2676 O O . VAL B 1 42 ? 8.555 -15.477 -25.078 1 98.06 42 VAL B O 1
ATOM 2679 N N . LEU B 1 43 ? 9 -13.789 -23.703 1 98.44 43 LEU B N 1
ATOM 2680 C CA . LEU B 1 43 ? 7.754 -13.086 -24 1 98.44 43 LEU B CA 1
ATOM 2681 C C . LEU B 1 43 ? 7.93 -12.117 -25.156 1 98.44 43 LEU B C 1
ATOM 2683 O O . LEU B 1 43 ? 6.949 -11.586 -25.688 1 98.44 43 LEU B O 1
ATOM 2687 N N . LYS B 1 44 ? 9.211 -11.906 -25.547 1 98 44 LYS B N 1
ATOM 2688 C CA . LYS B 1 44 ? 9.547 -11.023 -26.656 1 98 44 LYS B CA 1
ATOM 2689 C C . LYS B 1 44 ? 8.984 -9.617 -26.438 1 98 44 LYS B C 1
ATOM 2691 O O . LYS B 1 44 ? 8.367 -9.047 -27.344 1 98 44 LYS B O 1
ATOM 2696 N N . CYS B 1 45 ? 9.117 -9.117 -25.281 1 97.88 45 CYS B N 1
ATOM 2697 C CA . CYS B 1 45 ? 8.727 -7.766 -24.906 1 97.88 45 CYS B CA 1
ATOM 2698 C C . CYS B 1 45 ? 9.516 -7.289 -23.688 1 97.88 45 CYS B C 1
ATOM 2700 O O . CYS B 1 45 ? 10.344 -8.031 -23.156 1 97.88 45 CYS B O 1
ATOM 2702 N N . GLN B 1 46 ? 9.344 -6.039 -23.328 1 97.19 46 GLN B N 1
ATOM 2703 C CA . GLN B 1 46 ? 9.93 -5.52 -22.094 1 97.19 46 GLN B CA 1
ATOM 2704 C C . GLN B 1 46 ? 9.109 -5.945 -20.891 1 97.19 46 GLN B C 1
ATOM 2706 O O . GLN B 1 46 ? 7.883 -5.84 -20.891 1 97.19 46 GLN B O 1
ATOM 2711 N N . MET B 1 47 ? 9.805 -6.43 -19.906 1 98.38 47 MET B N 1
ATOM 2712 C CA . MET B 1 47 ? 9.148 -6.852 -18.672 1 98.38 47 MET B CA 1
ATOM 2713 C C . MET B 1 47 ? 9.773 -6.168 -17.469 1 98.38 47 MET B C 1
ATOM 2715 O O . MET B 1 47 ? 10.977 -5.91 -17.453 1 98.38 47 MET B O 1
ATOM 2719 N N . LYS B 1 48 ? 8.906 -5.895 -16.484 1 98.62 48 LYS B N 1
ATOM 2720 C CA . LYS B 1 48 ? 9.383 -5.406 -15.188 1 98.62 48 LYS B CA 1
ATOM 2721 C C . LYS B 1 48 ? 9.188 -6.457 -14.094 1 98.62 48 LYS B C 1
ATOM 2723 O O . LYS B 1 48 ? 8.297 -7.309 -14.203 1 98.62 48 LYS B O 1
ATOM 2728 N N . PHE B 1 49 ? 9.969 -6.41 -13.133 1 98.81 49 PHE B N 1
ATOM 2729 C CA . PHE B 1 49 ? 9.75 -7.152 -11.898 1 98.81 49 PHE B CA 1
ATOM 2730 C C . PHE B 1 49 ? 10.312 -6.391 -10.703 1 98.81 49 PHE B C 1
ATOM 2732 O O . PHE B 1 49 ? 11.234 -5.586 -10.852 1 98.81 49 PHE B O 1
ATOM 2739 N N . GLY B 1 50 ? 9.656 -6.547 -9.594 1 98.81 50 GLY B N 1
ATOM 2740 C CA . GLY B 1 50 ? 10.156 -6.027 -8.328 1 98.81 50 GLY B CA 1
ATOM 2741 C C . GLY B 1 50 ? 11.164 -6.945 -7.664 1 98.81 50 GLY B C 1
ATOM 2742 O O . GLY B 1 50 ? 11.102 -8.164 -7.824 1 98.81 50 GLY B O 1
ATOM 2743 N N . ALA B 1 51 ? 12.062 -6.355 -6.887 1 98.69 51 ALA B N 1
ATOM 2744 C CA . ALA B 1 51 ? 13.016 -7.074 -6.043 1 98.69 51 ALA B CA 1
ATOM 2745 C C . ALA B 1 51 ? 13.219 -6.355 -4.715 1 98.69 51 ALA B C 1
ATOM 2747 O O . ALA B 1 51 ? 13.594 -5.184 -4.684 1 98.69 51 ALA B O 1
ATOM 2748 N N . TYR B 1 52 ? 12.883 -7.016 -3.668 1 98.81 52 TYR B N 1
ATOM 2749 C CA . TYR B 1 52 ? 13.312 -6.527 -2.365 1 98.81 52 TYR B CA 1
ATOM 2750 C C . TYR B 1 52 ? 14.586 -7.234 -1.913 1 98.81 52 TYR B C 1
ATOM 2752 O O . TYR B 1 52 ? 14.641 -8.461 -1.877 1 98.81 52 TYR B O 1
ATOM 2760 N N . ILE B 1 53 ? 15.547 -6.449 -1.559 1 97.69 53 ILE B N 1
ATOM 2761 C CA . ILE B 1 53 ? 16.859 -6.973 -1.167 1 97.69 53 ILE B CA 1
ATOM 2762 C C . ILE B 1 53 ? 17.219 -6.465 0.228 1 97.69 53 ILE B C 1
ATOM 2764 O O . ILE B 1 53 ? 17.5 -5.281 0.409 1 97.69 53 ILE B O 1
ATOM 2768 N N . PRO B 1 54 ? 17.203 -7.367 1.221 1 97.25 54 PRO B N 1
ATOM 2769 C CA . PRO B 1 54 ? 17.625 -6.957 2.559 1 97.25 54 PRO B CA 1
ATOM 2770 C C . PRO B 1 54 ? 19.078 -6.465 2.59 1 97.25 54 PRO B C 1
ATOM 2772 O O . PRO B 1 54 ? 19.875 -6.828 1.723 1 97.25 54 PRO B O 1
ATOM 2775 N N . ASP B 1 55 ? 19.328 -5.594 3.584 1 93.19 55 ASP B N 1
ATOM 2776 C CA . ASP B 1 55 ? 20.688 -5.102 3.74 1 93.19 55 ASP B CA 1
ATOM 2777 C C . ASP B 1 55 ? 21.672 -6.254 3.963 1 93.19 55 ASP B C 1
ATOM 2779 O O . ASP B 1 55 ? 21.25 -7.41 4.086 1 93.19 55 ASP B O 1
ATOM 2783 N N . GLU B 1 56 ? 23.031 -5.887 4.195 1 70 56 GLU B N 1
ATOM 2784 C CA . GLU B 1 56 ? 24.281 -6.609 4.391 1 70 56 GLU B CA 1
ATOM 2785 C C . GLU B 1 56 ? 24.031 -8.109 4.555 1 70 56 GLU B C 1
ATOM 2787 O O . GLU B 1 56 ? 23.203 -8.523 5.371 1 70 56 GLU B O 1
ATOM 2792 N N . HIS B 1 57 ? 24.281 -8.859 3.508 1 70.5 57 HIS B N 1
ATOM 2793 C CA . HIS B 1 57 ? 24.359 -10.289 3.805 1 70.5 57 HIS B CA 1
ATOM 2794 C C . HIS B 1 57 ? 25.609 -10.914 3.199 1 70.5 57 HIS B C 1
ATOM 2796 O O . HIS B 1 57 ? 25.969 -10.625 2.053 1 70.5 57 HIS B O 1
ATOM 2802 N N . ASP B 1 58 ? 26.422 -11.352 3.779 1 80.25 58 ASP B N 1
ATOM 2803 C CA . ASP B 1 58 ? 27.609 -12.047 3.279 1 80.25 58 ASP B CA 1
ATOM 2804 C C . ASP B 1 58 ? 27.234 -13.352 2.578 1 80.25 58 ASP B C 1
ATOM 2806 O O . ASP B 1 58 ? 27.828 -13.719 1.564 1 80.25 58 ASP B O 1
ATOM 2810 N N . SER B 1 59 ? 26.188 -13.898 2.971 1 89.38 59 SER B N 1
ATOM 2811 C CA . SER B 1 59 ? 25.797 -15.203 2.432 1 89.38 59 SER B CA 1
ATOM 2812 C C . SER B 1 59 ? 24.578 -15.078 1.521 1 89.38 59 SER B C 1
ATOM 2814 O O . SER B 1 59 ? 23.859 -14.086 1.569 1 89.38 59 SER B O 1
ATOM 2816 N N . ALA B 1 60 ? 24.531 -16.094 0.617 1 95.31 60 ALA B N 1
ATOM 2817 C CA . ALA B 1 60 ? 23.344 -16.188 -0.214 1 95.31 60 ALA B CA 1
ATOM 2818 C C . ALA B 1 60 ? 22.078 -16.266 0.644 1 95.31 60 ALA B C 1
ATOM 2820 O O . ALA B 1 60 ? 22.062 -16.938 1.678 1 95.31 60 ALA B O 1
ATOM 2821 N N . LEU B 1 61 ? 21.047 -15.578 0.239 1 97.31 61 LEU B N 1
ATOM 2822 C CA . LEU B 1 61 ? 19.812 -15.523 1.003 1 97.31 61 LEU B CA 1
ATOM 2823 C C . LEU B 1 61 ? 18.719 -16.359 0.336 1 97.31 61 LEU B C 1
ATOM 2825 O O . LEU B 1 61 ? 18.781 -16.609 -0.87 1 97.31 61 LEU B O 1
ATOM 2829 N N . PRO B 1 62 ? 17.766 -16.875 1.157 1 97.81 62 PRO B N 1
ATOM 2830 C CA . PRO B 1 62 ? 16.578 -17.453 0.543 1 97.81 62 PRO B CA 1
ATOM 2831 C C . PRO B 1 62 ? 15.805 -16.453 -0.314 1 97.81 62 PRO B C 1
ATOM 2833 O O . PRO B 1 62 ? 15.977 -15.234 -0.156 1 97.81 62 PRO B O 1
ATOM 2836 N N . VAL B 1 63 ? 14.992 -17 -1.188 1 98.38 63 VAL B N 1
ATOM 2837 C CA . VAL B 1 63 ? 14.242 -16.109 -2.074 1 98.38 63 VAL B CA 1
ATOM 2838 C C . VAL B 1 63 ? 12.805 -16.609 -2.199 1 98.38 63 VAL B C 1
ATOM 2840 O O . VAL B 1 63 ? 12.562 -17.828 -2.24 1 98.38 63 VAL B O 1
ATOM 2843 N N . LEU B 1 64 ? 11.898 -15.68 -2.125 1 98.88 64 LEU B N 1
ATOM 2844 C CA . LEU B 1 64 ? 10.484 -15.914 -2.42 1 98.88 64 LEU B CA 1
ATOM 2845 C C . LEU B 1 64 ? 10.078 -15.227 -3.719 1 98.88 64 LEU B C 1
ATOM 2847 O O . LEU B 1 64 ? 10.383 -14.047 -3.922 1 98.88 64 LEU B O 1
ATOM 2851 N N . ILE B 1 65 ? 9.445 -15.969 -4.605 1 98.94 65 ILE B N 1
ATOM 2852 C CA . ILE B 1 65 ? 8.828 -15.398 -5.801 1 98.94 65 ILE B CA 1
ATOM 2853 C C . ILE B 1 65 ? 7.332 -15.211 -5.574 1 98.94 65 ILE B C 1
ATOM 2855 O O . ILE B 1 65 ? 6.629 -16.156 -5.211 1 98.94 65 ILE B O 1
ATOM 2859 N N . TYR B 1 66 ? 6.859 -14.008 -5.742 1 98.94 66 TYR B N 1
ATOM 2860 C CA . TYR B 1 66 ? 5.445 -13.695 -5.566 1 98.94 66 TYR B CA 1
ATOM 2861 C C . TYR B 1 66 ? 4.77 -13.445 -6.906 1 98.94 66 TYR B C 1
ATOM 2863 O O . TYR B 1 66 ? 5.238 -12.625 -7.699 1 98.94 66 TYR B O 1
ATOM 2871 N N . LEU B 1 67 ? 3.656 -14.102 -7.121 1 98.94 67 LEU B N 1
ATOM 2872 C CA . LEU B 1 67 ? 2.869 -13.922 -8.336 1 98.94 67 LEU B CA 1
ATOM 2873 C C . LEU B 1 67 ? 1.573 -13.172 -8.039 1 98.94 67 LEU B C 1
ATOM 2875 O O . LEU B 1 67 ? 0.805 -13.578 -7.164 1 98.94 67 LEU B O 1
ATOM 2879 N N . SER B 1 68 ? 1.26 -12.109 -8.844 1 98.88 68 SER B N 1
ATOM 2880 C CA . SER B 1 68 ? 0.111 -11.242 -8.609 1 98.88 68 SER B CA 1
ATOM 2881 C C . SER B 1 68 ? -1.107 -11.711 -9.391 1 98.88 68 SER B C 1
ATOM 2883 O O . SER B 1 68 ? -0.997 -12.594 -10.25 1 98.88 68 SER B O 1
ATOM 2885 N N . GLY B 1 69 ? -2.217 -11.164 -9.086 1 98.69 69 GLY B N 1
ATOM 2886 C CA . GLY B 1 69 ? -3.488 -11.578 -9.656 1 98.69 69 GLY B CA 1
ATOM 2887 C C . GLY B 1 69 ? -3.898 -10.75 -10.859 1 98.69 69 GLY B C 1
ATOM 2888 O O . GLY B 1 69 ? -3.109 -9.961 -11.375 1 98.69 69 GLY B O 1
ATOM 2889 N N . LEU B 1 70 ? -5.148 -10.977 -11.266 1 98.38 70 LEU B N 1
ATOM 2890 C CA . LEU B 1 70 ? -5.723 -10.312 -12.43 1 98.38 70 LEU B CA 1
ATOM 2891 C C . LEU B 1 70 ? -5.543 -8.797 -12.336 1 98.38 70 LEU B C 1
ATOM 2893 O O . LEU B 1 70 ? -5.664 -8.219 -11.25 1 98.38 70 LEU B O 1
ATOM 2897 N N . THR B 1 71 ? -5.234 -8.18 -13.43 1 97.06 71 THR B N 1
ATOM 2898 C CA . THR B 1 71 ? -5.227 -6.738 -13.672 1 97.06 71 THR B CA 1
ATOM 2899 C C . THR B 1 71 ? -4.02 -6.082 -13 1 97.06 71 THR B C 1
ATOM 2901 O O . THR B 1 71 ? -3.771 -4.891 -13.18 1 97.06 71 THR B O 1
ATOM 2904 N N . CYS B 1 72 ? -3.262 -6.824 -12.211 1 97.94 72 CYS B N 1
ATOM 2905 C CA . CYS B 1 72 ? -2.131 -6.25 -11.492 1 97.94 72 CYS B CA 1
ATOM 2906 C C . CYS B 1 72 ? -0.913 -6.121 -12.398 1 97.94 72 CYS B C 1
ATOM 2908 O O . CYS B 1 72 ? -0.875 -6.711 -13.484 1 97.94 72 CYS B O 1
ATOM 2910 N N . THR B 1 73 ? 0.028 -5.359 -12.016 1 98.06 73 THR B N 1
ATOM 2911 C CA . THR B 1 73 ? 1.425 -5.332 -12.43 1 98.06 73 THR B CA 1
ATOM 2912 C C . THR B 1 73 ? 2.346 -5.711 -11.273 1 98.06 73 THR B C 1
ATOM 2914 O O . THR B 1 73 ? 1.884 -6.207 -10.242 1 98.06 73 THR B O 1
ATOM 2917 N N . GLU B 1 74 ? 3.674 -5.453 -11.461 1 98.19 74 GLU B N 1
ATOM 2918 C CA . GLU B 1 74 ? 4.598 -5.719 -10.359 1 98.19 74 GLU B CA 1
ATOM 2919 C C . GLU B 1 74 ? 4.324 -4.797 -9.18 1 98.19 74 GLU B C 1
ATOM 2921 O O . GLU B 1 74 ? 4.695 -5.105 -8.047 1 98.19 74 GLU B O 1
ATOM 2926 N N . ALA B 1 75 ? 3.574 -3.756 -9.352 1 98.31 75 ALA B N 1
ATOM 2927 C CA . ALA B 1 75 ? 3.51 -2.643 -8.414 1 98.31 75 ALA B CA 1
ATOM 2928 C C . ALA B 1 75 ? 2.527 -2.934 -7.281 1 98.31 75 ALA B C 1
ATOM 2930 O O . ALA B 1 75 ? 2.738 -2.51 -6.141 1 98.31 75 ALA B O 1
ATOM 2931 N N . ASN B 1 76 ? 1.449 -3.645 -7.582 1 98 76 ASN B N 1
ATOM 2932 C CA . ASN B 1 76 ? 0.367 -3.803 -6.613 1 98 76 ASN B CA 1
ATOM 2933 C C . ASN B 1 76 ? 0.856 -4.465 -5.328 1 98 76 ASN B C 1
ATOM 2935 O O . ASN B 1 76 ? 0.588 -3.975 -4.23 1 98 76 ASN B O 1
ATOM 2939 N N . PHE B 1 77 ? 1.542 -5.551 -5.48 1 98.81 77 PHE B N 1
ATOM 2940 C CA . PHE B 1 77 ? 2.092 -6.285 -4.348 1 98.81 77 PHE B CA 1
ATOM 2941 C C . PHE B 1 77 ? 3.076 -5.422 -3.566 1 98.81 77 PHE B C 1
ATOM 2943 O O . PHE B 1 77 ? 3.031 -5.375 -2.336 1 98.81 77 PHE B O 1
ATOM 2950 N N . ILE B 1 78 ? 3.926 -4.719 -4.27 1 98.81 78 ILE B N 1
ATOM 2951 C CA . ILE B 1 78 ? 4.957 -3.869 -3.688 1 98.81 78 ILE B CA 1
ATOM 2952 C C . ILE B 1 78 ? 4.309 -2.789 -2.824 1 98.81 78 ILE B C 1
ATOM 2954 O O . ILE B 1 78 ? 4.73 -2.557 -1.689 1 98.81 78 ILE B O 1
ATOM 2958 N N . ASP B 1 79 ? 3.244 -2.256 -3.301 1 98 79 ASP B N 1
ATOM 2959 C CA . ASP B 1 79 ? 2.684 -1.054 -2.691 1 98 79 ASP B CA 1
ATOM 2960 C C . ASP B 1 79 ? 1.744 -1.41 -1.54 1 98 79 ASP B C 1
ATOM 2962 O O . ASP B 1 79 ? 1.638 -0.663 -0.565 1 98 79 ASP B O 1
ATOM 2966 N N . LYS B 1 80 ? 1.12 -2.537 -1.616 1 98.44 80 LYS B N 1
ATOM 2967 C CA . LYS B 1 80 ? -0.07 -2.668 -0.78 1 98.44 80 LYS B CA 1
ATOM 2968 C C . LYS B 1 80 ? 0.111 -3.766 0.265 1 98.44 80 LYS B C 1
ATOM 2970 O O . LYS B 1 80 ? -0.634 -3.824 1.246 1 98.44 80 LYS B O 1
ATOM 2975 N N . SER B 1 81 ? 1.056 -4.629 0.1 1 98.62 81 SER B N 1
ATOM 2976 C CA . SER B 1 81 ? 1.046 -5.855 0.891 1 98.62 81 SER B CA 1
ATOM 2977 C C . SER B 1 81 ? 1.771 -5.664 2.219 1 98.62 81 SER B C 1
ATOM 2979 O O . SER B 1 81 ? 1.581 -6.441 3.154 1 98.62 81 SER B O 1
ATOM 2981 N N . GLY B 1 82 ? 2.684 -4.695 2.248 1 98.38 82 GLY B N 1
ATOM 2982 C CA . GLY B 1 82 ? 3.492 -4.496 3.439 1 98.38 82 GLY B CA 1
ATOM 2983 C C . GLY B 1 82 ? 4.504 -5.602 3.666 1 98.38 82 GLY B C 1
ATOM 2984 O O . GLY B 1 82 ? 5.02 -5.762 4.777 1 98.38 82 GLY B O 1
ATOM 2985 N N . PHE B 1 83 ? 4.902 -6.352 2.641 1 98.88 83 PHE B N 1
ATOM 2986 C CA . PHE B 1 83 ? 5.723 -7.547 2.793 1 98.88 83 PHE B CA 1
ATOM 2987 C C . PHE B 1 83 ? 7.148 -7.176 3.189 1 98.88 83 PHE B C 1
ATOM 2989 O O . PHE B 1 83 ? 7.871 -7.992 3.762 1 98.88 83 PHE B O 1
ATOM 2996 N N . GLN B 1 84 ? 7.586 -5.938 2.869 1 98.81 84 GLN B N 1
ATOM 2997 C CA . GLN B 1 84 ? 8.992 -5.551 2.961 1 98.81 84 GLN B CA 1
ATOM 2998 C C . GLN B 1 84 ? 9.508 -5.703 4.391 1 98.81 84 GLN B C 1
ATOM 3000 O O . GLN B 1 84 ? 10.648 -6.121 4.602 1 98.81 84 GLN B O 1
ATOM 3005 N N . ARG B 1 85 ? 8.648 -5.41 5.34 1 98.38 85 ARG B N 1
ATOM 3006 C CA . ARG B 1 85 ? 9.039 -5.543 6.738 1 98.38 85 ARG B CA 1
ATOM 3007 C C . ARG B 1 85 ? 9.414 -6.984 7.066 1 98.38 85 ARG B C 1
ATOM 3009 O O . ARG B 1 85 ? 10.453 -7.238 7.688 1 98.38 85 ARG B O 1
ATOM 3016 N N . PHE B 1 86 ? 8.641 -7.93 6.656 1 98.69 86 PHE B N 1
ATOM 3017 C CA . PHE B 1 86 ? 8.875 -9.344 6.957 1 98.69 86 PHE B CA 1
ATOM 3018 C C . PHE B 1 86 ? 10.07 -9.875 6.18 1 98.69 86 PHE B C 1
ATOM 3020 O O . PHE B 1 86 ? 10.852 -10.672 6.703 1 98.69 86 PHE B O 1
ATOM 3027 N N . ALA B 1 87 ? 10.156 -9.406 4.918 1 98.69 87 ALA B N 1
ATOM 3028 C CA . ALA B 1 87 ? 11.312 -9.797 4.121 1 98.69 87 ALA B CA 1
ATOM 3029 C C . ALA B 1 87 ? 12.609 -9.328 4.781 1 98.69 87 ALA B C 1
ATOM 3031 O O . ALA B 1 87 ? 13.602 -10.062 4.809 1 98.69 87 ALA B O 1
ATOM 3032 N N . SER B 1 88 ? 12.602 -8.117 5.266 1 98 88 SER B N 1
ATOM 3033 C CA . SER B 1 88 ? 13.75 -7.559 5.965 1 98 88 SER B CA 1
ATOM 3034 C C . SER B 1 88 ? 14.055 -8.336 7.238 1 98 88 SER B C 1
ATOM 3036 O O . SER B 1 88 ? 15.203 -8.727 7.477 1 98 88 SER B O 1
ATOM 3038 N N . GLU B 1 89 ? 13.047 -8.594 8.055 1 97.38 89 GLU B N 1
ATOM 3039 C CA . GLU B 1 89 ? 13.195 -9.266 9.336 1 97.38 89 GLU B CA 1
ATOM 3040 C C . GLU B 1 89 ? 13.719 -10.688 9.164 1 97.38 89 GLU B C 1
ATOM 3042 O O . GLU B 1 89 ? 14.57 -11.141 9.93 1 97.38 89 GLU B O 1
ATOM 3047 N N . GLU B 1 90 ? 13.25 -11.344 8.148 1 97.25 90 GLU B N 1
ATOM 3048 C CA . GLU B 1 90 ? 13.578 -12.75 7.953 1 97.25 90 GLU B CA 1
ATOM 3049 C C . GLU B 1 90 ? 14.766 -12.914 7.004 1 97.25 90 GLU B C 1
ATOM 3051 O O . GLU B 1 90 ? 15.219 -14.039 6.762 1 97.25 90 GLU B O 1
ATOM 3056 N N . LYS B 1 91 ? 15.242 -11.828 6.465 1 96.69 91 LYS B N 1
ATOM 3057 C CA . LYS B 1 91 ? 16.359 -11.828 5.516 1 96.69 91 LYS B CA 1
ATOM 3058 C C . LYS B 1 91 ? 16.047 -12.719 4.312 1 96.69 91 LYS B C 1
ATOM 3060 O O . LYS B 1 91 ? 16.797 -13.656 4.031 1 96.69 91 LYS B O 1
ATOM 3065 N N . VAL B 1 92 ? 14.992 -12.344 3.639 1 98.12 92 VAL B N 1
ATOM 3066 C CA . VAL B 1 92 ? 14.531 -13.062 2.453 1 98.12 92 VAL B CA 1
ATOM 3067 C C . VAL B 1 92 ? 14.461 -12.102 1.267 1 98.12 92 VAL B C 1
ATOM 3069 O O . VAL B 1 92 ? 13.898 -11.008 1.379 1 98.12 92 VAL B O 1
ATOM 3072 N N . ILE B 1 93 ? 15.102 -12.445 0.178 1 98.44 93 ILE B N 1
ATOM 3073 C CA . ILE B 1 93 ? 14.906 -11.703 -1.064 1 98.44 93 ILE B CA 1
ATOM 3074 C C . ILE B 1 93 ? 13.539 -12.031 -1.656 1 98.44 93 ILE B C 1
ATOM 3076 O O . ILE B 1 93 ? 13.109 -13.188 -1.628 1 98.44 93 ILE B O 1
ATOM 3080 N N . VAL B 1 94 ? 12.805 -11.055 -2.115 1 98.94 94 VAL B N 1
ATOM 3081 C CA . VAL B 1 94 ? 11.508 -11.273 -2.732 1 98.94 94 VAL B CA 1
ATOM 3082 C C . VAL B 1 94 ? 11.516 -10.758 -4.168 1 98.94 94 VAL B C 1
ATOM 3084 O O . VAL B 1 94 ? 11.883 -9.609 -4.414 1 98.94 94 VAL B O 1
ATOM 3087 N N . ILE B 1 95 ? 11.148 -11.602 -5.102 1 98.94 95 ILE B N 1
ATOM 3088 C CA . ILE B 1 95 ? 11.031 -11.281 -6.52 1 98.94 95 ILE B CA 1
ATOM 3089 C C . ILE B 1 95 ? 9.57 -11.359 -6.949 1 98.94 95 ILE B C 1
ATOM 3091 O O . ILE B 1 95 ? 8.883 -12.336 -6.656 1 98.94 95 ILE B O 1
ATOM 3095 N N . ASN B 1 96 ? 9.062 -10.305 -7.598 1 98.94 96 ASN B N 1
ATOM 3096 C CA . ASN B 1 96 ? 7.676 -10.352 -8.055 1 98.94 96 ASN B CA 1
ATOM 3097 C C . ASN B 1 96 ? 7.527 -9.766 -9.453 1 98.94 96 ASN B C 1
ATOM 3099 O O . ASN B 1 96 ? 7.582 -8.547 -9.633 1 98.94 96 ASN B O 1
ATOM 3103 N N . PRO B 1 97 ? 7.281 -10.586 -10.438 1 98.88 97 PRO B N 1
ATOM 3104 C CA . PRO B 1 97 ? 7.176 -10.125 -11.828 1 98.88 97 PRO B CA 1
ATOM 3105 C C . PRO B 1 97 ? 5.832 -9.461 -12.125 1 98.88 97 PRO B C 1
ATOM 3107 O O . PRO B 1 97 ? 4.883 -9.609 -11.352 1 98.88 97 PRO B O 1
ATOM 3110 N N . ASP B 1 98 ? 5.801 -8.711 -13.258 1 98.62 98 ASP B N 1
ATOM 3111 C CA . ASP B 1 98 ? 4.52 -8.359 -13.859 1 98.62 98 ASP B CA 1
ATOM 3112 C C . ASP B 1 98 ? 3.713 -9.602 -14.219 1 98.62 98 ASP B C 1
ATOM 3114 O O . ASP B 1 98 ? 4.219 -10.727 -14.125 1 98.62 98 ASP B O 1
ATOM 3118 N N . THR B 1 99 ? 2.434 -9.43 -14.562 1 98.5 99 THR B N 1
ATOM 3119 C CA . THR B 1 99 ? 1.517 -10.562 -14.656 1 98.5 99 THR B CA 1
ATOM 3120 C C . THR B 1 99 ? 1.294 -10.961 -16.109 1 98.5 99 THR B C 1
ATOM 3122 O O . THR B 1 99 ? 0.712 -12.008 -16.391 1 98.5 99 THR B O 1
ATOM 3125 N N . SER B 1 100 ? 1.713 -10.078 -17.031 1 98.31 100 SER B N 1
ATOM 3126 C CA . SER B 1 100 ? 1.436 -10.281 -18.453 1 98.31 100 SER B CA 1
ATOM 3127 C C . SER B 1 100 ? 2.422 -9.516 -19.328 1 98.31 100 SER B C 1
ATOM 3129 O O . SER B 1 100 ? 3.113 -8.617 -18.844 1 98.31 100 SER B O 1
ATOM 3131 N N . PRO B 1 101 ? 2.537 -9.953 -20.625 1 97.88 101 PRO B N 1
ATOM 3132 C CA . PRO B 1 101 ? 3.34 -9.156 -21.562 1 97.88 101 PRO B CA 1
ATOM 3133 C C . PRO B 1 101 ? 2.871 -7.707 -21.656 1 97.88 101 PRO B C 1
ATOM 3135 O O . PRO B 1 101 ? 1.671 -7.434 -21.562 1 97.88 101 PRO B O 1
ATOM 3138 N N . ARG B 1 102 ? 3.822 -6.828 -21.922 1 97.56 102 ARG B N 1
ATOM 3139 C CA . ARG B 1 102 ? 3.52 -5.406 -22.016 1 97.56 102 ARG B CA 1
ATOM 3140 C C . ARG B 1 102 ? 4.066 -4.816 -23.312 1 97.56 102 ARG B C 1
ATOM 3142 O O . ARG B 1 102 ? 5.02 -5.348 -23.891 1 97.56 102 ARG B O 1
ATOM 3149 N N . GLY B 1 103 ? 3.498 -3.723 -23.641 1 95.25 103 GLY B N 1
ATOM 3150 C CA . GLY B 1 103 ? 4.012 -2.945 -24.766 1 95.25 103 GLY B CA 1
ATOM 3151 C C . GLY B 1 103 ? 3.717 -3.572 -26.109 1 95.25 103 GLY B C 1
ATOM 3152 O O . GLY B 1 103 ? 4.203 -3.098 -27.141 1 95.25 103 GLY B O 1
ATOM 3153 N N . ILE B 1 104 ? 3.041 -4.699 -26.141 1 95.5 104 ILE B N 1
ATOM 3154 C CA . ILE B 1 104 ? 2.65 -5.383 -27.375 1 95.5 104 ILE B CA 1
ATOM 3155 C C . ILE B 1 104 ? 1.138 -5.277 -27.562 1 95.5 104 ILE B C 1
ATOM 3157 O O . ILE B 1 104 ? 0.37 -5.586 -26.641 1 95.5 104 ILE B O 1
ATOM 3161 N N . LYS B 1 105 ? 0.743 -4.809 -28.703 1 94.88 105 LYS B N 1
ATOM 3162 C CA . LYS B 1 105 ? -0.691 -4.715 -28.969 1 94.88 105 LYS B CA 1
ATOM 3163 C C . LYS B 1 105 ? -1.181 -5.906 -29.781 1 94.88 105 LYS B C 1
ATOM 3165 O O . LYS B 1 105 ? -0.696 -6.148 -30.891 1 94.88 105 LYS B O 1
ATOM 3170 N N . ILE B 1 106 ? -1.98 -6.715 -29.234 1 96.94 106 ILE B N 1
ATOM 3171 C CA . ILE B 1 106 ? -2.67 -7.82 -29.891 1 96.94 106 ILE B CA 1
ATOM 3172 C C . ILE B 1 106 ? -4.176 -7.559 -29.906 1 96.94 106 ILE B C 1
ATOM 3174 O O . ILE B 1 106 ? -4.734 -7.102 -28.906 1 96.94 106 ILE B O 1
ATOM 3178 N N . ASP B 1 107 ? -4.789 -7.859 -31.016 1 96.75 107 ASP B N 1
ATOM 3179 C CA . ASP B 1 107 ? -6.234 -7.656 -31.094 1 96.75 107 ASP B CA 1
ATOM 3180 C C . ASP B 1 107 ? -6.961 -8.422 -29.984 1 96.75 107 ASP B C 1
ATOM 3182 O O . ASP B 1 107 ? -6.789 -9.633 -29.844 1 96.75 107 ASP B O 1
ATOM 3186 N N . GLY B 1 108 ? -7.68 -7.688 -29.141 1 95.94 108 GLY B N 1
ATOM 3187 C CA . GLY B 1 108 ? -8.469 -8.32 -28.109 1 95.94 108 GLY B CA 1
ATOM 3188 C C . GLY B 1 108 ? -7.758 -8.383 -26.766 1 95.94 108 GLY B C 1
ATOM 3189 O O . GLY B 1 108 ? -8.312 -8.883 -25.781 1 95.94 108 GLY B O 1
ATOM 3190 N N . ASP B 1 109 ? -6.598 -7.855 -26.703 1 96.19 109 ASP B N 1
ATOM 3191 C CA . ASP B 1 109 ? -5.77 -8.062 -25.516 1 96.19 109 ASP B CA 1
ATOM 3192 C C . ASP B 1 109 ? -6.191 -7.129 -24.391 1 96.19 109 ASP B C 1
ATOM 3194 O O . ASP B 1 109 ? -5.75 -7.285 -23.25 1 96.19 109 ASP B O 1
ATOM 3198 N N . ASP B 1 110 ? -7.105 -6.164 -24.641 1 95.38 110 ASP B N 1
ATOM 3199 C CA . ASP B 1 110 ? -7.562 -5.234 -23.625 1 95.38 110 ASP B CA 1
ATOM 3200 C C . ASP B 1 110 ? -9.078 -5.078 -23.656 1 95.38 110 ASP B C 1
ATOM 3202 O O . ASP B 1 110 ? -9.609 -4.027 -23.297 1 95.38 110 ASP B O 1
ATOM 3206 N N . GLU B 1 111 ? -9.766 -6.031 -24.141 1 95.06 111 GLU B N 1
ATOM 3207 C CA . GLU B 1 111 ? -11.219 -5.965 -24.281 1 95.06 111 GLU B CA 1
ATOM 3208 C C . GLU B 1 111 ? -11.922 -6.234 -22.953 1 95.06 111 GLU B C 1
ATOM 3210 O O . GLU B 1 111 ? -13.07 -5.836 -22.766 1 95.06 111 GLU B O 1
ATOM 3215 N N . SER B 1 112 ? -11.266 -7.004 -22.156 1 95.94 112 SER B N 1
ATOM 3216 C CA . SER B 1 112 ? -11.797 -7.312 -20.844 1 95.94 112 SER B CA 1
ATOM 3217 C C . SER B 1 112 ? -10.688 -7.355 -19.797 1 95.94 112 SER B C 1
ATOM 3219 O O . SER B 1 112 ? -9.523 -7.582 -20.125 1 95.94 112 SER B O 1
ATOM 3221 N N . TYR B 1 113 ? -11.055 -7.152 -18.547 1 96.25 113 TYR B N 1
ATOM 3222 C CA . TYR B 1 113 ? -10.078 -7.059 -17.469 1 96.25 113 TYR B CA 1
ATOM 3223 C C . TYR B 1 113 ? -9.484 -8.422 -17.156 1 96.25 113 TYR B C 1
ATOM 3225 O O . TYR B 1 113 ? -8.398 -8.516 -16.578 1 96.25 113 TYR B O 1
ATOM 3233 N N . ASP B 1 114 ? -10.188 -9.508 -17.5 1 97.69 114 ASP B N 1
ATOM 3234 C CA . ASP B 1 114 ? -9.82 -10.859 -17.062 1 97.69 114 ASP B CA 1
ATOM 3235 C C . ASP B 1 114 ? -9.227 -11.664 -18.219 1 97.69 114 ASP B C 1
ATOM 3237 O O . ASP B 1 114 ? -9.367 -12.883 -18.266 1 97.69 114 ASP B O 1
ATOM 3241 N N . PHE B 1 115 ? -8.586 -10.93 -19.219 1 97.81 115 PHE B N 1
ATOM 3242 C CA . PHE B 1 115 ? -7.91 -11.547 -20.359 1 97.81 115 PHE B CA 1
ATOM 3243 C C . PHE B 1 115 ? -6.836 -10.625 -20.922 1 97.81 115 PHE B C 1
ATOM 3245 O O . PHE B 1 115 ? -6.844 -9.422 -20.656 1 97.81 115 PHE B O 1
ATOM 3252 N N . GLY B 1 116 ? -5.867 -11.211 -21.609 1 97.25 116 GLY B N 1
ATOM 3253 C CA . GLY B 1 116 ? -4.84 -10.391 -22.219 1 97.25 116 GLY B CA 1
ATOM 3254 C C . GLY B 1 116 ? -3.969 -9.672 -21.219 1 97.25 116 GLY B C 1
ATOM 3255 O O . GLY B 1 116 ? -3.443 -10.289 -20.281 1 97.25 116 GLY B O 1
ATOM 3256 N N . THR B 1 117 ? -3.84 -8.375 -21.312 1 97.06 117 THR B N 1
ATOM 3257 C CA . THR B 1 117 ? -2.941 -7.578 -20.484 1 97.06 117 THR B CA 1
ATOM 3258 C C . THR B 1 117 ? -3.332 -7.68 -19.016 1 97.06 117 THR B C 1
ATOM 3260 O O . THR B 1 117 ? -2.486 -7.523 -18.125 1 97.06 117 THR B O 1
ATOM 3263 N N . GLY B 1 118 ? -4.566 -8 -18.812 1 95.44 118 GLY B N 1
ATOM 3264 C CA . GLY B 1 118 ? -5.039 -8.102 -17.438 1 95.44 118 GLY B CA 1
ATOM 3265 C C . GLY B 1 118 ? -4.895 -9.492 -16.859 1 95.44 118 GLY B C 1
ATOM 3266 O O . GLY B 1 118 ? -5.062 -9.688 -15.648 1 95.44 118 GLY B O 1
ATOM 3267 N N . ALA B 1 119 ? -4.523 -10.484 -17.734 1 95.19 119 ALA B N 1
ATOM 3268 C CA . ALA B 1 119 ? -4.547 -11.859 -17.266 1 95.19 119 ALA B CA 1
ATOM 3269 C C . ALA B 1 119 ? -3.578 -12.734 -18.062 1 95.19 119 ALA B C 1
ATOM 3271 O O . ALA B 1 119 ? -3.953 -13.32 -19.078 1 95.19 119 ALA B O 1
ATOM 3272 N N . GLY B 1 120 ? -2.389 -12.938 -17.484 1 97 120 GLY B N 1
ATOM 3273 C CA . GLY B 1 120 ? -1.432 -13.828 -18.109 1 97 120 GLY B CA 1
ATOM 3274 C C . GLY B 1 120 ? -1.565 -15.273 -17.656 1 97 120 GLY B C 1
ATOM 3275 O O . GLY B 1 120 ? -1.062 -16.188 -18.312 1 97 120 GLY B O 1
ATOM 3276 N N . PHE B 1 121 ? -2.195 -15.484 -16.562 1 98.5 121 PHE B N 1
ATOM 3277 C CA . PHE B 1 121 ? -2.65 -16.75 -15.977 1 98.5 121 PHE B CA 1
ATOM 3278 C C . PHE B 1 121 ? -1.48 -17.703 -15.766 1 98.5 121 PHE B C 1
ATOM 3280 O O . PHE B 1 121 ? -1.68 -18.875 -15.492 1 98.5 121 PHE B O 1
ATOM 3287 N N . TYR B 1 122 ? -0.225 -17.25 -15.984 1 98.81 122 TYR B N 1
ATOM 3288 C CA . TYR B 1 122 ? 1.022 -17.969 -15.734 1 98.81 122 TYR B CA 1
ATOM 3289 C C . TYR B 1 122 ? 1.037 -19.312 -16.469 1 98.81 122 TYR B C 1
ATOM 3291 O O . TYR B 1 122 ? 1.329 -20.344 -15.859 1 98.81 122 TYR B O 1
ATOM 3299 N N . LEU B 1 123 ? 0.673 -19.297 -17.75 1 98.88 123 LEU B N 1
ATOM 3300 C CA . LEU B 1 123 ? 0.702 -20.438 -18.656 1 98.88 123 LEU B CA 1
ATOM 3301 C C . LEU B 1 123 ? 1.438 -20.078 -19.953 1 98.88 123 LEU B C 1
ATOM 3303 O O . LEU B 1 123 ? 1.898 -18.938 -20.109 1 98.88 123 LEU B O 1
ATOM 3307 N N . ASN B 1 124 ? 1.663 -21.125 -20.797 1 98.88 124 ASN B N 1
ATOM 3308 C CA . ASN B 1 124 ? 2.143 -20.906 -22.156 1 98.88 124 ASN B CA 1
ATOM 3309 C C . ASN B 1 124 ? 1.024 -21.094 -23.188 1 98.88 124 ASN B C 1
ATOM 3311 O O . ASN B 1 124 ? 0.583 -22.203 -23.438 1 98.88 124 ASN B O 1
ATOM 3315 N N . ALA B 1 125 ? 0.642 -19.969 -23.766 1 98.88 125 ALA B N 1
ATOM 3316 C CA . ALA B 1 125 ? -0.4 -20.016 -24.781 1 98.88 125 ALA B CA 1
ATOM 3317 C C . ALA B 1 125 ? 0.053 -20.828 -25.984 1 98.88 125 ALA B C 1
ATOM 3319 O O . ALA B 1 125 ? 1.226 -20.797 -26.375 1 98.88 125 ALA B O 1
ATOM 3320 N N . THR B 1 126 ? -0.916 -21.531 -26.609 1 98.75 126 THR B N 1
ATOM 3321 C CA . THR B 1 126 ? -0.604 -22.328 -27.797 1 98.75 126 THR B CA 1
ATOM 3322 C C . THR B 1 126 ? -1.331 -21.781 -29.016 1 98.75 126 THR B C 1
ATOM 3324 O O . THR B 1 126 ? -0.955 -22.078 -30.156 1 98.75 126 THR B O 1
ATOM 3327 N N . GLU B 1 127 ? -2.494 -21.094 -28.766 1 98.56 127 GLU B N 1
ATOM 3328 C CA . GLU B 1 127 ? -3.178 -20.469 -29.891 1 98.56 127 GLU B CA 1
ATOM 3329 C C . GLU B 1 127 ? -2.275 -19.453 -30.594 1 98.56 127 GLU B C 1
ATOM 3331 O O . GLU B 1 127 ? -1.674 -18.594 -29.953 1 98.56 127 GLU B O 1
ATOM 3336 N N . PRO B 1 128 ? -2.176 -19.516 -31.844 1 98.12 128 PRO B N 1
ATOM 3337 C CA . PRO B 1 128 ? -1.186 -18.75 -32.594 1 98.12 128 PRO B CA 1
ATOM 3338 C C . PRO B 1 128 ? -1.241 -17.25 -32.312 1 98.12 128 PRO B C 1
ATOM 3340 O O . PRO B 1 128 ? -0.201 -16.594 -32.25 1 98.12 128 PRO B O 1
ATOM 3343 N N . LYS B 1 129 ? -2.393 -16.719 -32.062 1 97.19 129 LYS B N 1
ATOM 3344 C CA . LYS B 1 129 ? -2.574 -15.297 -31.812 1 97.19 129 LYS B CA 1
ATOM 3345 C C . LYS B 1 129 ? -1.812 -14.852 -30.562 1 97.19 129 LYS B C 1
ATOM 3347 O O . LYS B 1 129 ? -1.338 -13.719 -30.5 1 97.19 129 LYS B O 1
ATOM 3352 N N . TRP B 1 130 ? -1.628 -15.773 -29.656 1 98.44 130 TRP B N 1
ATOM 3353 C CA . TRP B 1 130 ? -1.139 -15.406 -28.328 1 98.44 130 TRP B CA 1
ATOM 3354 C C . TRP B 1 130 ? 0.193 -16.094 -28.031 1 98.44 130 TRP B C 1
ATOM 3356 O O . TRP B 1 130 ? 0.935 -15.656 -27.156 1 98.44 130 TRP B O 1
ATOM 3366 N N . SER B 1 131 ? 0.583 -17.047 -28.766 1 98.56 131 SER B N 1
ATOM 3367 C CA . SER B 1 131 ? 1.635 -18 -28.406 1 98.56 131 SER B CA 1
ATOM 3368 C C . SER B 1 131 ? 3.014 -17.344 -28.5 1 98.56 131 SER B C 1
ATOM 3370 O O . SER B 1 131 ? 3.979 -17.844 -27.906 1 98.56 131 SER B O 1
ATOM 3372 N N . GLU B 1 132 ? 3.102 -16.312 -29.156 1 98.12 132 GLU B N 1
ATOM 3373 C CA . GLU B 1 132 ? 4.398 -15.648 -29.281 1 98.12 132 GLU B CA 1
ATOM 3374 C C . GLU B 1 132 ? 4.781 -14.93 -28 1 98.12 132 GLU B C 1
ATOM 3376 O O . GLU B 1 132 ? 5.961 -14.883 -27.641 1 98.12 132 GLU B O 1
ATOM 3381 N N . HIS B 1 133 ? 3.812 -14.406 -27.297 1 98.56 133 HIS B N 1
ATOM 3382 C CA . HIS B 1 133 ? 4.129 -13.5 -26.203 1 98.56 133 HIS B CA 1
ATOM 3383 C C . HIS B 1 133 ? 3.59 -14.031 -24.875 1 98.56 133 HIS B C 1
ATOM 3385 O O . HIS B 1 133 ? 4.246 -13.906 -23.844 1 98.56 133 HIS B O 1
ATOM 3391 N N . TYR B 1 134 ? 2.441 -14.617 -24.875 1 98.69 134 TYR B N 1
ATOM 3392 C CA . TYR B 1 134 ? 1.795 -15.016 -23.625 1 98.69 134 TYR B CA 1
ATOM 3393 C C . TYR B 1 134 ? 2.291 -16.391 -23.172 1 98.69 134 TYR B C 1
ATOM 3395 O O . TYR B 1 134 ? 1.571 -17.375 -23.297 1 98.69 134 TYR B O 1
ATOM 3403 N N . ARG B 1 135 ? 3.527 -16.359 -22.625 1 98.81 135 ARG B N 1
ATOM 3404 C CA . ARG B 1 135 ? 4.238 -17.547 -22.141 1 98.81 135 ARG B CA 1
ATOM 3405 C C . ARG B 1 135 ? 4.797 -17.312 -20.75 1 98.81 135 ARG B C 1
ATOM 3407 O O . ARG B 1 135 ? 5.988 -17.531 -20.5 1 98.81 135 ARG B O 1
ATOM 3414 N N . MET B 1 136 ? 3.898 -16.953 -19.844 1 98.88 136 MET B N 1
ATOM 3415 C CA . MET B 1 136 ? 4.309 -16.516 -18.5 1 98.88 136 MET B CA 1
ATOM 3416 C C . MET B 1 136 ? 4.809 -17.703 -17.688 1 98.88 136 MET B C 1
ATOM 3418 O O . MET B 1 136 ? 5.609 -17.531 -16.766 1 98.88 136 MET B O 1
ATOM 3422 N N . TYR B 1 137 ? 4.355 -18.938 -17.984 1 98.88 137 TYR B N 1
ATOM 3423 C CA . TYR B 1 137 ? 4.93 -20.109 -17.328 1 98.88 137 TYR B CA 1
ATOM 3424 C C . TYR B 1 137 ? 6.434 -20.172 -17.547 1 98.88 137 TYR B C 1
ATOM 3426 O O . TYR B 1 137 ? 7.207 -20.188 -16.594 1 98.88 137 TYR B O 1
ATOM 3434 N N . SER B 1 138 ? 6.848 -20.156 -18.812 1 98.88 138 SER B N 1
ATOM 3435 C CA . SER B 1 138 ? 8.258 -20.219 -19.172 1 98.88 138 SER B CA 1
ATOM 3436 C C . SER B 1 138 ? 9.016 -18.984 -18.688 1 98.88 138 SER B C 1
ATOM 3438 O O . SER B 1 138 ? 10.18 -19.078 -18.281 1 98.88 138 SER B O 1
ATOM 3440 N N . TYR B 1 139 ? 8.312 -17.859 -18.703 1 98.81 139 TYR B N 1
ATOM 3441 C CA . TYR B 1 139 ? 8.969 -16.641 -18.219 1 98.81 139 TYR B CA 1
ATOM 3442 C C . TYR B 1 139 ? 9.391 -16.797 -16.766 1 98.81 139 TYR B C 1
ATOM 3444 O O . TYR B 1 139 ? 10.539 -16.5 -16.406 1 98.81 139 TYR B O 1
ATOM 3452 N N . VAL B 1 140 ? 8.523 -17.297 -15.898 1 98.81 140 VAL B N 1
ATOM 3453 C CA . VAL B 1 140 ? 8.805 -17.359 -14.469 1 98.81 140 VAL B CA 1
ATOM 3454 C C . VAL B 1 140 ? 9.805 -18.484 -14.195 1 98.81 140 VAL B C 1
ATOM 3456 O O . VAL B 1 140 ? 10.805 -18.281 -13.508 1 98.81 140 VAL B O 1
ATOM 3459 N N . VAL B 1 141 ? 9.625 -19.672 -14.797 1 98.31 141 VAL B N 1
ATOM 3460 C CA . VAL B 1 141 ? 10.359 -20.859 -14.375 1 98.31 141 VAL B CA 1
ATOM 3461 C C . VAL B 1 141 ? 11.711 -20.922 -15.086 1 98.31 141 VAL B C 1
ATOM 3463 O O . VAL B 1 141 ? 12.672 -21.484 -14.555 1 98.31 141 VAL B O 1
ATOM 3466 N N . GLU B 1 142 ? 11.82 -20.25 -16.234 1 97.94 142 GLU B N 1
ATOM 3467 C CA . GLU B 1 142 ? 13.062 -20.344 -17 1 97.94 142 GLU B CA 1
ATOM 3468 C C . GLU B 1 142 ? 13.805 -19.016 -17 1 97.94 142 GLU B C 1
ATOM 3470 O O . GLU B 1 142 ? 14.891 -18.891 -16.438 1 97.94 142 GLU B O 1
ATOM 3475 N N . GLU B 1 143 ? 13.133 -18.031 -17.453 1 98.25 143 GLU B N 1
ATOM 3476 C CA . GLU B 1 143 ? 13.859 -16.797 -17.688 1 98.25 143 GLU B CA 1
ATOM 3477 C C . GLU B 1 143 ? 14.055 -16 -16.406 1 98.25 143 GLU B C 1
ATOM 3479 O O . GLU B 1 143 ? 15.188 -15.672 -16.047 1 98.25 143 GLU B O 1
ATOM 3484 N N . LEU B 1 144 ? 12.969 -15.711 -15.703 1 98.31 144 LEU B N 1
ATOM 3485 C CA . LEU B 1 144 ? 13.07 -14.945 -14.469 1 98.31 144 LEU B CA 1
ATOM 3486 C C . LEU B 1 144 ? 13.93 -15.68 -13.445 1 98.31 144 LEU B C 1
ATOM 3488 O O . LEU B 1 144 ? 14.727 -15.055 -12.734 1 98.31 144 LEU B O 1
ATOM 3492 N N . TYR B 1 145 ? 13.719 -16.953 -13.359 1 97.56 145 TYR B N 1
ATOM 3493 C CA . TYR B 1 145 ? 14.492 -17.781 -12.445 1 97.56 145 TYR B CA 1
ATOM 3494 C C . TYR B 1 145 ? 15.984 -17.641 -12.711 1 97.56 145 TYR B C 1
ATOM 3496 O O . TYR B 1 145 ? 16.766 -17.422 -11.789 1 97.56 145 TYR B O 1
ATOM 3504 N N . LYS B 1 146 ? 16.375 -17.734 -13.977 1 96.06 146 LYS B N 1
ATOM 3505 C CA . LYS B 1 146 ? 17.781 -17.594 -14.359 1 96.06 146 LYS B CA 1
ATOM 3506 C C . LYS B 1 146 ? 18.297 -16.188 -14.078 1 96.06 146 LYS B C 1
ATOM 3508 O O . LYS B 1 146 ? 19.406 -16 -13.594 1 96.06 146 LYS B O 1
ATOM 3513 N N . LEU B 1 147 ? 17.438 -15.219 -14.359 1 96.81 147 LEU B N 1
ATOM 3514 C CA . LEU B 1 147 ? 17.797 -13.828 -14.117 1 96.81 147 LEU B CA 1
ATOM 3515 C C . LEU B 1 147 ? 18.062 -13.586 -12.633 1 96.81 147 LEU B C 1
ATOM 3517 O O . LEU B 1 147 ? 19 -12.867 -12.266 1 96.81 147 LEU B O 1
ATOM 3521 N N . MET B 1 148 ? 17.219 -14.125 -11.828 1 95.69 148 MET B N 1
ATOM 3522 C CA . MET B 1 148 ? 17.344 -13.992 -10.383 1 95.69 148 MET B CA 1
ATOM 3523 C C . MET B 1 148 ? 18.688 -14.5 -9.891 1 95.69 148 MET B C 1
ATOM 3525 O O . MET B 1 148 ? 19.391 -13.812 -9.148 1 95.69 148 MET B O 1
ATOM 3529 N N . PHE B 1 149 ? 19.141 -15.609 -10.336 1 95.06 149 PHE B N 1
ATOM 3530 C CA . PHE B 1 149 ? 20.391 -16.219 -9.883 1 95.06 149 PHE B CA 1
ATOM 3531 C C . PHE B 1 149 ? 21.594 -15.492 -10.453 1 95.06 149 PHE B C 1
ATOM 3533 O O . PHE B 1 149 ? 22.641 -15.43 -9.805 1 95.06 149 PHE B O 1
ATOM 3540 N N . ALA B 1 150 ? 21.422 -14.93 -11.602 1 95.5 150 ALA B N 1
ATOM 3541 C CA . ALA B 1 150 ? 22.531 -14.234 -12.266 1 95.5 150 ALA B CA 1
ATOM 3542 C C . ALA B 1 150 ? 22.781 -12.875 -11.617 1 95.5 150 ALA B C 1
ATOM 3544 O O . ALA B 1 150 ? 23.891 -12.344 -11.695 1 95.5 150 ALA B O 1
ATOM 3545 N N . ASN B 1 151 ? 21.781 -12.367 -10.93 1 95.38 151 ASN B N 1
ATOM 3546 C CA . ASN B 1 151 ? 21.906 -10.961 -10.547 1 95.38 151 ASN B CA 1
ATOM 3547 C C . ASN B 1 151 ? 21.828 -10.789 -9.031 1 95.38 151 ASN B C 1
ATOM 3549 O O . ASN B 1 151 ? 22.188 -9.734 -8.508 1 95.38 151 ASN B O 1
ATOM 3553 N N . PHE B 1 152 ? 21.344 -11.758 -8.328 1 95 152 PHE B N 1
ATOM 3554 C CA . PHE B 1 152 ? 21.203 -11.664 -6.879 1 95 152 PHE B CA 1
ATOM 3555 C C . PHE B 1 152 ? 21.875 -12.852 -6.191 1 95 152 PHE B C 1
ATOM 3557 O O . PHE B 1 152 ? 22 -13.922 -6.781 1 95 152 PHE B O 1
ATOM 3564 N N . LYS B 1 153 ? 22.359 -12.633 -4.965 1 94.62 153 LYS B N 1
ATOM 3565 C CA . LYS B 1 153 ? 22.969 -13.695 -4.176 1 94.62 153 LYS B CA 1
ATOM 3566 C C . LYS B 1 153 ? 21.906 -14.539 -3.473 1 94.62 153 LYS B C 1
ATOM 3568 O O . LYS B 1 153 ? 21.625 -14.336 -2.291 1 94.62 153 LYS B O 1
ATOM 3573 N N . VAL B 1 154 ? 21.375 -15.445 -4.234 1 95.88 154 VAL B N 1
ATOM 3574 C CA . VAL B 1 154 ? 20.266 -16.234 -3.732 1 95.88 154 VAL B CA 1
ATOM 3575 C C . VAL B 1 154 ? 20.688 -17.688 -3.566 1 95.88 154 VAL B C 1
ATOM 3577 O O . VAL B 1 154 ? 21.578 -18.172 -4.277 1 95.88 154 VAL B O 1
ATOM 3580 N N . ASP B 1 155 ? 20.109 -18.344 -2.641 1 95.69 155 ASP B N 1
ATOM 3581 C CA . ASP B 1 155 ? 20.344 -19.75 -2.348 1 95.69 155 ASP B CA 1
ATOM 3582 C C . ASP B 1 155 ? 19.344 -20.641 -3.086 1 95.69 155 ASP B C 1
ATOM 3584 O O . ASP B 1 155 ? 18.172 -20.672 -2.746 1 95.69 155 ASP B O 1
ATOM 3588 N N . ALA B 1 156 ? 19.828 -21.469 -3.969 1 94.94 156 ALA B N 1
ATOM 3589 C CA . ALA B 1 156 ? 18.984 -22.312 -4.82 1 94.94 156 ALA B CA 1
ATOM 3590 C C . ALA B 1 156 ? 18.25 -23.359 -4 1 94.94 156 ALA B C 1
ATOM 3592 O O . ALA B 1 156 ? 17.25 -23.938 -4.461 1 94.94 156 ALA B O 1
ATOM 3593 N N . ASN B 1 157 ? 18.688 -23.594 -2.795 1 95.94 157 ASN B N 1
ATOM 3594 C CA . ASN B 1 157 ? 18.062 -24.625 -1.963 1 95.94 157 ASN B CA 1
ATOM 3595 C C . ASN B 1 157 ? 16.953 -24.031 -1.095 1 95.94 157 ASN B C 1
ATOM 3597 O O . ASN B 1 157 ? 16.25 -24.766 -0.394 1 95.94 157 ASN B O 1
ATOM 3601 N N . ARG B 1 158 ? 16.797 -22.797 -1.127 1 97.69 158 ARG B N 1
ATOM 3602 C CA . ARG B 1 158 ? 15.781 -22.125 -0.316 1 97.69 158 ARG B CA 1
ATOM 3603 C C . ARG B 1 158 ? 14.961 -21.141 -1.156 1 97.69 158 ARG B C 1
ATOM 3605 O O . ARG B 1 158 ? 14.922 -19.953 -0.86 1 97.69 158 ARG B O 1
ATOM 3612 N N . VAL B 1 159 ? 14.297 -21.703 -2.168 1 98.69 159 VAL B N 1
ATOM 3613 C CA . VAL B 1 159 ? 13.43 -20.938 -3.064 1 98.69 159 VAL B CA 1
ATOM 3614 C C . VAL B 1 159 ? 11.969 -21.328 -2.83 1 98.69 159 VAL B C 1
ATOM 3616 O O . VAL B 1 159 ? 11.625 -22.516 -2.863 1 98.69 159 VAL B O 1
ATOM 3619 N N . GLY B 1 160 ? 11.172 -20.375 -2.516 1 98.88 160 GLY B N 1
ATOM 3620 C CA . GLY B 1 160 ? 9.734 -20.594 -2.4 1 98.88 160 GLY B CA 1
ATOM 3621 C C . GLY B 1 160 ? 8.93 -19.781 -3.402 1 98.88 160 GLY B C 1
ATOM 3622 O O . GLY B 1 160 ? 9.469 -18.875 -4.055 1 98.88 160 GLY B O 1
ATOM 3623 N N . ILE B 1 161 ? 7.68 -20.141 -3.578 1 98.94 161 ILE B N 1
ATOM 3624 C CA . ILE B 1 161 ? 6.781 -19.438 -4.484 1 98.94 161 ILE B CA 1
ATOM 3625 C C . ILE B 1 161 ? 5.418 -19.25 -3.814 1 98.94 161 ILE B C 1
ATOM 3627 O O . ILE B 1 161 ? 4.941 -20.141 -3.111 1 98.94 161 ILE B O 1
ATOM 3631 N N . PHE B 1 162 ? 4.875 -18.062 -3.895 1 98.94 162 PHE B N 1
ATOM 3632 C CA . PHE B 1 162 ? 3.527 -17.797 -3.404 1 98.94 162 PHE B CA 1
ATOM 3633 C C . PHE B 1 162 ? 2.854 -16.719 -4.242 1 98.94 162 PHE B C 1
ATOM 3635 O O . PHE B 1 162 ? 3.441 -16.203 -5.195 1 98.94 162 PHE B O 1
ATOM 3642 N N . GLY B 1 163 ? 1.585 -16.453 -3.998 1 98.94 163 GLY B N 1
ATOM 3643 C CA . GLY B 1 163 ? 0.849 -15.477 -4.797 1 98.94 163 GLY B CA 1
ATOM 3644 C C . GLY B 1 163 ? -0.592 -15.312 -4.352 1 98.94 163 GLY B C 1
ATOM 3645 O O . GLY B 1 163 ? -0.993 -15.844 -3.316 1 98.94 163 GLY B O 1
ATOM 3646 N N . HIS B 1 164 ? -1.296 -14.492 -5.09 1 98.94 164 HIS B N 1
ATOM 3647 C CA . HIS B 1 164 ? -2.668 -14.117 -4.766 1 98.94 164 HIS B CA 1
ATOM 3648 C C . HIS B 1 164 ? -3.584 -14.281 -5.973 1 98.94 164 HIS B C 1
ATOM 3650 O O . HIS B 1 164 ? -3.238 -13.859 -7.082 1 98.94 164 HIS B O 1
ATOM 3656 N N . SER B 1 165 ? -4.844 -14.938 -5.77 1 98.81 165 SER B N 1
ATOM 3657 C CA . SER B 1 165 ? -5.852 -15.039 -6.82 1 98.81 165 SER B CA 1
ATOM 3658 C C . SER B 1 165 ? -5.305 -15.773 -8.039 1 98.81 165 SER B C 1
ATOM 3660 O O . SER B 1 165 ? -4.836 -16.906 -7.926 1 98.81 165 SER B O 1
ATOM 3662 N N . MET B 1 166 ? -5.207 -15.125 -9.172 1 98.88 166 MET B N 1
ATOM 3663 C CA . MET B 1 166 ? -4.562 -15.711 -10.344 1 98.88 166 MET B CA 1
ATOM 3664 C C . MET B 1 166 ? -3.104 -16.047 -10.055 1 98.88 166 MET B C 1
ATOM 3666 O O . MET B 1 166 ? -2.598 -17.078 -10.5 1 98.88 166 MET B O 1
ATOM 3670 N N . GLY B 1 167 ? -2.48 -15.156 -9.273 1 98.94 167 GLY B N 1
ATOM 3671 C CA . GLY B 1 167 ? -1.102 -15.414 -8.891 1 98.94 167 GLY B CA 1
ATOM 3672 C C . GLY B 1 167 ? -0.957 -16.578 -7.934 1 98.94 167 GLY B C 1
ATOM 3673 O O . GLY B 1 167 ? 0.047 -17.297 -7.969 1 98.94 167 GLY B O 1
ATOM 3674 N N . GLY B 1 168 ? -1.958 -16.766 -7.062 1 98.94 168 GLY B N 1
ATOM 3675 C CA . GLY B 1 168 ? -1.981 -17.969 -6.254 1 98.94 168 GLY B CA 1
ATOM 3676 C C . GLY B 1 168 ? -2.119 -19.234 -7.074 1 98.94 168 GLY B C 1
ATOM 3677 O O . GLY B 1 168 ? -1.461 -20.25 -6.793 1 98.94 168 GLY B O 1
ATOM 3678 N N . HIS B 1 169 ? -2.967 -19.188 -8.094 1 98.81 169 HIS B N 1
ATOM 3679 C CA . HIS B 1 169 ? -3.057 -20.266 -9.07 1 98.81 169 HIS B CA 1
ATOM 3680 C C . HIS B 1 169 ? -1.695 -20.562 -9.695 1 98.81 169 HIS B C 1
ATOM 3682 O O . HIS B 1 169 ? -1.265 -21.719 -9.727 1 98.81 169 HIS B O 1
ATOM 3688 N N . GLY B 1 170 ? -1.055 -19.516 -10.125 1 98.94 170 GLY B N 1
ATOM 3689 C CA . GLY B 1 170 ? 0.279 -19.656 -10.68 1 98.94 170 GLY B CA 1
ATOM 3690 C C . GLY B 1 170 ? 1.259 -20.312 -9.719 1 98.94 170 GLY B C 1
ATOM 3691 O O . GLY B 1 170 ? 2.031 -21.188 -10.117 1 98.94 170 GLY B O 1
ATOM 3692 N N . ALA B 1 171 ? 1.247 -19.891 -8.508 1 98.94 171 ALA B N 1
ATOM 3693 C CA . ALA B 1 171 ? 2.156 -20.438 -7.504 1 98.94 171 ALA B CA 1
ATOM 3694 C C . ALA B 1 171 ? 1.923 -21.922 -7.297 1 98.94 171 ALA B C 1
ATOM 3696 O O . ALA B 1 171 ? 2.877 -22.703 -7.191 1 98.94 171 ALA B O 1
ATOM 3697 N N . LEU B 1 172 ? 0.644 -22.328 -7.25 1 98.94 172 LEU B N 1
ATOM 3698 C CA . LEU B 1 172 ? 0.306 -23.734 -7.09 1 98.94 172 LEU B CA 1
ATOM 3699 C C . LEU B 1 172 ? 0.778 -24.547 -8.289 1 98.94 172 LEU B C 1
ATOM 3701 O O . LEU B 1 172 ? 1.433 -25.578 -8.125 1 98.94 172 LEU B O 1
ATOM 3705 N N . VAL B 1 173 ? 0.525 -24.062 -9.453 1 98.94 173 VAL B N 1
ATOM 3706 C CA . VAL B 1 173 ? 0.839 -24.766 -10.688 1 98.94 173 VAL B CA 1
ATOM 3707 C C . VAL B 1 173 ? 2.354 -24.875 -10.852 1 98.94 173 VAL B C 1
ATOM 3709 O O . VAL B 1 173 ? 2.896 -25.969 -10.992 1 98.94 173 VAL B O 1
ATOM 3712 N N . LEU B 1 174 ? 3.031 -23.734 -10.828 1 98.94 174 LEU B N 1
ATOM 3713 C CA . LEU B 1 174 ? 4.477 -23.719 -11.023 1 98.94 174 LEU B CA 1
ATOM 3714 C C . LEU B 1 174 ? 5.188 -24.484 -9.906 1 98.94 174 LEU B C 1
ATOM 3716 O O . LEU B 1 174 ? 6.156 -25.203 -10.164 1 98.94 174 LEU B O 1
ATOM 3720 N N . GLY B 1 175 ? 4.727 -24.344 -8.672 1 98.88 175 GLY B N 1
ATOM 3721 C CA . GLY B 1 175 ? 5.344 -25.016 -7.539 1 98.88 175 GLY B CA 1
ATOM 3722 C C . GLY B 1 175 ? 5.227 -26.531 -7.602 1 98.88 175 GLY B C 1
ATOM 3723 O O . GLY B 1 175 ? 6.203 -27.234 -7.359 1 98.88 175 GLY B O 1
ATOM 3724 N N . LEU B 1 176 ? 4.074 -27.031 -7.945 1 98.81 176 LEU B N 1
ATOM 3725 C CA . LEU B 1 176 ? 3.85 -28.469 -7.977 1 98.81 176 LEU B CA 1
ATOM 3726 C C . LEU B 1 176 ? 4.523 -29.094 -9.188 1 98.81 176 LEU B C 1
ATOM 3728 O O . LEU B 1 176 ? 5.059 -30.203 -9.102 1 98.81 176 LEU B O 1
ATOM 3732 N N . ARG B 1 177 ? 4.578 -28.359 -10.305 1 98.56 177 ARG B N 1
ATOM 3733 C CA . ARG B 1 177 ? 5.141 -28.906 -11.539 1 98.56 177 ARG B CA 1
ATOM 3734 C C . ARG B 1 177 ? 6.664 -28.859 -11.516 1 98.56 177 ARG B C 1
ATOM 3736 O O . ARG B 1 177 ? 7.32 -29.516 -12.328 1 98.56 177 ARG B O 1
ATOM 3743 N N . ASN B 1 178 ? 7.211 -28.031 -10.656 1 98.44 178 ASN B N 1
ATOM 3744 C CA . ASN B 1 178 ? 8.656 -27.859 -10.602 1 98.44 178 ASN B CA 1
ATOM 3745 C C . ASN B 1 178 ? 9.188 -28.016 -9.172 1 98.44 178 ASN B C 1
ATOM 3747 O O . ASN B 1 178 ? 9.789 -27.078 -8.625 1 98.44 178 ASN B O 1
ATOM 3751 N N . PRO B 1 179 ? 9 -29.234 -8.594 1 97.75 179 PRO B N 1
ATOM 3752 C CA . PRO B 1 179 ? 9.391 -29.422 -7.191 1 97.75 179 PRO B CA 1
ATOM 3753 C C . PRO B 1 179 ? 10.891 -29.25 -6.965 1 97.75 179 PRO B C 1
ATOM 3755 O O . PRO B 1 179 ? 11.32 -29.031 -5.832 1 97.75 179 PRO B O 1
ATOM 3758 N N . ASN B 1 180 ? 11.68 -29.328 -8.023 1 96.56 180 ASN B N 1
ATOM 3759 C CA . ASN B 1 180 ? 13.117 -29.156 -7.887 1 96.56 180 ASN B CA 1
ATOM 3760 C C . ASN B 1 180 ? 13.508 -27.688 -7.824 1 96.56 180 ASN B C 1
ATOM 3762 O O . ASN B 1 180 ? 14.602 -27.344 -7.355 1 96.56 180 ASN B O 1
ATOM 3766 N N . LEU B 1 181 ? 12.641 -26.859 -8.312 1 97.94 181 LEU B N 1
ATOM 3767 C CA . LEU B 1 181 ? 12.938 -25.422 -8.32 1 97.94 181 LEU B CA 1
ATOM 3768 C C . LEU B 1 181 ? 12.398 -24.75 -7.066 1 97.94 181 LEU B C 1
ATOM 3770 O O . LEU B 1 181 ? 13.031 -23.828 -6.527 1 97.94 181 LEU B O 1
ATOM 3774 N N . PHE B 1 182 ? 11.227 -25.172 -6.648 1 98.62 182 PHE B N 1
ATOM 3775 C CA . PHE B 1 182 ? 10.547 -24.484 -5.555 1 98.62 182 PHE B CA 1
ATOM 3776 C C . PHE B 1 182 ? 10.367 -25.422 -4.363 1 98.62 182 PHE B C 1
ATOM 3778 O O . PHE B 1 182 ? 9.617 -26.406 -4.441 1 98.62 182 PHE B O 1
ATOM 3785 N N . ARG B 1 183 ? 10.914 -25 -3.252 1 97.69 183 ARG B N 1
ATOM 3786 C CA . ARG B 1 183 ? 10.914 -25.859 -2.066 1 97.69 183 ARG B CA 1
ATOM 3787 C C . ARG B 1 183 ? 9.641 -25.656 -1.253 1 97.69 183 ARG B C 1
ATOM 3789 O O . ARG B 1 183 ? 9.219 -26.562 -0.528 1 97.69 183 ARG B O 1
ATOM 3796 N N . SER B 1 184 ? 9.086 -24.531 -1.317 1 98.75 184 SER B N 1
ATOM 3797 C CA . SER B 1 184 ? 7.887 -24.234 -0.542 1 98.75 184 SER B CA 1
ATOM 3798 C C . SER B 1 184 ? 6.859 -23.469 -1.379 1 98.75 184 SER B C 1
ATOM 3800 O O . SER B 1 184 ? 7.223 -22.734 -2.301 1 98.75 184 SER B O 1
ATOM 3802 N N . ILE B 1 185 ? 5.551 -23.766 -1.087 1 98.94 185 ILE B N 1
ATOM 3803 C CA . ILE B 1 185 ? 4.434 -23.188 -1.833 1 98.94 185 ILE B CA 1
ATOM 3804 C C . ILE B 1 185 ? 3.379 -22.656 -0.863 1 98.94 185 ILE B C 1
ATOM 3806 O O . ILE B 1 185 ? 2.975 -23.375 0.065 1 98.94 185 ILE B O 1
ATOM 3810 N N . SER B 1 186 ? 2.947 -21.406 -1.047 1 98.94 186 SER B N 1
ATOM 3811 C CA . SER B 1 186 ? 1.738 -20.938 -0.386 1 98.94 186 SER B CA 1
ATOM 3812 C C . SER B 1 186 ? 0.905 -20.062 -1.322 1 98.94 186 SER B C 1
ATOM 3814 O O . SER B 1 186 ? 1.38 -19.656 -2.383 1 98.94 186 SER B O 1
ATOM 3816 N N . ALA B 1 187 ? -0.36 -19.844 -0.979 1 98.94 187 ALA B N 1
ATOM 3817 C CA . ALA B 1 187 ? -1.232 -19.078 -1.861 1 98.94 187 ALA B CA 1
ATOM 3818 C C . ALA B 1 187 ? -2.346 -18.391 -1.071 1 98.94 187 ALA B C 1
ATOM 3820 O O . ALA B 1 187 ? -2.965 -19.016 -0.201 1 98.94 187 ALA B O 1
ATOM 3821 N N . PHE B 1 188 ? -2.541 -17.125 -1.416 1 98.94 188 PHE B N 1
ATOM 3822 C CA . PHE B 1 188 ? -3.678 -16.359 -0.918 1 98.94 188 PHE B CA 1
ATOM 3823 C C . PHE B 1 188 ? -4.836 -16.406 -1.906 1 98.94 188 PHE B C 1
ATOM 3825 O O . PHE B 1 188 ? -4.703 -15.969 -3.053 1 98.94 188 PHE B O 1
ATOM 3832 N N . ALA B 1 189 ? -5.984 -16.891 -1.493 1 98.94 189 ALA B N 1
ATOM 3833 C CA . ALA B 1 189 ? -7.227 -16.891 -2.262 1 98.94 189 ALA B CA 1
ATOM 3834 C C . ALA B 1 189 ? -6.977 -17.312 -3.709 1 98.94 189 ALA B C 1
ATOM 3836 O O . ALA B 1 189 ? -7.379 -16.609 -4.641 1 98.94 189 ALA B O 1
ATOM 3837 N N . PRO B 1 190 ? -6.387 -18.406 -3.896 1 98.94 190 PRO B N 1
ATOM 3838 C CA . PRO B 1 190 ? -6.027 -18.828 -5.254 1 98.94 190 PRO B CA 1
ATOM 3839 C C . PRO B 1 190 ? -7.223 -19.328 -6.055 1 98.94 190 PRO B C 1
ATOM 3841 O O . PRO B 1 190 ? -8.18 -19.859 -5.48 1 98.94 190 PRO B O 1
ATOM 3844 N N . ILE B 1 191 ? -7.098 -19.125 -7.348 1 98.94 191 ILE B N 1
ATOM 3845 C CA . ILE B 1 191 ? -7.914 -19.938 -8.234 1 98.94 191 ILE B CA 1
ATOM 3846 C C . ILE B 1 191 ? -7.43 -21.375 -8.203 1 98.94 191 ILE B C 1
ATOM 3848 O O . ILE B 1 191 ? -6.332 -21.688 -8.672 1 98.94 191 ILE B O 1
ATOM 3852 N N . CYS B 1 192 ? -8.289 -22.281 -7.746 1 98.94 192 CYS B N 1
ATOM 3853 C CA . CYS B 1 192 ? -7.793 -23.625 -7.461 1 98.94 192 CYS B CA 1
ATOM 3854 C C . CYS B 1 192 ? -8.203 -24.609 -8.555 1 98.94 192 CYS B C 1
ATOM 3856 O O . CYS B 1 192 ? -7.582 -25.656 -8.719 1 98.94 192 CYS B O 1
ATOM 3858 N N . ASN B 1 193 ? -9.234 -24.281 -9.266 1 98.88 193 ASN B N 1
ATOM 3859 C CA . ASN B 1 193 ? -9.773 -25.203 -10.266 1 98.88 193 ASN B CA 1
ATOM 3860 C C . ASN B 1 193 ? -10.281 -24.453 -11.492 1 98.88 193 ASN B C 1
ATOM 3862 O O . ASN B 1 193 ? -11.469 -24.531 -11.828 1 98.88 193 ASN B O 1
ATOM 3866 N N . PRO B 1 194 ? -9.359 -23.938 -12.266 1 98.88 194 PRO B N 1
ATOM 3867 C CA . PRO B 1 194 ? -9.758 -23.062 -13.367 1 98.88 194 PRO B CA 1
ATOM 3868 C C . PRO B 1 194 ? -10.484 -23.797 -14.484 1 98.88 194 PRO B C 1
ATOM 3870 O O . PRO B 1 194 ? -11.211 -23.188 -15.266 1 98.88 194 PRO B O 1
ATOM 3873 N N . THR B 1 195 ? -10.32 -25.062 -14.641 1 98.75 195 THR B N 1
ATOM 3874 C CA . THR B 1 195 ? -11.094 -25.797 -15.633 1 98.75 195 THR B CA 1
ATOM 3875 C C . THR B 1 195 ? -12.578 -25.812 -15.266 1 98.75 195 THR B C 1
ATOM 3877 O O . THR B 1 195 ? -13.422 -26.156 -16.094 1 98.75 195 THR B O 1
ATOM 3880 N N . ASN B 1 196 ? -12.914 -25.391 -14.07 1 98.5 196 ASN B N 1
ATOM 3881 C CA . ASN B 1 196 ? -14.297 -25.438 -13.609 1 98.5 196 ASN B CA 1
ATOM 3882 C C . ASN B 1 196 ? -14.781 -24.078 -13.133 1 98.5 196 ASN B C 1
ATOM 3884 O O . ASN B 1 196 ? -15.617 -23.984 -12.234 1 98.5 196 ASN B O 1
ATOM 3888 N N . CYS B 1 197 ? -14.25 -23.047 -13.609 1 98.69 197 CYS B N 1
ATOM 3889 C CA . CYS B 1 197 ? -14.75 -21.734 -13.266 1 98.69 197 CYS B CA 1
ATOM 3890 C C . CYS B 1 197 ? -14.742 -20.812 -14.477 1 98.69 197 CYS B C 1
ATOM 3892 O O . CYS B 1 197 ? -14.016 -21.062 -15.445 1 98.69 197 CYS B O 1
ATOM 3894 N N . PRO B 1 198 ? -15.484 -19.688 -14.453 1 98.75 198 PRO B N 1
ATOM 3895 C CA . PRO B 1 198 ? -15.617 -18.812 -15.617 1 98.75 198 PRO B CA 1
ATOM 3896 C C . PRO B 1 198 ? -14.281 -18.203 -16.047 1 98.75 198 PRO B C 1
ATOM 3898 O O . PRO B 1 198 ? -13.969 -18.172 -17.234 1 98.75 198 PRO B O 1
ATOM 3901 N N . TRP B 1 199 ? -13.438 -17.75 -15.117 1 98.75 199 TRP B N 1
ATOM 3902 C CA . TRP B 1 199 ? -12.148 -17.156 -15.469 1 98.75 199 TRP B CA 1
ATOM 3903 C C . TRP B 1 199 ? -11.289 -18.156 -16.234 1 98.75 199 TRP B C 1
ATOM 3905 O O . TRP B 1 199 ? -10.711 -17.828 -17.266 1 98.75 199 TRP B O 1
ATOM 3915 N N . GLY B 1 200 ? -11.258 -19.375 -15.742 1 98.75 200 GLY B N 1
ATOM 3916 C CA . GLY B 1 200 ? -10.477 -20.406 -16.406 1 98.75 200 GLY B CA 1
ATOM 3917 C C . GLY B 1 200 ? -11.016 -20.781 -17.766 1 98.75 200 GLY B C 1
ATOM 3918 O O . GLY B 1 200 ? -10.25 -20.953 -18.719 1 98.75 200 GLY B O 1
ATOM 3919 N N . HIS B 1 201 ? -12.328 -20.906 -17.875 1 98.69 201 HIS B N 1
ATOM 3920 C CA . HIS B 1 201 ? -12.945 -21.219 -19.156 1 98.69 201 HIS B CA 1
ATOM 3921 C C . HIS B 1 201 ? -12.539 -20.188 -20.219 1 98.69 201 HIS B C 1
ATOM 3923 O O . HIS B 1 201 ? -12.125 -20.562 -21.312 1 98.69 201 HIS B O 1
ATOM 3929 N N . LYS B 1 202 ? -12.672 -18.953 -19.859 1 98.44 202 LYS B N 1
ATOM 3930 C CA . LYS B 1 202 ? -12.359 -17.875 -20.797 1 98.44 202 LYS B CA 1
ATOM 3931 C C . LYS B 1 202 ? -10.891 -17.922 -21.219 1 98.44 202 LYS B C 1
ATOM 3933 O O . LYS B 1 202 ? -10.578 -17.906 -22.406 1 98.44 202 LYS B O 1
ATOM 3938 N N . VAL B 1 203 ? -10.023 -18.047 -20.266 1 98.5 203 VAL B N 1
ATOM 3939 C CA . VAL B 1 203 ? -8.586 -17.953 -20.5 1 98.5 203 VAL B CA 1
ATOM 3940 C C . VAL B 1 203 ? -8.109 -19.188 -21.266 1 98.5 203 VAL B C 1
ATOM 3942 O O . VAL B 1 203 ? -7.344 -19.062 -22.234 1 98.5 203 VAL B O 1
ATOM 3945 N N . PHE B 1 204 ? -8.539 -20.359 -20.891 1 98.81 204 PHE B N 1
ATOM 3946 C CA . PHE B 1 204 ? -8.086 -21.594 -21.531 1 98.81 204 PHE B CA 1
ATOM 3947 C C . PHE B 1 204 ? -8.617 -21.672 -22.953 1 98.81 204 PHE B C 1
ATOM 3949 O O . PHE B 1 204 ? -7.898 -22.094 -23.875 1 98.81 204 PHE B O 1
ATOM 3956 N N . GLN B 1 205 ? -9.883 -21.266 -23.156 1 98.38 205 GLN B N 1
ATOM 3957 C CA . GLN B 1 205 ? -10.398 -21.203 -24.516 1 98.38 205 GLN B CA 1
ATOM 3958 C C . GLN B 1 205 ? -9.578 -20.234 -25.359 1 98.38 205 GLN B C 1
ATOM 3960 O O . GLN B 1 205 ? -9.258 -20.531 -26.516 1 98.38 205 GLN B O 1
ATOM 3965 N N . GLY B 1 206 ? -9.281 -19.125 -24.812 1 98.38 206 GLY B N 1
ATOM 3966 C CA . GLY B 1 206 ? -8.562 -18.109 -25.562 1 98.38 206 GLY B CA 1
ATOM 3967 C C . GLY B 1 206 ? -7.125 -18.469 -25.844 1 98.38 206 GLY B C 1
ATOM 3968 O O . GLY B 1 206 ? -6.688 -18.422 -27 1 98.38 206 GLY B O 1
ATOM 3969 N N . TYR B 1 207 ? -6.379 -18.953 -24.828 1 98.75 207 TYR B N 1
ATOM 3970 C CA . TYR B 1 207 ? -4.938 -19.125 -24.953 1 98.75 207 TYR B CA 1
ATOM 3971 C C . TYR B 1 207 ? -4.605 -20.531 -25.469 1 98.75 207 TYR B C 1
ATOM 3973 O O . TYR B 1 207 ? -3.561 -20.734 -26.094 1 98.75 207 TYR B O 1
ATOM 3981 N N . LEU B 1 208 ? -5.539 -21.516 -25.219 1 98.81 208 LEU B N 1
ATOM 3982 C CA . LEU B 1 208 ? -5.148 -22.891 -25.469 1 98.81 208 LEU B CA 1
ATOM 3983 C C . LEU B 1 208 ? -6.102 -23.562 -26.469 1 98.81 208 LEU B C 1
ATOM 3985 O O . LEU B 1 208 ? -5.855 -24.672 -26.906 1 98.81 208 LEU B O 1
ATOM 3989 N N . GLY B 1 209 ? -7.16 -22.953 -26.766 1 98.56 209 GLY B N 1
ATOM 3990 C CA . GLY B 1 209 ? -8.094 -23.438 -27.766 1 98.56 209 GLY B CA 1
ATOM 3991 C C . GLY B 1 209 ? -9.219 -24.266 -27.172 1 98.56 209 GLY B C 1
ATOM 3992 O O . GLY B 1 209 ? -10.234 -24.5 -27.844 1 98.56 209 GLY B O 1
ATOM 3993 N N . SER B 1 210 ? -9.047 -24.734 -25.891 1 98.75 210 SER B N 1
ATOM 3994 C CA . SER B 1 210 ? -10.102 -25.469 -25.219 1 98.75 210 SER B CA 1
ATOM 3995 C C . SER B 1 210 ? -9.898 -25.484 -23.703 1 98.75 210 SER B C 1
ATOM 3997 O O . SER B 1 210 ? -8.773 -25.328 -23.234 1 98.75 210 SER B O 1
ATOM 3999 N N . VAL B 1 211 ? -10.953 -25.656 -22.984 1 98.75 211 VAL B N 1
ATOM 4000 C CA . VAL B 1 211 ? -10.883 -25.766 -21.531 1 98.75 211 VAL B CA 1
ATOM 4001 C C . VAL B 1 211 ? -10.125 -27.031 -21.141 1 98.75 211 VAL B C 1
ATOM 4003 O O . VAL B 1 211 ? -9.336 -27.016 -20.188 1 98.75 211 VAL B O 1
ATOM 4006 N N . GLU B 1 212 ? -10.266 -28.078 -21.891 1 98.44 212 GLU B N 1
ATOM 4007 C CA . GLU B 1 212 ? -9.609 -29.344 -21.625 1 98.44 212 GLU B CA 1
ATOM 4008 C C . GLU B 1 212 ? -8.094 -29.219 -21.688 1 98.44 212 GLU B C 1
ATOM 4010 O O . GLU B 1 212 ? -7.375 -29.812 -20.891 1 98.44 212 GLU B O 1
ATOM 4015 N N . ALA B 1 213 ? -7.648 -28.422 -22.625 1 98.5 213 ALA B N 1
ATOM 4016 C CA . ALA B 1 213 ? -6.211 -28.219 -22.766 1 98.5 213 ALA B CA 1
ATOM 4017 C C . ALA B 1 213 ? -5.633 -27.531 -21.531 1 98.5 213 ALA B C 1
ATOM 4019 O O . ALA B 1 213 ? -4.43 -27.609 -21.281 1 98.5 213 ALA B O 1
ATOM 4020 N N . GLY B 1 214 ? -6.484 -26.922 -20.766 1 98.69 214 GLY B N 1
ATOM 4021 C CA . GLY B 1 214 ? -6.07 -26.188 -19.578 1 98.69 214 GLY B CA 1
ATOM 4022 C C . GLY B 1 214 ? -5.805 -27.078 -18.391 1 98.69 214 GLY B C 1
ATOM 4023 O O . GLY B 1 214 ? -5.23 -26.641 -17.391 1 98.69 214 GLY B O 1
ATOM 4024 N N . SER B 1 215 ? -6.145 -28.328 -18.516 1 98.56 215 SER B N 1
ATOM 4025 C CA . SER B 1 215 ? -5.965 -29.266 -17.406 1 98.56 215 SER B CA 1
ATOM 4026 C C . SER B 1 215 ? -4.512 -29.297 -16.938 1 98.56 215 SER B C 1
ATOM 4028 O O . SER B 1 215 ? -4.238 -29.5 -15.75 1 98.56 215 SER B O 1
ATOM 4030 N N . GLN B 1 216 ? -3.582 -29.094 -17.828 1 98.12 216 GLN B N 1
ATOM 4031 C CA . GLN B 1 216 ? -2.162 -29.141 -17.484 1 98.12 216 GLN B CA 1
ATOM 4032 C C . GLN B 1 216 ? -1.746 -27.938 -16.672 1 98.12 216 GLN B C 1
ATOM 4034 O O . GLN B 1 216 ? -0.67 -27.922 -16.062 1 98.12 216 GLN B O 1
ATOM 4039 N N . TYR B 1 217 ? -2.605 -26.906 -16.641 1 98.75 217 TYR B N 1
ATOM 4040 C CA . TYR B 1 217 ? -2.355 -25.703 -15.859 1 98.75 217 TYR B CA 1
ATOM 4041 C C . TYR B 1 217 ? -3.396 -25.547 -14.758 1 98.75 217 TYR B C 1
ATOM 4043 O O . TYR B 1 217 ? -3.631 -24.438 -14.266 1 98.75 217 TYR B O 1
ATOM 4051 N N . ASP B 1 218 ? -4.059 -26.547 -14.383 1 98.88 218 ASP B N 1
ATOM 4052 C CA . ASP B 1 218 ? -5.07 -26.562 -13.328 1 98.88 218 ASP B CA 1
ATOM 4053 C C . ASP B 1 218 ? -4.539 -27.219 -12.055 1 98.88 218 ASP B C 1
ATOM 4055 O O . ASP B 1 218 ? -4.289 -28.422 -12.031 1 98.88 218 ASP B O 1
ATOM 4059 N N . ALA B 1 219 ? -4.488 -26.422 -11.016 1 98.75 219 ALA B N 1
ATOM 4060 C CA . ALA B 1 219 ? -3.879 -26.875 -9.766 1 98.75 219 ALA B CA 1
ATOM 4061 C C . ALA B 1 219 ? -4.562 -28.141 -9.25 1 98.75 219 ALA B C 1
ATOM 4063 O O . ALA B 1 219 ? -3.9 -29.031 -8.727 1 98.75 219 ALA B O 1
ATOM 4064 N N . THR B 1 220 ? -5.883 -28.172 -9.328 1 98.88 220 THR B N 1
ATOM 4065 C CA . THR B 1 220 ? -6.621 -29.328 -8.852 1 98.88 220 THR B CA 1
ATOM 4066 C C . THR B 1 220 ? -6.262 -30.578 -9.664 1 98.88 220 THR B C 1
ATOM 4068 O O . THR B 1 220 ? -5.984 -31.641 -9.102 1 98.88 220 THR B O 1
ATOM 4071 N N . GLU B 1 221 ? -6.191 -30.438 -10.992 1 98.75 221 GLU B N 1
ATOM 4072 C CA . GLU B 1 221 ? -5.84 -31.562 -11.859 1 98.75 221 GLU B CA 1
ATOM 4073 C C . GLU B 1 221 ? -4.391 -31.984 -11.656 1 98.75 221 GLU B C 1
ATOM 4075 O O . GLU B 1 221 ? -4.082 -33.188 -11.633 1 98.75 221 GLU B O 1
ATOM 4080 N N . ILE B 1 222 ? -3.531 -31.031 -11.516 1 98.81 222 ILE B N 1
ATOM 4081 C CA . ILE B 1 222 ? -2.119 -31.312 -11.281 1 98.81 222 ILE B CA 1
ATOM 4082 C C . ILE B 1 222 ? -1.95 -32.062 -9.961 1 98.81 222 ILE B C 1
ATOM 4084 O O . ILE B 1 222 ? -1.198 -33.031 -9.883 1 98.81 222 ILE B O 1
ATOM 4088 N N . ALA B 1 223 ? -2.646 -31.656 -8.945 1 98.81 223 ALA B N 1
ATOM 4089 C CA . ALA B 1 223 ? -2.557 -32.281 -7.625 1 98.81 223 ALA B CA 1
ATOM 4090 C C . ALA B 1 223 ? -3.012 -33.75 -7.676 1 98.81 223 ALA B C 1
ATOM 4092 O O . ALA B 1 223 ? -2.42 -34.594 -7.023 1 98.81 223 ALA B O 1
ATOM 4093 N N . LYS B 1 224 ? -4.027 -34.031 -8.461 1 98.5 224 LYS B N 1
ATOM 4094 C CA . LYS B 1 224 ? -4.551 -35.375 -8.578 1 98.5 224 LYS B CA 1
ATOM 4095 C C . LYS B 1 224 ? -3.479 -36.344 -9.078 1 98.5 224 LYS B C 1
ATOM 4097 O O . LYS B 1 224 ? -3.43 -37.5 -8.656 1 98.5 224 LYS B O 1
ATOM 4102 N N . ASN B 1 225 ? -2.627 -35.781 -9.891 1 97.5 225 ASN B N 1
ATOM 4103 C CA . ASN B 1 225 ? -1.689 -36.656 -10.602 1 97.5 225 ASN B CA 1
ATOM 4104 C C . ASN B 1 225 ? -0.255 -36.438 -10.133 1 97.5 225 ASN B C 1
ATOM 4106 O O . ASN B 1 225 ? 0.687 -36.969 -10.727 1 97.5 225 ASN B O 1
ATOM 4110 N N . TYR B 1 226 ? -0.103 -35.625 -9.148 1 98.5 226 TYR B N 1
ATOM 4111 C CA . TYR B 1 226 ? 1.232 -35.281 -8.672 1 98.5 226 TYR B CA 1
ATOM 4112 C C . TYR B 1 226 ? 1.96 -36.5 -8.156 1 98.5 226 TYR B C 1
ATOM 4114 O O . TYR B 1 226 ? 1.403 -37.281 -7.367 1 98.5 226 TYR B O 1
ATOM 4122 N N . ASP B 1 227 ? 3.184 -36.688 -8.602 1 97.88 227 ASP B N 1
ATOM 4123 C CA . ASP B 1 227 ? 3.969 -37.844 -8.18 1 97.88 227 ASP B CA 1
ATOM 4124 C C . ASP B 1 227 ? 5.387 -37.438 -7.789 1 97.88 227 ASP B C 1
ATOM 4126 O O . ASP B 1 227 ? 6.316 -38.25 -7.855 1 97.88 227 ASP B O 1
ATOM 4130 N N . GLY B 1 228 ? 5.562 -36.156 -7.441 1 97.75 228 GLY B N 1
ATOM 4131 C CA . GLY B 1 228 ? 6.848 -35.656 -6.977 1 97.75 228 GLY B CA 1
ATOM 4132 C C . GLY B 1 228 ? 7.082 -35.906 -5.496 1 97.75 228 GLY B C 1
ATOM 4133 O O . GLY B 1 228 ? 6.461 -36.812 -4.906 1 97.75 228 GLY B O 1
ATOM 4134 N N . PRO B 1 229 ? 8.039 -35.219 -4.93 1 98.06 229 PRO B N 1
ATOM 4135 C CA . PRO B 1 229 ? 8.281 -35.344 -3.49 1 98.06 229 PRO B CA 1
ATOM 4136 C C . PRO B 1 229 ? 7.109 -34.844 -2.65 1 98.06 229 PRO B C 1
ATOM 4138 O O . PRO B 1 229 ? 6.27 -34.094 -3.146 1 98.06 229 PRO B O 1
ATOM 4141 N N . GLU B 1 230 ? 7.109 -35.25 -1.445 1 98 230 GLU B N 1
ATOM 4142 C CA . GLU B 1 230 ? 6.055 -34.781 -0.545 1 98 230 GLU B CA 1
ATOM 4143 C C . GLU B 1 230 ? 6.059 -33.281 -0.412 1 98 230 GLU B C 1
ATOM 4145 O O . GLU B 1 230 ? 7.121 -32.656 -0.287 1 98 230 GLU B O 1
ATOM 4150 N N . ARG B 1 231 ? 4.898 -32.688 -0.479 1 98 231 ARG B N 1
ATOM 4151 C CA . ARG B 1 231 ? 4.746 -31.25 -0.408 1 98 231 ARG B CA 1
ATOM 4152 C C . ARG B 1 231 ? 3.775 -30.859 0.701 1 98 231 ARG B C 1
ATOM 4154 O O . ARG B 1 231 ? 2.73 -31.484 0.872 1 98 231 ARG B O 1
ATOM 4161 N N . ASN B 1 232 ? 4.137 -29.906 1.524 1 98.12 232 ASN B N 1
ATOM 4162 C CA . ASN B 1 232 ? 3.221 -29.156 2.375 1 98.12 232 ASN B CA 1
ATOM 4163 C C . ASN B 1 232 ? 2.865 -27.797 1.762 1 98.12 232 ASN B C 1
ATOM 4165 O O . ASN B 1 232 ? 3.744 -26.969 1.526 1 98.12 232 ASN B O 1
ATOM 4169 N N . VAL B 1 233 ? 1.63 -27.578 1.49 1 98.88 233 VAL B N 1
ATOM 4170 C CA . VAL B 1 233 ? 1.188 -26.375 0.808 1 98.88 233 VAL B CA 1
ATOM 4171 C C . VAL B 1 233 ? 0.279 -25.562 1.729 1 98.88 233 VAL B C 1
ATOM 4173 O O . VAL B 1 233 ? -0.675 -26.094 2.299 1 98.88 233 VAL B O 1
ATOM 4176 N N . LEU B 1 234 ? 0.571 -24.281 1.938 1 98.94 234 LEU B N 1
ATOM 4177 C CA . LEU B 1 234 ? -0.292 -23.391 2.709 1 98.94 234 LEU B CA 1
ATOM 4178 C C . LEU B 1 234 ? -1.322 -22.719 1.809 1 98.94 234 LEU B C 1
ATOM 4180 O O . LEU B 1 234 ? -0.961 -22.031 0.85 1 98.94 234 LEU B O 1
ATOM 4184 N N . LEU B 1 235 ? -2.586 -22.984 2.086 1 98.88 235 LEU B N 1
ATOM 4185 C CA . LEU B 1 235 ? -3.715 -22.344 1.415 1 98.88 235 LEU B CA 1
ATOM 4186 C C . LEU B 1 235 ? -4.477 -21.438 2.375 1 98.88 235 LEU B C 1
ATOM 4188 O O . LEU B 1 235 ? -4.957 -21.891 3.416 1 98.88 235 LEU B O 1
ATOM 4192 N N . ASP B 1 236 ? -4.574 -20.188 2.014 1 98.94 236 ASP B N 1
ATOM 4193 C CA . ASP B 1 236 ? -5.199 -19.172 2.844 1 98.94 236 ASP B CA 1
ATOM 4194 C C . ASP B 1 236 ? -6.391 -18.531 2.133 1 98.94 236 ASP B C 1
ATOM 4196 O O . ASP B 1 236 ? -6.289 -18.141 0.968 1 98.94 236 ASP B O 1
ATOM 4200 N N . GLN B 1 237 ? -7.582 -18.484 2.82 1 98.94 237 GLN B N 1
ATOM 4201 C CA . GLN B 1 237 ? -8.797 -18.078 2.111 1 98.94 237 GLN B CA 1
ATOM 4202 C C . GLN B 1 237 ? -9.688 -17.219 2.994 1 98.94 237 GLN B C 1
ATOM 4204 O O . GLN B 1 237 ? -10.125 -17.656 4.059 1 98.94 237 GLN B O 1
ATOM 4209 N N . GLY B 1 238 ? -9.883 -15.953 2.549 1 98.81 238 GLY B N 1
ATOM 4210 C CA . GLY B 1 238 ? -10.953 -15.188 3.172 1 98.81 238 GLY B CA 1
ATOM 4211 C C . GLY B 1 238 ? -12.336 -15.742 2.885 1 98.81 238 GLY B C 1
ATOM 4212 O O . GLY B 1 238 ? -12.656 -16.047 1.736 1 98.81 238 GLY B O 1
ATOM 4213 N N . LEU B 1 239 ? -13.203 -15.766 3.824 1 98.62 239 LEU B N 1
ATOM 4214 C CA . LEU B 1 239 ? -14.492 -16.422 3.65 1 98.62 239 LEU B CA 1
ATOM 4215 C C . LEU B 1 239 ? -15.531 -15.453 3.113 1 98.62 239 LEU B C 1
ATOM 4217 O O . LEU B 1 239 ? -16.594 -15.875 2.645 1 98.62 239 LEU B O 1
ATOM 4221 N N . ASP B 1 240 ? -15.25 -14.148 3.182 1 98.5 240 ASP B N 1
ATOM 4222 C CA . ASP B 1 240 ? -16.141 -13.164 2.596 1 98.5 240 ASP B CA 1
ATOM 4223 C C . ASP B 1 240 ? -15.641 -12.703 1.23 1 98.5 240 ASP B C 1
ATOM 4225 O O . ASP B 1 240 ? -15.945 -11.586 0.793 1 98.5 240 ASP B O 1
ATOM 4229 N N . ASP B 1 241 ? -14.891 -13.516 0.655 1 98.75 241 ASP B N 1
ATOM 4230 C CA . ASP B 1 241 ? -14.383 -13.281 -0.695 1 98.75 241 ASP B CA 1
ATOM 4231 C C . ASP B 1 241 ? -15.508 -13.391 -1.727 1 98.75 241 ASP B C 1
ATOM 4233 O O . ASP B 1 241 ? -16.125 -14.453 -1.873 1 98.75 241 ASP B O 1
ATOM 4237 N N . GLN B 1 242 ? -15.695 -12.375 -2.479 1 98.38 242 GLN B N 1
ATOM 4238 C CA . GLN B 1 242 ? -16.797 -12.32 -3.422 1 98.38 242 GLN B CA 1
ATOM 4239 C C . GLN B 1 242 ? -16.578 -13.281 -4.59 1 98.38 242 GLN B C 1
ATOM 4241 O O . GLN B 1 242 ? -17.516 -13.578 -5.336 1 98.38 242 GLN B O 1
ATOM 4246 N N . PHE B 1 243 ? -15.414 -13.781 -4.754 1 98.75 243 PHE B N 1
ATOM 4247 C CA . PHE B 1 243 ? -15.094 -14.664 -5.867 1 98.75 243 PHE B CA 1
ATOM 4248 C C . PHE B 1 243 ? -15.031 -16.109 -5.41 1 98.75 243 PHE B C 1
ATOM 4250 O O . PHE B 1 243 ? -14.836 -17.016 -6.223 1 98.75 243 PHE B O 1
ATOM 4257 N N . LEU B 1 244 ? -15.164 -16.375 -4.129 1 98.62 244 LEU B N 1
ATOM 4258 C CA . LEU B 1 244 ? -14.922 -17.672 -3.51 1 98.62 244 LEU B CA 1
ATOM 4259 C C . LEU B 1 244 ? -15.711 -18.781 -4.219 1 98.62 244 LEU B C 1
ATOM 4261 O O . LEU B 1 244 ? -15.133 -19.75 -4.695 1 98.62 244 LEU B O 1
ATOM 4265 N N . LYS B 1 245 ? -17 -18.578 -4.473 1 97.5 245 LYS B N 1
ATOM 4266 C CA . LYS B 1 245 ? -17.891 -19.641 -4.934 1 97.5 245 LYS B CA 1
ATOM 4267 C C . LYS B 1 245 ? -17.828 -19.781 -6.453 1 97.5 245 LYS B C 1
ATOM 4269 O O . LYS B 1 245 ? -17.891 -20.906 -6.98 1 97.5 245 LYS B O 1
ATOM 4274 N N . GLU B 1 246 ? -17.594 -18.703 -7.117 1 98.44 246 GLU B N 1
ATOM 4275 C CA . GLU B 1 246 ? -17.766 -18.75 -8.562 1 98.44 246 GLU B CA 1
ATOM 4276 C C . GLU B 1 246 ? -16.422 -18.953 -9.266 1 98.44 246 GLU B C 1
ATOM 4278 O O . GLU B 1 246 ? -16.359 -19.516 -10.352 1 98.44 246 GLU B O 1
ATOM 4283 N N . GLN B 1 247 ? -15.336 -18.484 -8.578 1 98.81 247 GLN B N 1
ATOM 4284 C CA . GLN B 1 247 ? -14.086 -18.406 -9.336 1 98.81 247 GLN B CA 1
ATOM 4285 C C . GLN B 1 247 ? -12.992 -19.234 -8.672 1 98.81 247 GLN B C 1
ATOM 4287 O O . GLN B 1 247 ? -12.203 -19.891 -9.359 1 98.81 247 GLN B O 1
ATOM 4292 N N . LEU B 1 248 ? -12.898 -19.344 -7.348 1 98.88 248 LEU B N 1
ATOM 4293 C CA . LEU B 1 248 ? -11.68 -19.797 -6.68 1 98.88 248 LEU B CA 1
ATOM 4294 C C . LEU B 1 248 ? -11.734 -21.297 -6.406 1 98.88 248 LEU B C 1
ATOM 4296 O O . LEU B 1 248 ? -10.734 -22 -6.582 1 98.88 248 LEU B O 1
ATOM 4300 N N . HIS B 1 249 ? -12.789 -21.859 -5.883 1 98.56 249 HIS B N 1
ATOM 4301 C CA . HIS B 1 249 ? -13.102 -23.281 -5.672 1 98.56 249 HIS B CA 1
ATOM 4302 C C . HIS B 1 249 ? -11.992 -23.969 -4.895 1 98.56 249 HIS B C 1
ATOM 4304 O O . HIS B 1 249 ? -11.5 -25.031 -5.312 1 98.56 249 HIS B O 1
ATOM 4310 N N . PRO B 1 250 ? -11.625 -23.422 -3.674 1 98.81 250 PRO B N 1
ATOM 4311 C CA . PRO B 1 250 ? -10.602 -24.125 -2.896 1 98.81 250 PRO B CA 1
ATOM 4312 C C . PRO B 1 250 ? -11.039 -25.516 -2.455 1 98.81 250 PRO B C 1
ATOM 4314 O O . PRO B 1 250 ? -10.195 -26.406 -2.279 1 98.81 250 PRO B O 1
ATOM 4317 N N . GLU B 1 251 ? -12.352 -25.734 -2.314 1 98.44 251 GLU B N 1
ATOM 4318 C CA . GLU B 1 251 ? -12.875 -27.031 -1.866 1 98.44 251 GLU B CA 1
ATOM 4319 C C . GLU B 1 251 ? -12.516 -28.141 -2.842 1 98.44 251 GLU B C 1
ATOM 4321 O O . GLU B 1 251 ? -12.281 -29.281 -2.434 1 98.44 251 GLU B O 1
ATOM 4326 N N . ASN B 1 252 ? -12.469 -27.797 -4.129 1 98.75 252 ASN B N 1
ATOM 4327 C CA . ASN B 1 252 ? -12.117 -28.797 -5.133 1 98.75 252 ASN B CA 1
ATOM 4328 C C . ASN B 1 252 ? -10.672 -29.281 -4.969 1 98.75 252 ASN B C 1
ATOM 4330 O O . ASN B 1 252 ? -10.375 -30.453 -5.16 1 98.75 252 ASN B O 1
ATOM 4334 N N . LEU B 1 253 ? -9.766 -28.344 -4.641 1 98.88 253 LEU B N 1
ATOM 4335 C CA . LEU B 1 253 ? -8.375 -28.719 -4.418 1 98.88 253 LEU B CA 1
ATOM 4336 C C . LEU B 1 253 ? -8.211 -29.469 -3.109 1 98.88 253 LEU B C 1
ATOM 4338 O O . LEU B 1 253 ? -7.5 -30.484 -3.057 1 98.88 253 LEU B O 1
ATOM 4342 N N . LEU B 1 254 ? -8.922 -29.047 -2.076 1 98.44 254 LEU B N 1
ATOM 4343 C CA . LEU B 1 254 ? -8.773 -29.609 -0.733 1 98.44 254 LEU B CA 1
ATOM 4344 C C . LEU B 1 254 ? -9.312 -31.031 -0.669 1 98.44 254 LEU B C 1
ATOM 4346 O O . LEU B 1 254 ? -8.938 -31.797 0.222 1 98.44 254 LEU B O 1
ATOM 4350 N N . THR B 1 255 ? -10.125 -31.406 -1.584 1 97.44 255 THR B N 1
ATOM 4351 C CA . THR B 1 255 ? -10.734 -32.719 -1.542 1 97.44 255 THR B CA 1
ATOM 4352 C C . THR B 1 255 ? -9.914 -33.719 -2.354 1 97.44 255 THR B C 1
ATOM 4354 O O . THR B 1 255 ? -10.234 -34.906 -2.396 1 97.44 255 THR B O 1
ATOM 4357 N N . VAL B 1 256 ? -8.906 -33.219 -3.053 1 98.06 256 VAL B N 1
ATOM 4358 C CA . VAL B 1 256 ? -8.031 -34.125 -3.789 1 98.06 256 VAL B CA 1
ATOM 4359 C C . VAL B 1 256 ? -7.352 -35.062 -2.822 1 98.06 256 VAL B C 1
ATOM 4361 O O . VAL B 1 256 ? -6.801 -34.656 -1.801 1 98.06 256 VAL B O 1
ATOM 4364 N N . LYS B 1 257 ? -7.414 -36.344 -3.121 1 96.38 257 LYS B N 1
ATOM 4365 C CA . LYS B 1 257 ? -6.758 -37.375 -2.32 1 96.38 257 LYS B CA 1
ATOM 4366 C C . LYS B 1 257 ? -5.414 -37.781 -2.928 1 96.38 257 LYS B C 1
ATOM 4368 O O . LYS B 1 257 ? -5.359 -38.625 -3.828 1 96.38 257 LYS B O 1
ATOM 4373 N N . ASN B 1 258 ? -4.371 -37.188 -2.541 1 98 258 ASN B N 1
ATOM 4374 C CA . ASN B 1 258 ? -2.988 -37.469 -2.898 1 98 258 ASN B CA 1
ATOM 4375 C C . ASN B 1 258 ? -2.08 -37.469 -1.672 1 98 258 ASN B C 1
ATOM 4377 O O . ASN B 1 258 ? -1.894 -36.438 -1.03 1 98 258 ASN B O 1
ATOM 4381 N N . PRO B 1 259 ? -1.572 -38.625 -1.289 1 97.31 259 PRO B N 1
ATOM 4382 C CA . PRO B 1 259 ? -0.808 -38.719 -0.044 1 97.31 259 PRO B CA 1
ATOM 4383 C C . PRO B 1 259 ? 0.487 -37.906 -0.076 1 97.31 259 PRO B C 1
ATOM 4385 O O . PRO B 1 259 ? 1.121 -37.719 0.964 1 97.31 259 PRO B O 1
ATOM 4388 N N . LYS B 1 260 ? 0.853 -37.438 -1.279 1 98.19 260 LYS B N 1
ATOM 4389 C CA . LYS B 1 260 ? 2.105 -36.688 -1.411 1 98.19 260 LYS B CA 1
ATOM 4390 C C . LYS B 1 260 ? 1.896 -35.188 -1.156 1 98.19 260 LYS B C 1
ATOM 4392 O O . LYS B 1 260 ? 2.861 -34.438 -1.053 1 98.19 260 LYS B O 1
ATOM 4397 N N . ILE B 1 261 ? 0.704 -34.812 -1.038 1 98.62 261 ILE B N 1
ATOM 4398 C CA . ILE B 1 261 ? 0.43 -33.375 -0.836 1 98.62 261 ILE B CA 1
ATOM 4399 C C . ILE B 1 261 ? -0.407 -33.188 0.427 1 98.62 261 ILE B C 1
ATOM 4401 O O . ILE B 1 261 ? -1.481 -33.781 0.561 1 98.62 261 ILE B O 1
ATOM 4405 N N . LYS B 1 262 ? 0.065 -32.438 1.344 1 98.06 262 LYS B N 1
ATOM 4406 C CA . LYS B 1 262 ? -0.676 -32 2.527 1 98.06 262 LYS B CA 1
ATOM 4407 C C . LYS B 1 262 ? -1.01 -30.516 2.461 1 98.06 262 LYS B C 1
ATOM 4409 O O . LYS B 1 262 ? -0.135 -29.703 2.193 1 98.06 262 LYS B O 1
ATOM 4414 N N . PHE B 1 263 ? -2.227 -30.203 2.689 1 98.44 263 PHE B N 1
ATOM 4415 C CA . PHE B 1 263 ? -2.656 -28.812 2.656 1 98.44 263 PHE B CA 1
ATOM 4416 C C . PHE B 1 263 ? -2.861 -28.281 4.066 1 98.44 263 PHE B C 1
ATOM 4418 O O . PHE B 1 263 ? -3.576 -28.891 4.871 1 98.44 263 PHE B O 1
ATOM 4425 N N . ASP B 1 264 ? -2.188 -27.25 4.398 1 98.5 264 ASP B N 1
ATOM 4426 C CA . ASP B 1 264 ? -2.518 -26.406 5.543 1 98.5 264 ASP B CA 1
ATOM 4427 C C . ASP B 1 264 ? -3.518 -25.312 5.152 1 98.5 264 ASP B C 1
ATOM 4429 O O . ASP B 1 264 ? -3.127 -24.234 4.695 1 98.5 264 ASP B O 1
ATOM 4433 N N . TYR B 1 265 ? -4.773 -25.625 5.312 1 98.75 265 TYR B N 1
ATOM 4434 C CA . TYR B 1 265 ? -5.832 -24.719 4.898 1 98.75 265 TYR B CA 1
ATOM 4435 C C . TYR B 1 265 ? -6.234 -23.797 6.047 1 98.75 265 TYR B C 1
ATOM 4437 O O . TYR B 1 265 ? -6.598 -24.266 7.129 1 98.75 265 TYR B O 1
ATOM 4445 N N . ARG B 1 266 ? -6.156 -22.516 5.789 1 98.75 266 ARG B N 1
ATOM 4446 C CA . ARG B 1 266 ? -6.516 -21.516 6.773 1 98.75 266 ARG B CA 1
ATOM 4447 C C . ARG B 1 266 ? -7.668 -20.641 6.277 1 98.75 266 ARG B C 1
ATOM 4449 O O . ARG B 1 266 ? -7.508 -19.875 5.332 1 98.75 266 ARG B O 1
ATOM 4456 N N . SER B 1 267 ? -8.812 -20.734 6.887 1 98.31 267 SER B N 1
ATOM 4457 C CA . SER B 1 267 ? -9.984 -19.938 6.559 1 98.31 267 SER B CA 1
ATOM 4458 C C . SER B 1 267 ? -10.062 -18.688 7.43 1 98.31 267 SER B C 1
ATOM 4460 O O . SER B 1 267 ? -9.898 -18.766 8.648 1 98.31 267 SER B O 1
ATOM 4462 N N . ARG B 1 268 ? -10.305 -17.594 6.785 1 98.69 268 ARG B N 1
ATOM 4463 C CA . ARG B 1 268 ? -10.305 -16.297 7.473 1 98.69 268 ARG B CA 1
ATOM 4464 C C . ARG B 1 268 ? -11.68 -15.656 7.426 1 98.69 268 ARG B C 1
ATOM 4466 O O . ARG B 1 268 ? -12.031 -14.992 6.445 1 98.69 268 ARG B O 1
ATOM 4473 N N . PRO B 1 269 ? -12.5 -15.797 8.523 1 98.25 269 PRO B N 1
ATOM 4474 C CA . PRO B 1 269 ? -13.812 -15.156 8.539 1 98.25 269 PRO B CA 1
ATOM 4475 C C . PRO B 1 269 ? -13.734 -13.641 8.383 1 98.25 269 PRO B C 1
ATOM 4477 O O . PRO B 1 269 ? -12.828 -13 8.914 1 98.25 269 PRO B O 1
ATOM 4480 N N . LYS B 1 270 ? -14.594 -13.055 7.648 1 98.06 270 LYS B N 1
ATOM 4481 C CA . LYS B 1 270 ? -14.836 -11.617 7.504 1 98.06 270 LYS B CA 1
ATOM 4482 C C . LYS B 1 270 ? -13.836 -10.984 6.543 1 98.06 270 LYS B C 1
ATOM 4484 O O . LYS B 1 270 ? -13.977 -9.812 6.18 1 98.06 270 LYS B O 1
ATOM 4489 N N . TYR B 1 271 ? -12.875 -11.734 6.113 1 98.75 271 TYR B N 1
ATOM 4490 C CA . TYR B 1 271 ? -11.914 -11.18 5.16 1 98.75 271 TYR B CA 1
ATOM 4491 C C . TYR B 1 271 ? -12.367 -11.438 3.729 1 98.75 271 TYR B C 1
ATOM 4493 O O . TYR B 1 271 ? -12.898 -12.508 3.422 1 98.75 271 TYR B O 1
ATOM 4501 N N . ASN B 1 272 ? -12.156 -10.445 2.887 1 98.5 272 ASN B N 1
ATOM 4502 C CA . ASN B 1 272 ? -12.523 -10.578 1.481 1 98.5 272 ASN B CA 1
ATOM 4503 C C . ASN B 1 272 ? -11.305 -10.828 0.601 1 98.5 272 ASN B C 1
ATOM 4505 O O . ASN B 1 272 ? -10.359 -11.508 1.019 1 98.5 272 ASN B O 1
ATOM 4509 N N . HIS B 1 273 ? -11.336 -10.406 -0.676 1 98.56 273 HIS B N 1
ATOM 4510 C CA . HIS B 1 273 ? -10.32 -10.734 -1.675 1 98.56 273 HIS B CA 1
ATOM 4511 C C . HIS B 1 273 ? -9.273 -9.633 -1.767 1 98.56 273 HIS B C 1
ATOM 4513 O O . HIS B 1 273 ? -8.445 -9.633 -2.684 1 98.56 273 HIS B O 1
ATOM 4519 N N . SER B 1 274 ? -9.219 -8.664 -0.819 1 97.88 274 SER B N 1
ATOM 4520 C CA . SER B 1 274 ? -8.453 -7.426 -0.946 1 97.88 274 SER B CA 1
ATOM 4521 C C . SER B 1 274 ? -7.043 -7.59 -0.401 1 97.88 274 SER B C 1
ATOM 4523 O O . SER B 1 274 ? -6.719 -8.617 0.201 1 97.88 274 SER B O 1
ATOM 4525 N N . TYR B 1 275 ? -6.242 -6.59 -0.614 1 98.44 275 TYR B N 1
ATOM 4526 C CA . TYR B 1 275 ? -4.891 -6.582 -0.062 1 98.44 275 TYR B CA 1
ATOM 4527 C C . TYR B 1 275 ? -4.914 -6.262 1.428 1 98.44 275 TYR B C 1
ATOM 4529 O O . TYR B 1 275 ? -3.906 -6.43 2.121 1 98.44 275 TYR B O 1
ATOM 4537 N N . PHE B 1 276 ? -6.102 -5.797 1.983 1 98.75 276 PHE B N 1
ATOM 4538 C CA . PHE B 1 276 ? -6.207 -5.699 3.434 1 98.75 276 PHE B CA 1
ATOM 4539 C C . PHE B 1 276 ? -6.086 -7.074 4.078 1 98.75 276 PHE B C 1
ATOM 4541 O O . PHE B 1 276 ? -5.457 -7.223 5.129 1 98.75 276 PHE B O 1
ATOM 4548 N N . TYR B 1 277 ? -6.695 -8.031 3.35 1 98.62 277 TYR B N 1
ATOM 4549 C CA . TYR B 1 277 ? -6.598 -9.438 3.727 1 98.62 277 TYR B CA 1
ATOM 4550 C C . TYR B 1 277 ? -5.156 -9.93 3.629 1 98.62 277 TYR B C 1
ATOM 4552 O O . TYR B 1 277 ? -4.617 -10.484 4.59 1 98.62 277 TYR B O 1
ATOM 4560 N N . ILE B 1 278 ? -4.438 -9.688 2.625 1 98.81 278 ILE B N 1
ATOM 4561 C CA . ILE B 1 278 ? -3.062 -10.109 2.398 1 98.81 278 ILE B CA 1
ATOM 4562 C C . ILE B 1 278 ? -2.139 -9.438 3.412 1 98.81 278 ILE B C 1
ATOM 4564 O O . ILE B 1 278 ? -1.336 -10.102 4.07 1 98.81 278 ILE B O 1
ATOM 4568 N N . ALA B 1 279 ? -2.295 -8.109 3.514 1 98.81 279 ALA B N 1
ATOM 4569 C CA . ALA B 1 279 ? -1.449 -7.348 4.43 1 98.81 279 ALA B CA 1
ATOM 4570 C C . ALA B 1 279 ? -1.57 -7.879 5.855 1 98.81 279 ALA B C 1
ATOM 4572 O O . ALA B 1 279 ? -0.593 -7.883 6.609 1 98.81 279 ALA B O 1
ATOM 4573 N N . THR B 1 280 ? -2.773 -8.359 6.223 1 98.81 280 THR B N 1
ATOM 4574 C CA . THR B 1 280 ? -3.023 -8.852 7.574 1 98.81 280 THR B CA 1
ATOM 4575 C C . THR B 1 280 ? -2.246 -10.141 7.832 1 98.81 280 THR B C 1
ATOM 4577 O O . THR B 1 280 ? -1.698 -10.328 8.922 1 98.81 280 THR B O 1
ATOM 4580 N N . PHE B 1 281 ? -2.096 -11.016 6.77 1 98.88 281 PHE B N 1
ATOM 4581 C CA . PHE B 1 281 ? -1.653 -12.367 7.082 1 98.88 281 PHE B CA 1
ATOM 4582 C C . PHE B 1 281 ? -0.35 -12.695 6.359 1 98.88 281 PHE B C 1
ATOM 4584 O O . PHE B 1 281 ? 0.167 -13.805 6.469 1 98.88 281 PHE B O 1
ATOM 4591 N N . ILE B 1 282 ? 0.261 -11.781 5.621 1 98.81 282 ILE B N 1
ATOM 4592 C CA . ILE B 1 282 ? 1.438 -12.055 4.801 1 98.81 282 ILE B CA 1
ATOM 4593 C C . ILE B 1 282 ? 2.594 -12.508 5.688 1 98.81 282 ILE B C 1
ATOM 4595 O O . ILE B 1 282 ? 3.41 -13.336 5.277 1 98.81 282 ILE B O 1
ATOM 4599 N N . GLY B 1 283 ? 2.695 -12.016 6.945 1 98.75 283 GLY B N 1
ATOM 4600 C CA . GLY B 1 283 ? 3.723 -12.453 7.875 1 98.75 283 GLY B CA 1
ATOM 4601 C C . GLY B 1 283 ? 3.668 -13.945 8.164 1 98.75 283 GLY B C 1
ATOM 4602 O O . GLY B 1 283 ? 4.707 -14.586 8.312 1 98.75 283 GLY B O 1
ATOM 4603 N N . GLU B 1 284 ? 2.467 -14.484 8.242 1 98.81 284 GLU B N 1
ATOM 4604 C CA . GLU B 1 284 ? 2.305 -15.914 8.484 1 98.81 284 GLU B CA 1
ATOM 4605 C C . GLU B 1 284 ? 2.818 -16.734 7.305 1 98.81 284 GLU B C 1
ATOM 4607 O O . GLU B 1 284 ? 3.35 -17.828 7.492 1 98.81 284 GLU B O 1
ATOM 4612 N N . HIS B 1 285 ? 2.641 -16.203 6.086 1 98.94 285 HIS B N 1
ATOM 4613 C CA . HIS B 1 285 ? 3.154 -16.906 4.918 1 98.94 285 HIS B CA 1
ATOM 4614 C C . HIS B 1 285 ? 4.68 -16.875 4.887 1 98.94 285 HIS B C 1
ATOM 4616 O O . HIS B 1 285 ? 5.312 -17.875 4.555 1 98.94 285 HIS B O 1
ATOM 4622 N N . PHE B 1 286 ? 5.277 -15.703 5.223 1 98.88 286 PHE B N 1
ATOM 4623 C CA . PHE B 1 286 ? 6.73 -15.648 5.328 1 98.88 286 PHE B CA 1
ATOM 4624 C C . PHE B 1 286 ? 7.242 -16.672 6.328 1 98.88 286 PHE B C 1
ATOM 4626 O O . PHE B 1 286 ? 8.188 -17.422 6.043 1 98.88 286 PHE B O 1
ATOM 4633 N N . LYS B 1 287 ? 6.629 -16.766 7.48 1 98.75 287 LYS B N 1
ATOM 4634 C CA . LYS B 1 287 ? 7.039 -17.719 8.508 1 98.75 287 LYS B CA 1
ATOM 4635 C C . LYS B 1 287 ? 6.918 -19.141 8.008 1 98.75 287 LYS B C 1
ATOM 4637 O O . LYS B 1 287 ? 7.805 -19.969 8.25 1 98.75 287 LYS B O 1
ATOM 4642 N N . PHE B 1 288 ? 5.828 -19.469 7.32 1 98.88 288 PHE B N 1
ATOM 4643 C CA . PHE B 1 288 ? 5.633 -20.797 6.746 1 98.88 288 PHE B CA 1
ATOM 4644 C C . PHE B 1 288 ? 6.801 -21.172 5.848 1 98.88 288 PHE B C 1
ATOM 4646 O O . PHE B 1 288 ? 7.344 -22.281 5.961 1 98.88 288 PHE B O 1
ATOM 4653 N N . HIS B 1 289 ? 7.156 -20.234 4.965 1 98.81 289 HIS B N 1
ATOM 4654 C CA . HIS B 1 289 ? 8.242 -20.5 4.027 1 98.81 289 HIS B CA 1
ATOM 4655 C C . HIS B 1 289 ? 9.57 -20.641 4.754 1 98.81 289 HIS B C 1
ATOM 4657 O O . HIS B 1 289 ? 10.328 -21.578 4.508 1 98.81 289 HIS B O 1
ATOM 4663 N N . VAL B 1 290 ? 9.883 -19.734 5.656 1 98.25 290 VAL B N 1
ATOM 4664 C CA . VAL B 1 290 ? 11.156 -19.734 6.379 1 98.25 290 VAL B CA 1
ATOM 4665 C C . VAL B 1 290 ? 11.281 -21.031 7.191 1 98.25 290 VAL B C 1
ATOM 4667 O O . VAL B 1 290 ? 12.344 -21.641 7.23 1 98.25 290 VAL B O 1
ATOM 4670 N N . ASP B 1 291 ? 10.156 -21.453 7.797 1 97.81 291 ASP B N 1
ATOM 4671 C CA . ASP B 1 291 ? 10.156 -22.688 8.594 1 97.81 291 ASP B CA 1
ATOM 4672 C C . ASP B 1 291 ? 10.367 -23.906 7.707 1 97.81 291 ASP B C 1
ATOM 4674 O O . ASP B 1 291 ? 10.891 -24.938 8.164 1 97.81 291 ASP B O 1
ATOM 4678 N N . SER B 1 292 ? 9.992 -23.797 6.457 1 96.69 292 SER B N 1
ATOM 4679 C CA . SER B 1 292 ? 10.109 -24.922 5.527 1 96.69 292 SER B CA 1
ATOM 4680 C C . SER B 1 292 ? 11.539 -25.078 5.035 1 96.69 292 SER B C 1
ATOM 4682 O O . SER B 1 292 ? 11.898 -26.125 4.488 1 96.69 292 SER B O 1
ATOM 4684 N N . TRP B 1 293 ? 12.367 -24.031 5.227 1 94.56 293 TRP B N 1
ATOM 4685 C CA . TRP B 1 293 ? 13.734 -24.047 4.715 1 94.56 293 TRP B CA 1
ATOM 4686 C C . TRP B 1 293 ? 14.711 -24.484 5.801 1 94.56 293 TRP B C 1
ATOM 4688 O O . TRP B 1 293 ? 15.898 -24.688 5.531 1 94.56 293 TRP B O 1
ATOM 4698 N N . LYS B 1 294 ? 14.266 -24.531 7.082 1 85.88 294 LYS B N 1
ATOM 4699 C CA . LYS B 1 294 ? 15.125 -25 8.172 1 85.88 294 LYS B CA 1
ATOM 4700 C C . LYS B 1 294 ? 15.32 -26.516 8.117 1 85.88 294 LYS B C 1
ATOM 4702 O O . LYS B 1 294 ? 14.453 -27.234 7.621 1 85.88 294 LYS B O 1
#

Sequence (588 aa):
MGAQNISVSITINISSEMSLTEVSSNRSFNGYQKVYEHKSEVLKCQMKFGAYIPDEHDSALPVLIYLSGLTCTEANFIDKSGFQRFASEEKVIVINPDTSPRGIKIDGDDESYDFGTGAGFYLNATEPKWSEHYRMYSYVVEELYKLMFANFKVDANRVGIFGHSMGGHGALVLGLRNPNLFRSISAFAPICNPTNCPWGHKVFQGYLGSVEAGSQYDATEIAKNYDGPERNVLLDQGLDDQFLKEQLHPENLLTVKNPKIKFDYRSRPKYNHSYFYIATFIGEHFKFHVDSWKMGAQNISVSITINISSEMSLTEVSSNRSFNGYQKVYEHKSEVLKCQMKFGAYIPDEHDSALPVLIYLSGLTCTEANFIDKSGFQRFASEEKVIVINPDTSPRGIKIDGDDESYDFGTGAGFYLNATEPKWSEHYRMYSYVVEELYKLMFANFKVDANRVGIFGHSMGGHGALVLGLRNPNLFRSISAFAPICNPTNCPWGHKVFQGYLGSVEAGSQYDATEIAKNYDGPERNVLLDQGLDDQFLKEQLHPENLLTVKNPKIKFDYRSRPKYNHSYFYIATFIGEHFKFHVDSWK

Secondary structure (DSSP, 8-state):
--------------TTTTPPEEEEEEEETTEEEEEEEEEETTTTEEEEEEEEEES--SS-EEEEEEE--TT--HHHHHHHS-HHHHHHHHT-EEEEE-SS--S---TTTTSSTTSGGG--TTSB--STTTTTT-BHHHIIIIIIHHHHHHHS-EEEEEEEEEEBTHHHHHHHHHHHH-TTT-SEEEEES----GGGSHHHHHHHHHHHSSSGGGGGG-HHHHHHH--SS-EEEEEEEETT-TTIIIII-HHHHHT---TTEEEEEEEETT--SSHHHHHHHHHHHHHHHHHHH-/--------------TTTTPPEEEEEEEETTEEEEEEEEEETTTTEEEEEEEEEES--SS-EEEEEEE--TT--HHHHHHHS-HHHHHHHHT-EEEEE-SS--S---TTTTSSTTSBTTB-TTSB--SHHHHTT-BHHHIIIIIIHHHHHHHS-EEEEEEEEEEBTHHHHHHHHHHHH-TTT-SEEEEES----GGGSHHHHHHHHHHHSSSGGGGGG-HHHHHHH--SS-EEEEEEEETT-TTIIIII-HHHHHT---TTEEEEEEEETT--SSHHHHHHHHHHHHHHHHHHH-

pLDDT: mean 93.97, std 15.17, range [23.73, 98.94]

InterPro domains:
  IPR000801 Esterase-like [PF00756] (40-285)
  IPR014186 S-formylglutathione hydrolase [PTHR10061] (18-291)
  IPR014186 S-formylglutathione hydrolase [TIGR02821] (23-291)
  IPR029058 Alpha/Beta hydrolase fold [G3DSA:3.40.50.1820] (21-293)
  IPR029058 Alpha/Beta hydrolase fold [SSF53474] (21-291)

Nearest PDB structures (foldseek):
  3fcx-assembly2_B  TM=9.636E-01  e=1.749E-40  Homo sapiens
  8ilj-assembly1_B  TM=9.642E-01  e=7.524E-40  Burkholderiaceae
  7yvt-assembly3_C  TM=9.736E-01  e=8.686E-37  Variovorax sp.
  3e4d-assembly3_F  TM=9.661E-01  e=6.409E-37  Agrobacterium fabrum str. C58
  6jzl-assembly1_A  TM=9.251E-01  e=1.914E-36  Shewanella frigidimarina

Solvent-accessible surface area (backbone atoms only — not comparable to full-atom values): 30088 Å² total; per-residue (Å²): 137,82,86,79,81,79,80,79,80,78,77,76,76,68,81,68,68,90,52,73,44,80,74,45,79,38,42,31,67,58,22,33,46,29,31,33,33,33,71,34,80,60,34,66,32,57,45,48,27,31,36,35,44,40,51,90,65,95,58,60,26,36,32,37,37,40,31,47,28,65,59,38,46,34,55,53,59,70,46,37,30,58,54,61,58,51,28,34,75,67,50,28,32,38,38,23,43,41,39,39,64,40,98,70,91,54,95,70,28,76,76,46,63,72,31,42,54,17,32,33,67,48,35,65,28,64,30,75,92,38,37,65,33,43,25,41,34,54,30,52,71,49,51,48,47,51,49,47,59,74,73,42,67,55,33,76,83,34,23,29,29,24,21,31,30,45,6,8,25,29,16,48,33,54,28,69,76,31,58,85,60,26,72,33,36,34,24,38,47,27,33,19,32,29,71,75,15,64,64,29,37,54,43,18,34,63,29,50,68,29,40,74,66,29,42,86,69,13,35,33,56,45,50,62,66,60,79,69,76,76,41,66,34,40,40,35,34,35,68,52,21,88,47,42,84,63,42,16,37,55,66,63,38,70,65,52,84,35,98,44,56,44,73,52,75,42,79,33,81,67,15,36,82,50,50,46,37,44,38,53,46,46,61,60,55,53,50,54,46,57,62,68,62,104,137,80,86,79,82,80,79,79,80,78,76,74,76,67,80,68,68,87,52,72,42,80,73,45,78,38,40,32,67,59,22,32,45,29,29,34,34,34,71,36,80,60,33,65,32,57,44,46,28,29,37,35,44,40,50,94,64,93,58,61,24,35,33,37,37,40,32,46,28,65,60,38,45,35,56,54,59,69,47,37,30,59,54,60,58,52,28,35,74,68,46,29,32,38,38,22,43,42,40,39,66,38,97,69,91,50,95,69,29,76,76,46,62,72,29,40,52,18,34,33,68,47,35,65,26,64,29,76,93,38,37,66,33,43,23,41,34,54,32,52,72,49,50,49,46,52,47,46,60,75,73,42,68,55,32,77,83,32,22,30,30,22,22,31,29,46,6,7,26,28,17,47,32,54,29,69,75,31,59,86,60,26,71,33,36,33,25,37,49,27,33,20,33,28,70,75,16,63,63,28,37,54,42,18,34,63,29,50,68,28,41,74,65,30,41,86,71,12,36,32,56,45,51,63,66,61,80,69,74,75,41,67,35,40,39,35,33,36,66,52,22,88,46,42,85,61,42,16,37,55,65,64,39,72,65,52,83,35,97,43,56,46,73,51,75,43,78,33,81,68,15,36,82,49,51,48,37,43,38,55,47,46,63,60,54,52,50,54,46,58,62,67,62,105

Organism: NCBI:txid290746